Protein AF-A0A3M7QT03-F1 (afdb_monomer)

InterPro domains:
  IPR002153 Transient receptor potential channel, canonical [PTHR10117] (117-526)
  IPR005821 Ion transport domain [PF00520] (238-524)

Mean predicted aligned error: 14.51 Å

pLDDT: mean 72.29, std 23.77, range [23.45, 97.31]

Radius of gyration: 33.83 Å; Cα contacts (8 Å, |Δi|>4): 324; chains: 1; bounding box: 100×54×88 Å

Solvent-accessible surface area (backbone atoms only — not comparable to full-atom values): 31057 Å² total; per-residue (Å²): 141,78,90,72,85,64,78,28,79,45,47,53,56,53,48,50,66,62,53,66,76,69,75,82,86,73,87,90,84,90,84,66,65,75,70,54,57,58,54,52,54,55,54,50,52,57,55,58,74,73,46,89,74,65,78,72,72,82,81,58,94,82,62,78,85,77,56,83,67,64,68,52,56,70,67,62,64,52,74,70,61,76,76,54,94,66,62,67,71,59,68,75,68,54,87,82,69,82,85,73,86,84,57,81,70,56,54,55,52,50,55,54,52,50,55,52,56,56,67,33,68,73,51,41,50,52,51,53,52,59,41,36,49,98,44,64,67,62,84,74,51,55,69,68,60,51,50,53,52,50,54,52,47,50,74,44,38,66,60,53,52,53,46,31,72,78,40,49,87,38,75,70,21,50,51,58,68,29,60,51,49,40,51,52,50,54,51,36,52,50,50,50,50,52,50,50,54,55,51,59,69,68,58,64,83,73,68,85,81,66,50,35,46,50,78,78,42,61,90,47,45,68,66,49,51,55,53,60,75,64,56,90,49,101,65,90,69,86,77,61,85,43,43,52,42,72,51,67,82,50,76,66,55,53,52,51,50,53,50,52,52,52,54,45,52,50,50,51,52,49,38,72,71,60,34,68,69,64,39,61,72,36,67,70,51,47,49,53,49,51,33,46,54,30,42,52,52,12,53,48,34,44,53,50,50,17,51,54,33,44,53,48,53,55,48,67,72,36,68,66,50,53,57,51,60,74,66,58,57,94,84,45,65,66,64,50,51,56,55,47,52,51,50,56,58,34,46,52,60,68,91,77,54,59,96,81,33,53,59,61,53,16,51,53,32,40,54,55,24,49,54,45,57,61,55,54,54,58,69,58,40,26,53,37,67,77,50,15,62,56,48,55,51,50,62,58,45,49,63,58,51,52,60,49,49,54,58,49,48,56,55,52,49,53,50,30,53,51,48,17,73,70,27,39,70,62,18,64,76,56,35,69,77,66,55,91,62,84,88,75,79,97,80,58,92,90,66,77,91,67,21,44,20,27,68,30,17,26,39,68,69,35,16,43,52,43,54,56,40,36,73,75,68,70,54,61,81,62,39,44,36,50,59,91,56,89,54,63,66,61,37,51,52,39,52,50,54,55,50,50,48,50,52,50,43,54,58,49,58,51,54,48,47,51,54,50,49,53,51,48,50,52,55,53,48,54,55,53,50,56,63,70,77,104

Organism: Brachionus plicatilis (NCBI:txid10195)

Foldseek 3Di:
DDPDPQFFPLLVVLLVVLVVVPPPPDDDDDPPPPVVVVVVVVVVVVVVVVDPPVVVPPPPPPPVPPDPPVVVVVVVVCVVVVPDPDDVVVVVVDPPPPPDPDDPVVVVVVVVVVSLVCSDPVNSVVVVCQQCVVPVVLVVDDPVVNVVVLVVCLVCLVVLVVCLVVPCPDPSNVVCSHSNNVVSSVVSLLVVLLVLVVVVVVPPPPVPPFDFPCNVPVVCVVLVVVLLVLDPDPDDDNPDRFTFPALDDDPSLVVNVVVLVVLVVVLVVVCVVCPDPRQVVDPLSVLSVLLSVLLCLLVVLVNVLSNVSVVLVVVVVDVVNSVLSVPDDNPDPVSSVVVVVSVQSTGPDPVSHDPVRSNVSSVVSVVVSSVSSVVSVLSVLLSDPPSVVVVVLVVQLVVVVVVLVVVVVVVLVVLLVVLLVLQLCLAPVNCVVPPPDPPDDDPDPPDPSHQLLCCQRNDSVSVSVQLVVVLVVNHDLSSLGSPPDPPVVSSVVSSVSSVVSNVCSCCRVPPVSVVSSVVSSVVVVVVVVVSVVD

Structure (mmCIF, N/CA/C/O backbone):
data_AF-A0A3M7QT03-F1
#
_entry.id   AF-A0A3M7QT03-F1
#
loop_
_atom_site.group_PDB
_atom_site.id
_atom_site.type_symbol
_atom_site.label_atom_id
_atom_site.label_alt_id
_atom_site.label_comp_id
_atom_site.label_asym_id
_atom_site.label_entity_id
_atom_site.label_seq_id
_atom_site.pdbx_PDB_ins_code
_atom_site.Cartn_x
_atom_site.Cartn_y
_atom_site.Cartn_z
_atom_site.occupancy
_atom_site.B_iso_or_equiv
_atom_site.auth_seq_id
_atom_site.auth_comp_id
_atom_site.auth_asym_id
_atom_site.auth_atom_id
_atom_site.pdbx_PDB_model_num
ATOM 1 N N . MET A 1 1 ? -32.400 22.363 28.790 1.00 25.70 1 MET A N 1
ATOM 2 C CA . MET A 1 1 ? -31.300 22.052 27.852 1.00 25.70 1 MET A CA 1
ATOM 3 C C . MET A 1 1 ? -30.216 21.261 28.583 1.00 25.70 1 MET A C 1
ATOM 5 O O . MET A 1 1 ? -29.292 21.846 29.128 1.00 25.70 1 MET A O 1
ATOM 9 N N . ARG A 1 2 ? -30.370 19.934 28.698 1.00 23.45 2 ARG A N 1
ATOM 10 C CA . ARG A 1 2 ? -29.332 19.049 29.252 1.00 23.45 2 ARG A CA 1
ATOM 11 C C . ARG A 1 2 ? -28.539 18.479 28.078 1.00 23.45 2 ARG A C 1
ATOM 13 O O . ARG A 1 2 ? -29.105 17.725 27.293 1.00 23.45 2 ARG A O 1
ATOM 20 N N . ASN A 1 3 ? -27.262 18.842 27.974 1.00 24.70 3 ASN A N 1
ATOM 21 C CA . ASN A 1 3 ? -26.292 18.162 27.116 1.00 24.70 3 ASN A CA 1
ATOM 22 C C . ASN A 1 3 ? -26.128 16.726 27.625 1.00 24.70 3 ASN A C 1
ATOM 24 O O . ASN A 1 3 ? -25.378 16.462 28.564 1.00 24.70 3 ASN A O 1
ATOM 28 N N . ILE A 1 4 ? -26.902 15.806 27.055 1.00 27.38 4 ILE A N 1
ATOM 29 C CA . ILE A 1 4 ? -26.731 14.372 27.259 1.00 27.38 4 ILE A CA 1
ATOM 30 C C . ILE A 1 4 ? -25.656 13.945 26.262 1.00 27.38 4 ILE A C 1
ATOM 32 O O . ILE A 1 4 ? -25.897 13.895 25.058 1.00 27.38 4 ILE A O 1
ATOM 36 N N . ASN A 1 5 ? -24.450 13.704 26.774 1.00 28.42 5 ASN A N 1
ATOM 37 C CA . ASN A 1 5 ? -23.333 13.138 26.024 1.00 28.42 5 ASN A CA 1
ATOM 38 C C . ASN A 1 5 ? -23.694 11.706 25.610 1.00 28.42 5 ASN A C 1
ATOM 40 O O . ASN A 1 5 ? -23.471 10.753 26.358 1.00 28.42 5 ASN A O 1
ATOM 44 N N . PHE A 1 6 ? -24.296 11.565 24.432 1.00 33.06 6 PHE A N 1
ATOM 45 C CA . PHE A 1 6 ? -24.462 10.281 23.770 1.00 33.06 6 PHE A CA 1
ATOM 46 C C . PHE A 1 6 ? -23.102 9.853 23.213 1.00 33.06 6 PHE A C 1
ATOM 48 O O . PHE A 1 6 ? -22.536 10.519 22.347 1.00 33.06 6 PHE A O 1
ATOM 55 N N . LEU A 1 7 ? -22.570 8.747 23.733 1.00 34.03 7 LEU A N 1
ATOM 56 C CA . LEU A 1 7 ? -21.469 8.033 23.092 1.00 34.03 7 LEU A CA 1
ATOM 57 C C . LEU A 1 7 ? -21.950 7.556 21.707 1.00 34.03 7 LEU A C 1
ATOM 59 O O . LEU A 1 7 ? -23.063 7.035 21.604 1.00 34.03 7 LEU A O 1
ATOM 63 N N . PRO A 1 8 ? -21.170 7.745 20.631 1.00 35.16 8 PRO A N 1
ATOM 64 C CA . PRO A 1 8 ? -21.587 7.326 19.302 1.00 35.16 8 PRO A CA 1
ATOM 65 C C . PRO A 1 8 ? -21.669 5.797 19.200 1.00 35.16 8 PRO A C 1
ATOM 67 O O . PRO A 1 8 ? -20.943 5.051 19.859 1.00 35.16 8 PRO A O 1
ATOM 70 N N . PHE A 1 9 ? -22.561 5.347 18.317 1.00 31.09 9 PHE A N 1
ATOM 71 C CA . PHE A 1 9 ? -22.914 3.957 17.993 1.00 31.09 9 PHE A CA 1
ATOM 72 C C . PHE A 1 9 ? -21.707 3.021 17.741 1.00 31.09 9 PHE A C 1
ATOM 74 O O . PHE A 1 9 ? -21.777 1.806 17.896 1.00 31.09 9 PHE A O 1
ATOM 81 N N . SER A 1 10 ? -20.573 3.605 17.386 1.00 30.67 10 SER A N 1
ATOM 82 C CA . SER A 1 10 ? -19.257 3.005 17.162 1.00 30.67 10 SER A CA 1
ATOM 83 C C . SER A 1 10 ? -18.528 2.546 18.428 1.00 30.67 10 SER A C 1
ATOM 85 O O . SER A 1 10 ? -17.911 1.480 18.422 1.00 30.67 10 SER A O 1
ATOM 87 N N . VAL A 1 11 ? -18.633 3.292 19.536 1.00 31.53 11 VAL A N 1
ATOM 88 C CA . VAL A 1 11 ? -18.041 2.896 20.823 1.00 31.53 11 VAL A CA 1
ATOM 89 C C . VAL A 1 11 ? -18.732 1.639 21.340 1.00 31.53 11 VAL A C 1
ATOM 91 O O . VAL A 1 11 ? -18.098 0.813 21.985 1.00 31.53 11 VAL A O 1
ATOM 94 N N . VAL A 1 12 ? -19.995 1.425 20.961 1.00 33.72 12 VAL A N 1
ATOM 95 C CA . VAL A 1 12 ? -20.753 0.207 21.264 1.00 33.72 12 VAL A CA 1
ATOM 96 C C . VAL A 1 12 ? -20.248 -1.001 20.470 1.00 33.72 12 VAL A C 1
ATOM 98 O O . VAL A 1 12 ? -20.158 -2.083 21.037 1.00 33.72 12 VAL A O 1
ATOM 101 N N . ILE A 1 13 ? -19.842 -0.844 19.204 1.00 33.16 13 ILE A N 1
ATOM 102 C CA . ILE A 1 13 ? -19.267 -1.946 18.403 1.00 33.16 13 ILE A CA 1
ATOM 103 C C . ILE A 1 13 ? -17.896 -2.357 18.958 1.00 33.16 13 ILE A C 1
ATOM 105 O O . ILE A 1 13 ? -17.587 -3.546 19.062 1.00 33.16 13 ILE A O 1
ATOM 109 N N . VAL A 1 14 ? -17.093 -1.381 19.388 1.00 34.12 14 VAL A N 1
ATOM 110 C CA . VAL A 1 14 ? -15.787 -1.639 20.007 1.00 34.12 14 VAL A CA 1
ATOM 111 C C . VAL A 1 14 ? -15.941 -2.207 21.427 1.00 34.12 14 VAL A C 1
ATOM 113 O O . VAL A 1 14 ? -15.260 -3.168 21.783 1.00 34.12 14 VAL A O 1
ATOM 116 N N . ALA A 1 15 ? -16.894 -1.704 22.218 1.00 28.80 15 ALA A N 1
ATOM 117 C CA . ALA A 1 15 ? -17.227 -2.241 23.538 1.00 28.80 15 ALA A CA 1
ATOM 118 C C . ALA A 1 15 ? -17.818 -3.660 23.470 1.00 28.80 15 ALA A C 1
ATOM 120 O O . ALA A 1 15 ? -17.492 -4.481 24.325 1.00 28.80 15 ALA A O 1
ATOM 121 N N . ALA A 1 16 ? -18.624 -3.970 22.448 1.00 28.23 16 ALA A N 1
ATOM 122 C CA . ALA A 1 16 ? -19.163 -5.307 22.201 1.00 28.23 16 ALA A CA 1
ATOM 123 C C . ALA A 1 16 ? -18.057 -6.307 21.828 1.00 28.23 16 ALA A C 1
ATOM 125 O O . ALA A 1 16 ? -18.025 -7.409 22.372 1.00 28.23 16 ALA A O 1
ATOM 126 N N . LYS A 1 17 ? -17.079 -5.903 21.000 1.00 29.31 17 LYS A N 1
ATOM 127 C CA . LYS A 1 17 ? -15.876 -6.715 20.735 1.00 29.31 17 LYS A CA 1
ATOM 128 C C . LYS A 1 17 ? -15.031 -6.943 22.000 1.00 29.31 17 LYS A C 1
ATOM 130 O O . LYS A 1 17 ? -14.450 -8.014 22.158 1.00 29.31 17 LYS A O 1
ATOM 135 N N . CYS A 1 18 ? -14.975 -5.979 22.925 1.00 27.48 18 CYS A N 1
ATOM 136 C CA . CYS A 1 18 ? -14.201 -6.098 24.167 1.00 27.48 18 CYS A CA 1
ATOM 137 C C . CYS A 1 18 ? -14.918 -6.839 25.317 1.00 27.48 18 CYS A C 1
ATOM 139 O O . CYS A 1 18 ? -14.229 -7.384 26.185 1.00 27.48 18 CYS A O 1
ATOM 141 N N . SER A 1 19 ? -16.257 -6.863 25.369 1.00 25.38 19 SER A N 1
ATOM 142 C CA . SER A 1 19 ? -17.020 -7.548 26.430 1.00 25.38 19 SER A CA 1
ATOM 143 C C . SER A 1 19 ? -17.155 -9.057 26.192 1.00 25.38 19 SER A C 1
ATOM 145 O O . SER A 1 19 ? -17.140 -9.821 27.159 1.00 25.38 19 SER A O 1
ATOM 147 N N . PHE A 1 20 ? -17.176 -9.495 24.928 1.00 27.62 20 PHE A N 1
ATOM 148 C CA . PHE A 1 20 ? -17.308 -10.909 24.548 1.00 27.62 20 PHE A CA 1
ATOM 149 C C . PHE A 1 20 ? -16.128 -11.788 25.007 1.00 27.62 20 PHE A C 1
ATOM 151 O O . PHE A 1 20 ? -16.279 -12.987 25.218 1.00 27.62 20 PHE A O 1
ATOM 158 N N . TYR A 1 21 ? -14.960 -11.194 25.268 1.00 29.08 21 TYR A N 1
ATOM 159 C CA . TYR A 1 21 ? -13.783 -11.910 25.777 1.00 29.08 21 TYR A CA 1
ATOM 160 C C . TYR A 1 21 ? -13.873 -12.314 27.262 1.00 29.08 21 TYR A C 1
ATOM 162 O O . TYR A 1 21 ? -13.009 -13.046 27.743 1.00 29.08 21 TYR A O 1
ATOM 170 N N . ARG A 1 22 ? -14.881 -11.846 28.019 1.00 27.56 22 ARG A N 1
ATOM 171 C CA . ARG A 1 22 ? -14.981 -12.105 29.468 1.00 27.56 22 ARG A CA 1
ATOM 172 C C . ARG A 1 22 ? -15.812 -13.344 29.839 1.00 27.56 22 ARG A C 1
ATOM 174 O O . ARG A 1 22 ? -15.650 -13.811 30.962 1.00 27.56 22 ARG A O 1
ATOM 181 N N . SER A 1 23 ? -16.660 -13.892 28.960 1.00 26.22 23 SER A N 1
ATOM 182 C CA . SER A 1 23 ? -17.631 -14.929 29.375 1.00 26.22 23 SER A CA 1
ATOM 183 C C . SER A 1 23 ? -17.154 -16.386 29.288 1.00 26.22 23 SER A C 1
ATOM 185 O O . SER A 1 23 ? -17.791 -17.249 29.873 1.00 26.22 23 SER A O 1
ATOM 187 N N . ARG A 1 24 ? -16.028 -16.709 28.632 1.00 29.62 24 ARG A N 1
ATOM 188 C CA . ARG A 1 24 ? -15.667 -18.124 28.365 1.00 29.62 24 ARG A CA 1
ATOM 189 C C . ARG A 1 24 ? -14.684 -18.798 29.337 1.00 29.62 24 ARG A C 1
ATOM 191 O O . ARG A 1 24 ? -14.357 -19.960 29.133 1.00 29.62 24 ARG A O 1
ATOM 198 N N . ASN A 1 25 ? -14.256 -18.137 30.417 1.00 26.33 25 ASN A N 1
ATOM 199 C CA . ASN A 1 25 ? -13.293 -18.702 31.385 1.00 26.33 25 ASN A CA 1
ATOM 200 C C . ASN A 1 25 ? -13.921 -19.105 32.735 1.00 26.33 25 ASN A C 1
ATOM 202 O O . ASN A 1 25 ? -13.421 -18.711 33.789 1.00 26.33 25 ASN A O 1
ATOM 206 N N . ILE A 1 26 ? -14.998 -19.896 32.727 1.00 27.39 26 ILE A N 1
ATOM 207 C CA . ILE A 1 26 ? -15.490 -20.588 33.934 1.00 27.39 26 ILE A CA 1
ATOM 208 C C . ILE A 1 26 ? -15.856 -22.036 33.554 1.00 27.39 26 ILE A C 1
ATOM 210 O O . ILE A 1 26 ? -16.841 -22.238 32.845 1.00 27.39 26 ILE A O 1
ATOM 214 N N . PRO A 1 27 ? -15.085 -23.058 33.972 1.00 29.52 27 PRO A N 1
ATOM 215 C CA . PRO A 1 27 ? -15.494 -24.450 33.842 1.00 29.52 27 PRO A CA 1
ATOM 216 C C . PRO A 1 27 ? -16.370 -24.852 35.042 1.00 29.52 27 PRO A C 1
ATOM 218 O O . PRO A 1 27 ? -16.185 -24.316 36.131 1.00 29.52 27 PRO A O 1
ATOM 221 N N . LEU A 1 28 ? -17.244 -25.848 34.836 1.00 27.78 28 LEU A N 1
ATOM 222 C CA . LEU A 1 28 ? -18.208 -26.472 35.772 1.00 27.78 28 LEU A CA 1
ATOM 223 C C . LEU A 1 28 ? -19.606 -25.844 35.767 1.00 27.78 28 LEU A C 1
ATOM 225 O O . LEU A 1 28 ? -19.818 -24.844 36.425 1.00 27.78 28 LEU A O 1
ATOM 229 N N . PHE A 1 29 ? -20.559 -26.477 35.068 1.00 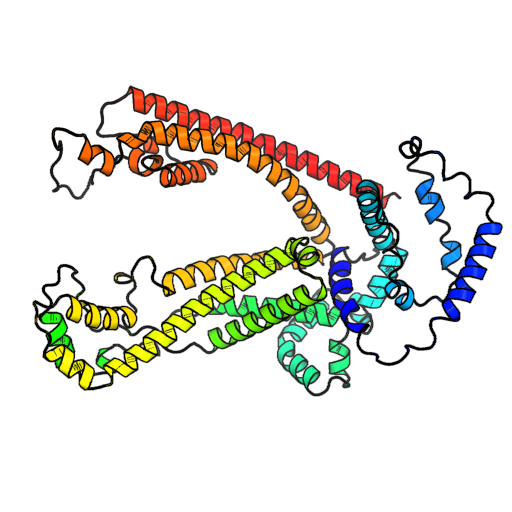27.73 29 PHE A N 1
ATOM 230 C CA . PHE A 1 29 ? -21.960 -26.695 35.497 1.00 27.73 29 PHE A CA 1
ATOM 231 C C . PHE A 1 29 ? -22.734 -27.394 34.357 1.00 27.73 29 PHE A C 1
ATOM 233 O O . PHE A 1 29 ? -23.524 -26.782 33.647 1.00 27.73 29 PHE A O 1
ATOM 240 N N . ARG A 1 30 ? -22.487 -28.698 34.131 1.00 26.91 30 ARG A N 1
ATOM 241 C CA . ARG A 1 30 ? -23.107 -29.467 33.024 1.00 26.91 30 ARG A CA 1
ATOM 242 C C . ARG A 1 30 ? -24.246 -30.416 33.424 1.00 26.91 30 ARG A C 1
ATOM 244 O O . ARG A 1 30 ? -24.735 -31.136 32.568 1.00 26.91 30 ARG A O 1
ATOM 251 N N . GLN A 1 31 ? -24.703 -30.426 34.679 1.00 24.83 31 GLN A N 1
ATOM 252 C CA . GLN A 1 31 ? -25.718 -31.399 35.139 1.00 24.83 31 GLN A CA 1
ATOM 253 C C . GLN A 1 31 ? -27.032 -30.803 35.684 1.00 24.83 31 GLN A C 1
ATOM 255 O O . GLN A 1 31 ? -27.929 -31.555 36.041 1.00 24.83 31 GLN A O 1
ATOM 260 N N . GLY A 1 32 ? -27.209 -29.475 35.692 1.00 27.80 32 GLY A N 1
ATOM 261 C CA . GLY A 1 32 ? -28.424 -28.828 36.226 1.00 27.80 32 GLY A CA 1
ATOM 262 C C . GLY A 1 32 ? -29.482 -28.386 35.200 1.00 27.80 32 GLY A C 1
ATOM 263 O O . GLY A 1 32 ? -30.584 -28.007 35.594 1.00 27.80 32 GLY A O 1
ATOM 264 N N . GLN A 1 33 ? -29.184 -28.403 33.893 1.00 28.69 33 GLN A N 1
ATOM 265 C CA . GLN A 1 33 ? -30.013 -27.705 32.894 1.00 28.69 33 GLN A CA 1
ATOM 266 C C . GLN A 1 33 ? -31.313 -28.423 32.488 1.00 28.69 33 GLN A C 1
ATOM 268 O O . GLN A 1 33 ? -32.254 -27.751 32.071 1.00 28.69 33 GLN A O 1
ATOM 273 N N . GLN A 1 34 ? -31.444 -29.745 32.649 1.00 27.50 34 GLN A N 1
ATOM 274 C CA . GLN A 1 34 ? -32.651 -30.447 32.177 1.00 27.50 34 GLN A CA 1
ATOM 275 C C . GLN A 1 34 ? -33.910 -30.164 33.016 1.00 27.50 34 GLN A C 1
ATOM 277 O O . GLN A 1 34 ? -35.002 -30.065 32.458 1.00 27.50 34 GLN A O 1
ATOM 282 N N . ASN A 1 35 ? -33.777 -29.934 34.327 1.00 25.33 35 ASN A N 1
ATOM 283 C CA . ASN A 1 35 ? -34.940 -29.689 35.193 1.00 25.33 35 ASN A CA 1
ATOM 284 C C . ASN A 1 35 ? -35.418 -28.225 35.183 1.00 25.33 35 ASN A C 1
ATOM 286 O O . ASN A 1 35 ? -36.588 -27.962 35.453 1.00 25.33 35 ASN A O 1
ATOM 290 N N . GLN A 1 36 ? -34.561 -27.267 34.812 1.00 28.33 36 GLN A N 1
ATOM 291 C CA . GLN A 1 36 ? -34.958 -25.856 34.700 1.00 28.33 36 GLN A CA 1
ATOM 292 C C . GLN A 1 36 ? -35.747 -25.581 33.412 1.00 28.33 36 GLN A C 1
ATOM 294 O O . GLN A 1 36 ? -36.741 -24.855 33.449 1.00 28.33 36 GLN A O 1
ATOM 299 N N . ILE A 1 37 ? -35.395 -26.238 32.301 1.00 28.75 37 ILE A N 1
ATOM 300 C CA . ILE A 1 37 ? -36.083 -26.094 31.005 1.00 28.75 37 ILE A CA 1
ATOM 301 C C 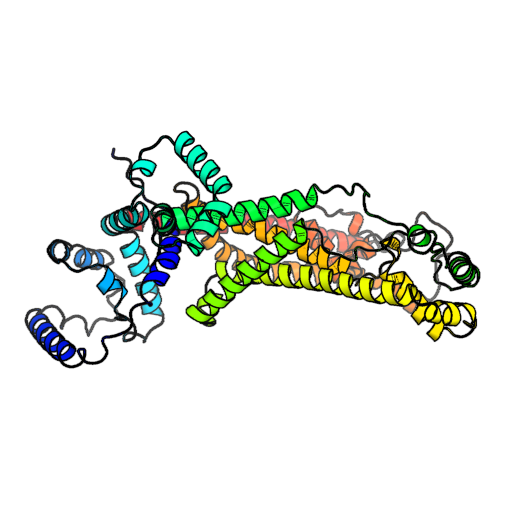. ILE A 1 37 ? -37.573 -26.478 31.105 1.00 28.75 37 ILE A C 1
ATOM 303 O O . ILE A 1 37 ? -38.430 -25.822 30.507 1.00 28.75 37 ILE A O 1
ATOM 307 N N . PHE A 1 38 ? -37.918 -27.481 31.922 1.00 26.66 38 PHE A N 1
ATOM 308 C CA . PHE A 1 38 ? -39.310 -27.906 32.115 1.00 26.66 38 PHE A CA 1
ATOM 309 C C . PHE A 1 38 ? -40.161 -26.903 32.915 1.00 26.66 38 PHE A C 1
ATOM 311 O O . PHE A 1 38 ? -41.347 -26.732 32.617 1.00 26.66 38 PHE A O 1
ATOM 318 N N . CYS A 1 39 ? -39.572 -26.189 33.882 1.00 27.67 39 CYS A N 1
ATOM 319 C CA . CYS A 1 39 ? -40.276 -25.156 34.651 1.00 27.67 39 CYS A CA 1
ATOM 320 C C . CYS A 1 39 ? -40.589 -23.916 33.801 1.00 27.67 39 CYS A C 1
ATOM 322 O O . CYS A 1 39 ? -41.710 -23.405 33.855 1.00 27.67 39 CYS A O 1
ATOM 324 N N . TYR A 1 40 ? -39.655 -23.477 32.952 1.00 31.23 40 TYR A N 1
ATOM 325 C CA . TYR A 1 40 ? -39.868 -22.309 32.090 1.00 31.23 40 TYR A CA 1
ATOM 326 C C . TYR A 1 40 ? -40.910 -22.562 30.994 1.00 31.23 40 TYR A C 1
ATOM 328 O O . TYR A 1 40 ? -41.719 -21.680 30.708 1.00 31.23 40 TYR A O 1
ATOM 336 N N . ARG A 1 41 ? -40.995 -23.791 30.466 1.00 30.59 41 ARG A N 1
ATOM 337 C CA . ARG A 1 41 ? -42.025 -24.181 29.487 1.00 30.59 41 ARG A CA 1
ATOM 338 C C . ARG A 1 41 ? -43.445 -24.101 30.069 1.00 30.59 41 ARG A C 1
ATOM 340 O O . ARG A 1 41 ? -44.370 -23.667 29.386 1.00 30.59 41 ARG A O 1
ATOM 347 N N . LYS A 1 42 ? -43.615 -24.460 31.349 1.00 30.31 42 LYS A N 1
ATOM 348 C CA . LYS A 1 42 ? -44.905 -24.405 32.062 1.00 30.31 42 LYS A CA 1
ATOM 349 C C . LYS A 1 42 ? -45.325 -22.966 32.383 1.00 30.31 42 LYS A C 1
ATOM 351 O O . LYS A 1 42 ? -46.495 -22.630 32.231 1.00 30.31 42 LYS A O 1
ATOM 356 N N . ILE A 1 43 ? -44.372 -22.109 32.756 1.00 33.41 43 ILE A N 1
ATOM 357 C CA . ILE A 1 43 ? -44.611 -20.680 33.020 1.00 33.41 43 ILE A CA 1
ATOM 358 C C . ILE A 1 43 ? -44.962 -19.936 31.720 1.00 33.41 43 ILE A C 1
ATOM 360 O O . ILE A 1 43 ? -45.909 -19.151 31.706 1.00 33.41 43 ILE A O 1
ATOM 364 N N . MET A 1 44 ? -44.283 -20.244 30.608 1.00 31.16 44 MET A N 1
ATOM 365 C CA . MET A 1 44 ? -44.569 -19.641 29.300 1.00 31.16 44 MET A CA 1
ATOM 366 C C . MET A 1 44 ? -45.950 -20.050 28.756 1.00 31.16 44 MET A C 1
ATOM 368 O O . MET A 1 44 ? -46.676 -19.209 28.234 1.00 31.16 44 MET A O 1
ATOM 372 N N . LEU A 1 45 ? -46.370 -21.308 28.950 1.00 32.84 45 LEU A N 1
ATOM 373 C CA . LEU A 1 45 ? -47.713 -21.784 28.579 1.00 32.84 45 LEU A CA 1
ATOM 374 C C . LEU A 1 45 ? -48.834 -21.164 29.432 1.00 32.84 45 LEU A C 1
ATOM 376 O O . LEU A 1 45 ? -49.933 -20.936 28.928 1.00 32.84 45 LEU A O 1
ATOM 380 N N . ILE A 1 46 ? -48.568 -20.859 30.706 1.00 34.53 46 ILE A N 1
ATOM 381 C CA . ILE A 1 46 ? -49.516 -20.152 31.585 1.00 34.53 46 ILE A CA 1
ATOM 382 C C . ILE A 1 46 ? -49.619 -18.667 31.196 1.00 34.53 46 ILE A C 1
ATOM 384 O O . ILE A 1 46 ? -50.717 -18.110 31.229 1.00 34.53 46 ILE A O 1
ATOM 388 N N . ALA A 1 47 ? -48.512 -18.046 30.772 1.00 32.94 47 ALA A N 1
ATOM 389 C CA . ALA A 1 47 ? -48.497 -16.676 30.257 1.00 32.94 47 ALA A CA 1
ATOM 390 C C . ALA A 1 47 ? -49.227 -16.558 28.905 1.00 32.94 47 ALA A C 1
ATOM 392 O O . ALA A 1 47 ? -50.052 -15.664 28.730 1.00 32.94 47 ALA A O 1
ATOM 393 N N . LEU A 1 48 ? -49.012 -17.508 27.988 1.00 34.09 48 LEU A N 1
ATOM 394 C CA . LEU A 1 48 ? -49.669 -17.550 26.675 1.00 34.09 48 LEU A CA 1
ATOM 395 C C . LEU A 1 48 ? -51.181 -17.834 26.761 1.00 34.09 48 LEU A C 1
ATOM 397 O O . LEU A 1 48 ? -51.940 -17.315 25.951 1.00 34.09 48 LEU A O 1
ATOM 401 N N . ARG A 1 49 ? -51.657 -18.581 27.771 1.00 32.31 49 ARG A N 1
ATOM 402 C CA . ARG A 1 49 ? -53.102 -18.815 27.994 1.00 32.31 49 ARG A CA 1
ATOM 403 C C . ARG A 1 49 ? -53.872 -17.595 28.514 1.00 32.31 49 ARG A C 1
ATOM 405 O O . ARG A 1 49 ? -55.097 -17.601 28.451 1.00 32.31 49 ARG A O 1
ATOM 412 N N . LYS A 1 50 ? -53.188 -16.573 29.041 1.00 31.83 50 LYS A N 1
ATOM 413 C CA . LYS A 1 50 ? -53.807 -15.356 29.603 1.00 31.83 50 LYS A CA 1
ATOM 414 C C . LYS A 1 50 ? -53.874 -14.171 28.629 1.00 31.83 50 LYS A C 1
ATOM 416 O O . LYS A 1 50 ? -54.362 -13.116 29.020 1.00 31.83 50 LYS A O 1
ATOM 421 N N . LEU A 1 51 ? -53.426 -14.335 27.383 1.00 35.59 51 LEU A N 1
ATOM 422 C CA . LEU A 1 51 ? -53.408 -13.290 26.354 1.00 35.59 51 LEU A CA 1
ATOM 423 C C . LEU A 1 51 ? -54.305 -13.690 25.165 1.00 35.59 51 LEU A C 1
ATOM 425 O O . LEU A 1 51 ? -53.822 -14.326 24.229 1.00 35.59 51 LEU A O 1
ATOM 429 N N . PRO A 1 52 ? -55.600 -13.310 25.150 1.00 30.23 52 PRO A N 1
ATOM 430 C CA . PRO A 1 52 ? -56.505 -13.602 24.030 1.00 30.23 52 PRO A CA 1
ATOM 431 C C . PRO A 1 52 ? -56.153 -12.857 22.727 1.00 30.23 52 PRO A C 1
ATOM 433 O O . PRO A 1 52 ? -56.785 -13.081 21.703 1.00 30.23 52 PRO A O 1
ATOM 436 N N . SER A 1 53 ? -55.160 -11.965 22.745 1.00 34.91 53 SER A N 1
ATOM 437 C CA . SER A 1 53 ? -54.815 -11.055 21.646 1.00 34.91 53 SER A CA 1
ATOM 438 C C . SER A 1 53 ? -53.727 -11.563 20.689 1.00 34.91 53 SER A C 1
ATOM 440 O O . SER A 1 53 ? -53.514 -10.954 19.646 1.00 34.91 53 SER A O 1
ATOM 442 N N . LEU A 1 54 ? -53.051 -12.677 20.993 1.00 33.72 54 LEU A N 1
ATOM 443 C CA . LEU A 1 54 ? -51.964 -13.216 20.156 1.00 33.72 54 LEU A CA 1
ATOM 444 C C . LEU A 1 54 ? -52.430 -14.220 19.090 1.00 33.72 54 LEU A C 1
ATOM 446 O O . LEU A 1 54 ? -51.704 -14.458 18.129 1.00 33.72 54 LEU A O 1
ATOM 450 N N . LEU A 1 55 ? -53.649 -14.763 19.202 1.00 31.53 55 LEU A N 1
ATOM 451 C CA . LEU A 1 55 ? -54.189 -15.698 18.204 1.00 31.53 55 LEU A CA 1
ATOM 452 C C . LEU A 1 55 ? -54.593 -15.010 16.884 1.00 31.53 55 LEU A C 1
ATOM 454 O O . LEU A 1 55 ? -54.806 -15.686 15.886 1.00 31.53 55 LEU A O 1
ATOM 458 N N . PHE A 1 56 ? -54.667 -13.675 16.864 1.00 27.78 56 PHE A N 1
ATOM 459 C CA . PHE A 1 56 ? -55.039 -12.887 15.682 1.00 27.78 56 PHE A CA 1
ATOM 460 C C . PHE A 1 56 ? -53.865 -12.572 14.737 1.00 27.78 56 PHE A C 1
ATOM 462 O O . PHE A 1 56 ? -54.075 -11.992 13.676 1.00 27.78 56 PHE A O 1
ATOM 469 N N . LEU A 1 57 ? -52.630 -12.937 15.100 1.00 30.53 57 LEU A N 1
ATOM 470 C CA . LEU A 1 57 ? -51.422 -12.595 14.333 1.00 30.53 57 LEU A CA 1
ATOM 471 C C . LEU A 1 57 ? -51.031 -13.626 13.265 1.00 30.53 57 LEU A C 1
ATOM 473 O O . LEU A 1 57 ? -50.077 -13.384 12.529 1.00 30.53 57 LEU A O 1
ATOM 477 N N . TYR A 1 58 ? -51.743 -14.751 13.153 1.00 29.86 58 TYR A N 1
ATOM 478 C CA . TYR A 1 58 ? -51.376 -15.805 12.200 1.00 29.86 58 TYR A CA 1
ATOM 479 C C . TYR A 1 58 ? -51.891 -15.556 10.767 1.00 29.86 58 TYR A C 1
ATOM 481 O O . TYR A 1 58 ? -51.350 -16.137 9.835 1.00 29.86 58 TYR A O 1
ATOM 489 N N . ASP A 1 59 ? -52.867 -14.658 10.563 1.00 25.14 59 ASP A N 1
ATOM 490 C CA . ASP A 1 59 ? -53.667 -14.651 9.321 1.00 25.14 59 ASP A CA 1
ATOM 491 C C . ASP A 1 59 ? -53.571 -13.404 8.421 1.00 25.14 59 ASP A C 1
ATOM 493 O O . ASP A 1 59 ? -54.354 -13.249 7.486 1.00 25.14 59 ASP A O 1
ATOM 497 N N . THR A 1 60 ? -52.612 -12.494 8.620 1.00 26.16 60 THR A N 1
ATOM 498 C CA . THR A 1 60 ? -52.545 -11.275 7.784 1.00 26.16 60 THR A CA 1
ATOM 499 C C . THR A 1 60 ? -51.131 -10.897 7.347 1.00 26.16 60 THR A C 1
ATOM 501 O O . THR A 1 60 ? -50.555 -9.916 7.820 1.00 26.16 60 THR A O 1
ATOM 504 N N . SER A 1 61 ? -50.585 -11.631 6.375 1.00 25.89 61 SER A N 1
ATOM 505 C CA . SER A 1 61 ? -49.314 -11.315 5.699 1.00 25.89 61 SER A CA 1
ATOM 506 C C . SER A 1 61 ? -49.393 -10.117 4.732 1.00 25.89 61 SER A C 1
ATOM 508 O O . SER A 1 61 ? -48.369 -9.635 4.257 1.00 25.89 61 SER A O 1
ATOM 510 N N . THR A 1 62 ? -50.583 -9.561 4.480 1.00 28.33 62 THR A N 1
ATOM 511 C CA . THR A 1 62 ? -50.801 -8.471 3.506 1.00 28.33 62 THR A CA 1
ATOM 512 C C . THR A 1 62 ? -51.115 -7.098 4.120 1.00 28.33 62 THR A C 1
ATOM 514 O O . THR A 1 62 ? -51.069 -6.095 3.412 1.00 28.33 62 THR A O 1
ATOM 517 N N . TYR A 1 63 ? -51.342 -6.995 5.438 1.00 27.97 63 TYR A N 1
ATOM 518 C CA . TYR A 1 63 ? -51.659 -5.718 6.114 1.00 27.97 63 TYR A CA 1
ATOM 519 C C . TYR A 1 63 ? -50.460 -5.020 6.790 1.00 27.97 63 TYR A C 1
ATOM 521 O O . TYR A 1 63 ? -50.575 -3.878 7.246 1.00 27.97 63 TYR A O 1
ATOM 529 N N . PHE A 1 64 ? -49.282 -5.652 6.806 1.00 28.97 64 PHE A N 1
ATOM 530 C CA . PHE A 1 64 ? -48.100 -5.190 7.552 1.00 28.97 64 PHE A CA 1
ATOM 531 C C . PHE A 1 64 ? -47.433 -3.905 7.017 1.00 28.97 64 PHE A C 1
ATOM 533 O O . PHE A 1 64 ? -46.585 -3.323 7.694 1.00 28.97 64 PHE A O 1
ATOM 540 N N . PHE A 1 65 ? -47.825 -3.409 5.838 1.00 31.00 65 PHE A N 1
ATOM 541 C CA . PHE A 1 65 ? -47.213 -2.220 5.228 1.00 31.00 65 PHE A CA 1
ATOM 542 C C . PHE A 1 65 ? -47.848 -0.878 5.633 1.00 31.00 65 PHE A C 1
ATOM 544 O O . PHE A 1 65 ? -47.251 0.166 5.366 1.00 31.00 65 PHE A O 1
ATOM 551 N N . LYS A 1 66 ? -49.026 -0.860 6.283 1.00 26.95 66 LYS A N 1
ATOM 552 C CA . LYS A 1 66 ? -49.816 0.383 6.420 1.00 26.95 66 LYS A CA 1
ATOM 553 C C . LYS A 1 66 ? -49.766 1.080 7.786 1.00 26.95 66 LYS A C 1
ATOM 555 O O . LYS A 1 66 ? -50.119 2.251 7.852 1.00 26.95 66 LYS A O 1
ATOM 560 N N . ASN A 1 67 ? -49.268 0.445 8.850 1.00 28.02 67 ASN A N 1
ATOM 561 C CA . ASN A 1 67 ? -49.228 1.059 10.187 1.00 28.02 67 ASN A CA 1
ATOM 562 C C . ASN A 1 67 ? -47.851 0.928 10.858 1.00 28.02 67 ASN A C 1
ATOM 564 O O . ASN A 1 67 ? -47.616 0.070 11.700 1.00 28.02 67 ASN A O 1
ATOM 568 N N . ARG A 1 68 ? -46.926 1.844 10.529 1.00 35.44 68 ARG A N 1
ATOM 569 C CA . ARG A 1 68 ? -45.646 1.996 11.257 1.00 35.44 68 ARG A CA 1
ATOM 570 C C . ARG A 1 68 ? -45.813 2.529 12.691 1.00 35.44 68 ARG A C 1
ATOM 572 O O . ARG A 1 68 ? -44.875 2.425 13.471 1.00 35.44 68 ARG A O 1
ATOM 579 N N . ARG A 1 69 ? -46.971 3.109 13.038 1.00 31.06 69 ARG A N 1
ATOM 580 C CA . ARG A 1 69 ? -47.211 3.778 14.332 1.00 31.06 69 ARG A CA 1
ATOM 581 C C . ARG A 1 69 ? -47.520 2.814 15.486 1.00 31.06 69 ARG A C 1
ATOM 583 O O . ARG A 1 69 ? -46.997 3.014 16.572 1.00 31.06 69 ARG A O 1
ATOM 590 N N . SER A 1 70 ? -48.285 1.748 15.249 1.00 31.12 70 SER A N 1
ATOM 591 C CA . SER A 1 70 ? -48.753 0.845 16.316 1.00 31.12 70 SER A CA 1
ATOM 592 C C . SER A 1 70 ? -47.699 -0.160 16.797 1.00 31.12 70 SER A C 1
ATOM 594 O O . SER A 1 70 ? -47.733 -0.590 17.943 1.00 31.12 70 SER A O 1
ATOM 596 N N . ASN A 1 71 ? -46.725 -0.520 15.955 1.00 32.38 71 ASN A N 1
ATOM 597 C CA . ASN A 1 71 ? -45.706 -1.521 16.312 1.00 32.38 71 ASN A CA 1
ATOM 598 C C . ASN A 1 71 ? -44.615 -0.983 17.248 1.00 32.38 71 ASN A C 1
ATOM 600 O O . ASN A 1 71 ? -43.908 -1.766 17.874 1.00 32.38 71 ASN A O 1
ATOM 604 N N . ILE A 1 72 ? -44.474 0.339 17.355 1.00 37.28 72 ILE A N 1
ATOM 605 C CA . ILE A 1 72 ? -43.527 0.959 18.289 1.00 37.28 72 ILE A CA 1
ATOM 606 C C . ILE A 1 72 ? -44.203 1.141 19.657 1.00 37.28 72 ILE A C 1
ATOM 608 O O . ILE A 1 72 ? -43.554 0.929 20.675 1.00 37.28 72 ILE A O 1
ATOM 612 N N . GLU A 1 73 ? -45.520 1.384 19.695 1.00 33.09 73 GLU A N 1
ATOM 613 C CA . GLU A 1 73 ? -46.337 1.416 20.926 1.00 33.09 73 GLU A CA 1
ATOM 614 C C . GLU A 1 73 ? -46.287 0.113 21.730 1.00 33.09 73 GLU A C 1
ATOM 616 O O . GLU A 1 73 ? -46.174 0.171 22.951 1.00 33.09 73 GLU A O 1
ATOM 621 N N . ILE A 1 74 ? -46.208 -1.051 21.081 1.00 35.78 74 ILE A N 1
ATOM 622 C CA . ILE A 1 74 ? -46.070 -2.339 21.787 1.00 35.78 74 ILE A CA 1
ATOM 623 C C . ILE A 1 74 ? -44.681 -2.488 22.449 1.00 35.78 74 ILE A C 1
ATOM 625 O O . ILE A 1 74 ? -44.545 -3.168 23.464 1.00 35.78 74 ILE A O 1
ATOM 629 N N . CYS A 1 75 ? -43.652 -1.795 21.948 1.00 35.88 75 CYS A N 1
ATOM 630 C CA . CYS A 1 75 ? -42.343 -1.713 22.607 1.00 35.88 75 CYS A CA 1
ATOM 631 C C . CYS A 1 75 ? -42.279 -0.642 23.710 1.00 35.88 75 CYS A C 1
ATOM 633 O O . CYS A 1 75 ? -41.319 -0.656 24.476 1.00 35.88 75 CYS A O 1
ATOM 635 N N . TYR A 1 76 ? -43.256 0.271 23.812 1.00 35.44 76 TYR A N 1
ATOM 636 C CA . TYR A 1 76 ? -43.282 1.326 24.837 1.00 35.44 76 TYR A CA 1
ATOM 637 C C . TYR A 1 76 ? -43.856 0.875 26.188 1.00 35.44 76 TYR A C 1
ATOM 639 O O . TYR A 1 76 ? -43.732 1.627 27.158 1.00 35.44 76 TYR A O 1
ATOM 647 N N . ASP A 1 77 ? -44.357 -0.359 26.325 1.00 35.00 77 ASP A N 1
ATOM 648 C CA . ASP A 1 77 ? -44.702 -0.964 27.627 1.00 35.00 77 ASP A CA 1
ATOM 649 C C . ASP A 1 77 ? -43.448 -1.366 28.447 1.00 35.00 77 ASP A C 1
ATOM 651 O O . ASP A 1 77 ? -43.347 -2.412 29.089 1.00 35.00 77 ASP A O 1
ATOM 655 N N . ILE A 1 78 ? -42.465 -0.460 28.485 1.00 39.09 78 ILE A N 1
ATOM 656 C CA . ILE A 1 78 ? -41.191 -0.544 29.215 1.00 39.09 78 ILE A CA 1
ATOM 657 C C . ILE A 1 78 ? -41.401 -0.455 30.739 1.00 39.09 78 ILE A C 1
ATOM 659 O O . ILE A 1 78 ? -40.465 -0.692 31.503 1.00 39.09 78 ILE A O 1
ATOM 663 N N . ARG A 1 79 ? -42.629 -0.220 31.230 1.00 33.44 79 ARG A N 1
ATOM 664 C CA . ARG A 1 79 ? -42.930 -0.378 32.668 1.00 33.44 79 ARG A CA 1
ATOM 665 C C . ARG A 1 79 ? -42.725 -1.813 33.157 1.00 33.44 79 ARG A C 1
ATOM 667 O O . ARG A 1 79 ? -42.401 -1.995 34.321 1.00 33.44 79 ARG A O 1
ATOM 674 N N . ILE A 1 80 ? -42.811 -2.816 32.280 1.00 37.47 80 ILE A N 1
ATOM 675 C CA . ILE A 1 80 ? -42.621 -4.226 32.659 1.00 37.47 80 ILE A CA 1
ATOM 676 C C . ILE A 1 80 ? -41.137 -4.563 32.927 1.00 37.47 80 ILE A C 1
ATOM 678 O O . ILE A 1 80 ? -40.835 -5.516 33.641 1.00 37.47 80 ILE A O 1
ATOM 682 N N . PHE A 1 81 ? -40.188 -3.760 32.427 1.00 34.88 81 PHE A N 1
ATOM 683 C CA . PHE A 1 81 ? -38.749 -3.999 32.620 1.00 34.88 81 PHE A CA 1
ATOM 684 C C . PHE A 1 81 ? -38.118 -3.197 33.763 1.00 34.88 81 PHE A C 1
ATOM 686 O O . PHE A 1 81 ? -36.969 -3.457 34.117 1.00 34.88 81 PHE A O 1
ATOM 693 N N . GLN A 1 82 ? -38.847 -2.249 34.358 1.00 32.56 82 GLN A N 1
ATOM 694 C CA . GLN A 1 82 ? -38.359 -1.472 35.502 1.00 32.56 82 GLN A CA 1
ATOM 695 C C . GLN A 1 82 ? -38.319 -2.294 36.805 1.00 32.56 82 GLN A C 1
ATOM 697 O O . GLN A 1 82 ? -37.501 -1.995 37.672 1.00 32.56 82 GLN A O 1
ATOM 702 N N . ASP A 1 83 ? -39.112 -3.368 36.887 1.00 32.94 83 ASP A N 1
ATOM 703 C CA . ASP A 1 83 ? -39.272 -4.202 38.089 1.00 32.94 83 ASP A CA 1
ATOM 704 C C . ASP A 1 83 ? -38.587 -5.580 38.004 1.00 32.94 83 ASP A C 1
ATOM 706 O O . ASP A 1 83 ? -38.690 -6.388 38.927 1.00 32.94 83 ASP A O 1
ATOM 710 N N . MET A 1 84 ? -37.864 -5.881 36.920 1.00 30.84 84 MET A N 1
ATOM 711 C CA . MET A 1 84 ? -37.160 -7.158 36.770 1.00 30.84 84 MET A CA 1
ATOM 712 C C . MET A 1 84 ? -35.691 -7.019 37.194 1.00 30.84 84 MET A C 1
ATOM 714 O O . MET A 1 84 ? -34.906 -6.392 36.477 1.00 30.84 84 MET A O 1
ATOM 718 N N . PRO A 1 85 ? -35.257 -7.646 38.307 1.00 31.36 85 PRO A N 1
ATOM 719 C CA . PRO A 1 85 ? -33.851 -7.727 38.678 1.00 31.36 85 PRO A CA 1
ATOM 720 C C . PRO A 1 85 ? -33.178 -8.812 37.826 1.00 31.36 85 PRO A C 1
ATOM 722 O O . PRO A 1 85 ? -32.666 -9.799 38.345 1.00 31.36 85 PRO A O 1
ATOM 725 N N . LEU A 1 86 ? -33.214 -8.679 36.499 1.00 35.66 86 LEU A N 1
ATOM 726 C CA . LEU A 1 86 ? -32.481 -9.573 35.613 1.00 35.66 86 LEU A CA 1
ATOM 727 C C . LEU A 1 86 ? -31.188 -8.905 35.174 1.00 35.66 86 LEU A C 1
ATOM 729 O O . LEU A 1 86 ? -31.155 -7.934 34.420 1.00 35.66 86 LEU A O 1
ATOM 733 N N . ASN A 1 87 ? -30.101 -9.469 35.691 1.00 31.03 87 ASN A N 1
ATOM 734 C CA . ASN A 1 87 ? -28.741 -9.240 35.250 1.00 31.03 87 ASN A CA 1
ATOM 735 C C . ASN A 1 87 ? -28.676 -9.279 33.716 1.00 31.03 87 ASN A C 1
ATOM 737 O O . ASN A 1 87 ? -28.839 -10.333 33.105 1.00 31.03 87 ASN A O 1
ATOM 741 N N . LEU A 1 88 ? -28.379 -8.135 33.094 1.00 35.81 88 LEU A N 1
ATOM 742 C CA . LEU A 1 88 ? -28.179 -8.010 31.645 1.00 35.81 88 LEU A CA 1
ATOM 743 C C . LEU A 1 88 ? -27.102 -8.981 31.117 1.00 35.81 88 LEU A C 1
ATOM 745 O O . LEU A 1 88 ? -27.096 -9.316 29.939 1.00 35.81 88 LEU A O 1
ATOM 749 N N . THR A 1 89 ? -26.212 -9.464 31.991 1.00 34.19 89 THR A N 1
ATOM 750 C CA . THR A 1 89 ? -25.244 -10.527 31.698 1.00 34.19 89 THR A CA 1
ATOM 751 C C . THR A 1 89 ? -25.897 -11.847 31.294 1.00 34.19 89 THR A C 1
ATOM 753 O O . THR A 1 89 ? -25.348 -12.507 30.426 1.00 34.19 89 THR A O 1
ATOM 756 N N . GLN A 1 90 ? -27.072 -12.198 31.828 1.00 31.36 90 GLN A N 1
ATOM 757 C CA . GLN A 1 90 ? -27.809 -13.399 31.412 1.00 31.36 90 GLN A CA 1
ATOM 758 C C . GLN A 1 90 ? -28.564 -13.197 30.093 1.00 31.36 90 GLN A C 1
ATOM 760 O O . GLN A 1 90 ? -28.756 -14.152 29.360 1.00 31.36 90 GLN A O 1
ATOM 765 N N . LEU A 1 91 ? -28.946 -11.968 29.734 1.00 32.84 91 LEU A N 1
ATOM 766 C CA . LEU A 1 91 ? -29.596 -11.684 28.444 1.00 32.84 91 LEU A CA 1
ATOM 767 C C . LEU A 1 91 ? -28.619 -11.711 27.258 1.00 32.84 91 LEU A C 1
ATOM 769 O O . LEU A 1 91 ? -29.037 -11.959 26.134 1.00 32.84 91 LEU A O 1
ATOM 773 N N . PHE A 1 92 ? -27.327 -11.487 27.509 1.00 33.56 92 PHE A N 1
ATOM 774 C CA . PHE A 1 92 ? -26.264 -11.679 26.516 1.00 33.56 92 PHE A CA 1
ATOM 775 C C . PHE A 1 92 ? -25.770 -13.134 26.422 1.00 33.56 92 PHE A C 1
ATOM 777 O O . PHE A 1 92 ? -25.037 -13.448 25.490 1.00 33.56 92 PHE A O 1
ATOM 784 N N . GLU A 1 93 ? -26.141 -14.002 27.369 1.00 29.77 93 GLU A N 1
ATOM 785 C CA . GLU A 1 93 ? -25.685 -15.400 27.450 1.00 29.77 93 GLU A CA 1
ATOM 786 C C . GLU A 1 93 ? -26.661 -16.406 26.837 1.00 29.77 93 GLU A C 1
ATOM 788 O O . GLU A 1 93 ? -26.355 -17.595 26.795 1.00 29.77 93 GLU A O 1
ATOM 793 N N . ILE A 1 94 ? -27.831 -15.956 26.375 1.00 29.34 94 ILE A N 1
ATOM 794 C CA . ILE A 1 94 ? -28.815 -16.859 25.791 1.00 29.34 94 ILE A CA 1
ATOM 795 C C . ILE A 1 94 ? -28.868 -16.658 24.281 1.00 29.34 94 ILE A C 1
ATOM 797 O O . ILE A 1 94 ? -29.359 -15.639 23.794 1.00 29.34 94 ILE A O 1
ATOM 801 N N . ASP A 1 95 ? -28.405 -17.681 23.564 1.00 28.16 95 ASP A N 1
ATOM 802 C CA . ASP A 1 95 ? -28.620 -17.938 22.139 1.00 28.16 95 ASP A CA 1
ATOM 803 C C . ASP A 1 95 ? -30.125 -18.145 21.847 1.00 28.16 95 ASP A C 1
ATOM 805 O O . ASP A 1 95 ? -30.577 -19.213 21.447 1.00 28.16 95 ASP A O 1
ATOM 809 N N . TYR A 1 96 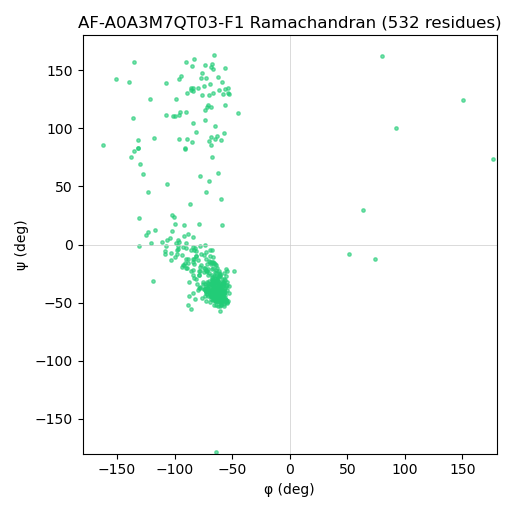? -30.960 -17.131 22.101 1.00 32.91 96 TYR A N 1
ATOM 810 C CA . TYR A 1 96 ? -32.419 -17.215 21.934 1.00 32.91 96 TYR A CA 1
ATOM 811 C C . TYR A 1 96 ? -32.899 -16.955 20.497 1.00 32.91 96 TYR A C 1
ATOM 813 O O . TYR A 1 96 ? -34.104 -16.885 20.270 1.00 32.91 96 TYR A O 1
ATOM 821 N N . PHE A 1 97 ? -31.998 -16.812 19.523 1.00 32.62 97 PHE A N 1
ATOM 822 C CA . PHE A 1 97 ? -32.359 -16.383 18.164 1.00 32.62 97 PHE A CA 1
ATOM 823 C C . PHE A 1 97 ? -31.958 -17.342 17.034 1.00 32.62 97 PHE A C 1
ATOM 825 O O . PHE A 1 97 ? -32.120 -16.990 15.872 1.00 32.62 97 PHE A O 1
ATOM 832 N N . GLU A 1 98 ? -31.527 -18.567 17.347 1.00 30.25 98 GLU A N 1
ATOM 833 C CA . GLU A 1 98 ? -31.235 -19.604 16.337 1.00 30.25 98 GLU A CA 1
ATOM 834 C C . GLU A 1 98 ? -32.480 -20.373 15.838 1.00 30.25 98 GLU A C 1
ATOM 836 O O . GLU A 1 98 ? -32.374 -21.203 14.945 1.00 30.25 98 GLU A O 1
ATOM 841 N N . ILE A 1 99 ? -33.682 -20.103 16.368 1.00 30.72 99 ILE A N 1
ATOM 842 C CA . ILE A 1 99 ? -34.911 -20.855 16.015 1.00 30.72 99 ILE A CA 1
ATOM 843 C C . ILE A 1 99 ? -35.781 -20.129 14.961 1.00 30.72 99 ILE A C 1
ATOM 845 O O . ILE A 1 99 ? -36.823 -20.636 14.560 1.00 30.72 99 ILE A O 1
ATOM 849 N N . PHE A 1 100 ? -35.367 -18.961 14.458 1.00 29.41 100 PHE A N 1
ATOM 850 C CA . PHE A 1 100 ? -36.185 -18.135 13.552 1.00 29.41 100 PHE A CA 1
ATOM 851 C C . PHE A 1 100 ? -35.492 -17.825 12.211 1.00 29.41 100 PHE A C 1
ATOM 853 O O . PHE A 1 100 ? -35.496 -16.690 11.739 1.00 29.41 100 PHE A O 1
ATOM 860 N N . GLU A 1 101 ? -34.882 -18.834 11.581 1.00 26.48 101 GLU A N 1
ATOM 861 C CA . GLU A 1 101 ? -34.410 -18.745 10.193 1.00 26.48 101 GLU A CA 1
ATOM 862 C C . GLU A 1 101 ? -35.440 -19.330 9.221 1.00 26.48 101 GLU A C 1
ATOM 864 O O . GLU A 1 101 ? -35.404 -20.514 8.901 1.00 26.48 101 GLU A O 1
ATOM 869 N N . GLN A 1 102 ? -36.341 -18.486 8.715 1.00 30.14 102 GLN A N 1
ATOM 870 C CA . GLN A 1 102 ? -37.000 -18.689 7.420 1.00 30.14 102 GLN A CA 1
ATOM 871 C C . GLN A 1 102 ? -37.600 -17.357 6.953 1.00 30.14 102 GLN A C 1
ATOM 873 O O . GLN A 1 102 ? -38.752 -17.071 7.244 1.00 30.14 102 GLN A O 1
ATOM 878 N N . ASN A 1 103 ? -36.777 -16.528 6.286 1.00 31.05 103 ASN A N 1
ATOM 879 C CA . ASN A 1 103 ? -37.113 -15.534 5.240 1.00 31.05 103 ASN A CA 1
ATOM 880 C C . ASN A 1 103 ? -36.125 -14.346 5.242 1.00 31.05 103 ASN A C 1
ATOM 882 O O . ASN A 1 103 ? -35.990 -13.617 6.223 1.00 31.05 103 ASN A O 1
ATOM 886 N N . CYS A 1 104 ? -35.487 -14.067 4.096 1.00 29.84 104 CYS A N 1
ATOM 887 C CA . CYS A 1 104 ? -34.522 -12.963 3.929 1.00 29.84 104 CYS A CA 1
ATOM 888 C C . CYS A 1 104 ? -35.085 -11.569 4.277 1.00 29.84 104 CYS A C 1
ATOM 890 O O . CYS A 1 104 ? -34.327 -10.666 4.636 1.00 29.84 104 CYS A O 1
ATOM 892 N N . CYS A 1 105 ? -36.408 -11.381 4.196 1.00 28.48 105 CYS A N 1
ATOM 893 C CA . CYS A 1 105 ? -37.057 -10.118 4.545 1.00 28.48 105 CYS A CA 1
ATOM 894 C C . CYS A 1 105 ? -37.130 -9.896 6.069 1.00 28.48 105 CYS A C 1
ATOM 896 O O . CYS A 1 105 ? -36.984 -8.760 6.522 1.00 28.48 105 CYS A O 1
ATOM 898 N N . GLU A 1 106 ? -37.265 -10.967 6.862 1.00 34.47 106 GLU A N 1
ATOM 899 C CA . GLU A 1 106 ? -37.339 -10.898 8.327 1.00 34.47 106 GLU A CA 1
ATOM 900 C C . GLU A 1 106 ? -35.988 -10.525 8.954 1.00 34.47 106 GLU A C 1
ATOM 902 O O . GLU A 1 106 ? -35.936 -9.719 9.886 1.00 34.47 106 GLU A O 1
ATOM 907 N N . ILE A 1 107 ? -34.882 -10.998 8.371 1.00 35.50 107 ILE A N 1
ATOM 908 C CA . ILE A 1 107 ? -33.509 -10.711 8.821 1.00 35.50 107 ILE A CA 1
ATOM 909 C C . ILE A 1 107 ? -33.181 -9.210 8.714 1.00 35.50 107 ILE A C 1
ATOM 911 O O . ILE A 1 107 ? -32.560 -8.630 9.613 1.00 35.50 107 ILE A O 1
ATOM 915 N N . PHE A 1 108 ? -33.618 -8.541 7.639 1.00 32.16 108 PHE A N 1
ATOM 916 C CA . PHE A 1 108 ? -33.418 -7.096 7.468 1.00 32.16 108 PHE A CA 1
ATOM 917 C C . PHE A 1 108 ? -34.213 -6.281 8.494 1.00 32.16 108 PHE A C 1
ATOM 919 O O . PHE A 1 108 ? -33.674 -5.337 9.085 1.00 32.16 108 PHE A O 1
ATOM 926 N N . THR A 1 109 ? -35.468 -6.661 8.756 1.00 37.69 109 THR A N 1
ATOM 927 C CA . THR A 1 109 ? -36.277 -6.053 9.821 1.00 37.69 109 THR A CA 1
ATOM 928 C C . THR A 1 109 ? -35.679 -6.299 11.206 1.00 37.69 109 THR A C 1
ATOM 930 O O . THR A 1 109 ? -35.580 -5.352 11.983 1.00 37.69 109 THR A O 1
ATOM 933 N N . GLN A 1 110 ? -35.172 -7.502 11.497 1.00 39.00 110 GLN A N 1
ATOM 934 C CA . GLN A 1 110 ? -34.524 -7.835 12.771 1.00 39.00 110 GLN A CA 1
ATOM 935 C C . GLN A 1 110 ? -33.231 -7.037 12.995 1.00 39.00 110 GLN A C 1
ATOM 937 O O . GLN A 1 110 ? -33.037 -6.471 14.073 1.00 39.00 110 GLN A O 1
ATOM 942 N N . LYS A 1 111 ? -32.368 -6.895 11.974 1.00 45.78 111 LYS A N 1
ATOM 943 C CA . LYS A 1 111 ? -31.173 -6.033 12.061 1.00 45.78 111 LYS A CA 1
ATOM 944 C C . LYS A 1 111 ? -31.562 -4.584 12.361 1.00 45.78 111 LYS A C 1
ATOM 946 O O . LYS A 1 111 ? -30.970 -3.970 13.249 1.00 45.78 111 LYS A O 1
ATOM 951 N N . LYS A 1 112 ? -32.571 -4.041 11.672 1.00 46.50 112 LYS A N 1
ATOM 952 C CA . LYS A 1 112 ? -33.035 -2.657 11.869 1.00 46.50 112 LYS A CA 1
ATOM 953 C C . LYS A 1 112 ? -33.623 -2.435 13.269 1.00 46.50 112 LYS A C 1
ATOM 955 O O . LYS A 1 112 ? -33.247 -1.466 13.924 1.00 46.50 112 LYS A O 1
ATOM 960 N N . ILE A 1 113 ? -34.463 -3.354 13.754 1.00 51.06 113 ILE A N 1
ATOM 961 C CA . ILE A 1 113 ? -35.045 -3.322 15.109 1.00 51.06 113 ILE A CA 1
ATOM 962 C C . ILE A 1 113 ? -33.947 -3.415 16.179 1.00 51.06 113 ILE A C 1
ATOM 964 O O . ILE A 1 113 ? -33.961 -2.660 17.149 1.00 51.06 113 ILE A O 1
ATOM 968 N N . ARG A 1 114 ? -32.932 -4.261 15.971 1.00 52.03 114 ARG A N 1
ATOM 969 C CA . ARG A 1 114 ? -31.769 -4.362 16.863 1.00 52.03 114 ARG A CA 1
ATOM 970 C C . ARG A 1 114 ? -30.994 -3.047 16.958 1.00 52.03 114 ARG A C 1
ATOM 972 O O . ARG A 1 114 ? -30.615 -2.645 18.055 1.00 52.03 114 ARG A O 1
ATOM 979 N N . HIS A 1 115 ? -30.759 -2.363 15.836 1.00 60.88 115 HIS A N 1
ATOM 980 C CA . HIS A 1 115 ? -30.053 -1.076 15.844 1.00 60.88 115 HIS A CA 1
ATOM 981 C C . HIS A 1 115 ? -30.836 0.012 16.599 1.00 60.88 115 HIS A C 1
ATOM 983 O O . HIS A 1 115 ? -30.235 0.763 17.366 1.00 60.88 115 HIS A O 1
ATOM 989 N N . LEU A 1 116 ? -32.163 0.040 16.443 1.00 62.44 116 LEU A N 1
ATOM 990 C CA . LEU A 1 116 ? -33.087 0.908 17.184 1.00 62.44 116 LEU A CA 1
ATOM 991 C C . LEU A 1 116 ? -33.071 0.644 18.694 1.00 62.44 116 LEU A C 1
ATOM 993 O O . LEU A 1 116 ? -32.925 1.574 19.482 1.00 62.44 116 LEU A O 1
ATOM 997 N N . PHE A 1 117 ? -33.162 -0.625 19.095 1.00 70.31 117 PHE A N 1
ATOM 998 C CA . PHE A 1 117 ? -33.117 -1.023 20.501 1.00 70.31 117 PHE A CA 1
ATOM 999 C C . PHE A 1 117 ? -31.807 -0.594 21.167 1.00 70.31 117 PHE A C 1
ATOM 1001 O O . PHE A 1 117 ? -31.811 0.012 22.235 1.00 70.31 117 PHE A O 1
ATOM 1008 N N . VAL A 1 118 ? -30.672 -0.845 20.506 1.00 63.94 118 VAL A N 1
ATOM 1009 C CA . VAL A 1 118 ? -29.361 -0.446 21.030 1.00 63.94 118 VAL A CA 1
ATOM 1010 C C . VAL A 1 118 ? -29.240 1.076 21.105 1.00 63.94 118 VAL A C 1
ATOM 1012 O O . VAL A 1 118 ? -28.670 1.578 22.069 1.00 63.94 118 VAL A O 1
ATOM 1015 N N . ALA A 1 119 ? -29.783 1.823 20.139 1.00 68.06 119 ALA A N 1
ATOM 1016 C CA . ALA A 1 119 ? -29.760 3.289 20.130 1.00 68.06 119 ALA A CA 1
ATOM 1017 C C . ALA A 1 119 ? -30.637 3.938 21.218 1.00 68.06 119 ALA A C 1
ATOM 1019 O O . ALA A 1 119 ? -30.466 5.125 21.500 1.00 68.06 119 ALA A O 1
ATOM 1020 N N . HIS A 1 120 ? -31.549 3.185 21.841 1.00 74.19 120 HIS A N 1
ATOM 1021 C CA . HIS A 1 120 ? -32.470 3.718 22.837 1.00 74.19 120 HIS A CA 1
ATOM 1022 C C . HIS A 1 120 ? -31.734 4.349 24.032 1.00 74.19 120 HIS A C 1
ATOM 1024 O O . HIS A 1 120 ? -30.745 3.813 24.539 1.00 74.19 120 HIS A O 1
ATOM 1030 N N . SER A 1 121 ? -32.246 5.478 24.528 1.00 75.56 121 SER A N 1
ATOM 1031 C CA . SER A 1 121 ? -31.594 6.303 25.556 1.00 75.56 121 SER A CA 1
ATOM 1032 C C . SER A 1 121 ? -31.266 5.532 26.841 1.00 75.56 121 SER A C 1
ATOM 1034 O O . SER A 1 121 ? -30.150 5.644 27.347 1.00 75.56 121 SER A O 1
ATOM 1036 N N . ASN A 1 122 ? -32.187 4.695 27.331 1.00 76.56 122 ASN A N 1
ATOM 1037 C CA . ASN A 1 122 ? -31.969 3.872 28.529 1.00 76.56 122 ASN A CA 1
ATOM 1038 C C . ASN A 1 122 ? -30.866 2.817 28.317 1.00 76.56 122 ASN A C 1
ATOM 1040 O O . ASN A 1 122 ? -30.037 2.594 29.201 1.00 76.56 122 ASN A O 1
ATOM 1044 N N . CYS A 1 123 ? -30.810 2.201 27.132 1.00 73.38 123 CYS A N 1
ATOM 1045 C CA . CYS A 1 123 ? -29.775 1.227 26.778 1.00 73.38 123 CYS A CA 1
ATOM 1046 C C . CYS A 1 123 ? -28.409 1.916 26.653 1.00 73.38 123 CYS A C 1
ATOM 1048 O O . CYS A 1 123 ? -27.422 1.453 27.224 1.00 73.38 123 CYS A O 1
ATOM 1050 N N . GLN A 1 124 ? -28.368 3.073 25.988 1.00 75.12 124 GLN A N 1
ATOM 1051 C CA . GLN A 1 124 ? -27.167 3.892 25.843 1.00 75.12 124 GLN A CA 1
ATOM 1052 C C . GLN A 1 124 ? -26.619 4.356 27.194 1.00 75.12 124 GLN A C 1
ATOM 1054 O O . GLN A 1 124 ? -25.426 4.206 27.443 1.00 75.12 124 GLN A O 1
ATOM 1059 N N . GLN A 1 125 ? -27.471 4.834 28.109 1.00 78.19 125 GLN A N 1
ATOM 1060 C CA . GLN A 1 125 ? -27.050 5.203 29.465 1.00 78.19 125 GLN A CA 1
ATOM 1061 C C . GLN A 1 125 ? -26.379 4.036 30.193 1.00 78.19 125 GLN A C 1
ATOM 1063 O O . GLN A 1 125 ? -25.339 4.226 30.827 1.00 78.19 125 GLN A O 1
ATOM 1068 N N . LYS A 1 126 ? -26.924 2.820 30.065 1.00 75.62 126 LYS A N 1
ATOM 1069 C CA . LYS A 1 126 ? -26.322 1.637 30.683 1.00 75.62 126 LYS A CA 1
ATOM 1070 C C . LYS A 1 126 ? -24.973 1.277 30.059 1.00 75.62 126 LYS A C 1
ATOM 1072 O O . LYS A 1 126 ? -24.037 0.946 30.785 1.00 75.62 126 LYS A O 1
ATOM 1077 N N . ILE A 1 127 ? -24.839 1.391 28.738 1.00 76.94 127 ILE A N 1
ATOM 1078 C CA . ILE A 1 127 ? -23.566 1.157 28.040 1.00 76.94 127 ILE A CA 1
ATOM 1079 C C . ILE A 1 127 ? -22.515 2.190 28.467 1.00 76.94 127 ILE A C 1
ATOM 1081 O O . ILE A 1 127 ? -21.386 1.815 28.779 1.00 76.94 127 ILE A O 1
ATOM 1085 N N . VAL A 1 128 ? -22.888 3.471 28.559 1.00 77.50 128 VAL A N 1
ATOM 1086 C CA . VAL A 1 128 ? -22.020 4.550 29.065 1.00 77.50 128 VAL A CA 1
ATOM 1087 C C . VAL A 1 128 ? -21.573 4.255 30.498 1.00 77.50 128 VAL A C 1
ATOM 1089 O O . VAL A 1 128 ? -20.400 4.424 30.837 1.00 77.50 128 VAL A O 1
ATOM 1092 N N . GLU A 1 129 ? -22.491 3.779 31.342 1.00 79.06 129 GLU A N 1
ATOM 1093 C CA . GLU A 1 129 ? -22.185 3.412 32.722 1.00 79.06 129 GLU A CA 1
ATOM 1094 C C . GLU A 1 129 ? -21.121 2.311 32.788 1.00 79.06 129 GLU A C 1
ATOM 1096 O O . GLU A 1 129 ? -20.181 2.429 33.577 1.00 79.06 129 GLU A O 1
ATOM 1101 N N . ILE A 1 130 ? -21.248 1.281 31.943 1.00 78.75 130 ILE A N 1
ATOM 1102 C CA . ILE A 1 130 ? -20.295 0.169 31.826 1.00 78.75 130 ILE A CA 1
ATOM 1103 C C . ILE A 1 130 ? -18.949 0.662 31.275 1.00 78.75 130 ILE A C 1
ATOM 1105 O O . ILE A 1 130 ? -17.895 0.296 31.803 1.00 78.75 130 ILE A O 1
ATOM 1109 N N . TRP A 1 131 ? -18.967 1.523 30.257 1.00 81.44 131 TRP A N 1
ATOM 1110 C CA . TRP A 1 131 ? -17.769 2.061 29.611 1.00 81.44 131 TRP A CA 1
ATOM 1111 C C . TRP A 1 131 ? -16.879 2.844 30.584 1.00 81.44 131 TRP A C 1
ATOM 1113 O O . TRP A 1 131 ? -15.667 2.625 30.628 1.00 81.44 131 TRP A O 1
ATOM 1123 N N . TYR A 1 132 ? -17.481 3.702 31.415 1.00 82.88 132 TYR A N 1
ATOM 1124 C CA . TYR A 1 132 ? -16.769 4.520 32.405 1.00 82.88 132 TYR A CA 1
ATOM 1125 C C . TYR A 1 132 ? -16.656 3.867 33.796 1.00 82.88 132 TYR A C 1
ATOM 1127 O O . TYR A 1 132 ? -16.358 4.552 34.784 1.00 82.88 132 TYR A O 1
ATOM 1135 N N . THR A 1 133 ? -16.871 2.552 33.912 1.00 81.06 133 THR A N 1
ATOM 1136 C CA . THR A 1 133 ? -16.638 1.820 35.170 1.00 81.06 133 THR A CA 1
ATOM 1137 C C . THR A 1 133 ? -15.217 2.070 35.689 1.00 81.06 133 THR A C 1
ATOM 1139 O O . THR A 1 133 ? -14.248 2.012 34.943 1.00 81.06 133 THR A O 1
ATOM 1142 N N . GLY A 1 134 ? -15.076 2.429 36.969 1.00 78.94 134 GLY A N 1
ATOM 1143 C CA . GLY A 1 134 ? -13.774 2.729 37.589 1.00 78.94 134 GLY A CA 1
ATOM 1144 C C . GLY A 1 134 ? -13.131 4.075 37.210 1.00 78.94 134 GLY A C 1
ATOM 1145 O O . GLY A 1 134 ? -12.216 4.508 37.903 1.00 78.94 134 GLY A O 1
ATOM 1146 N N . VAL A 1 135 ? -13.630 4.779 36.185 1.00 81.75 135 VAL A N 1
ATOM 1147 C CA . VAL A 1 135 ? -13.051 6.039 35.667 1.00 81.75 135 VAL A CA 1
ATOM 1148 C C . VAL A 1 135 ? -14.078 7.167 35.488 1.00 81.75 135 VAL A C 1
ATOM 1150 O O . VAL A 1 135 ? -13.841 8.127 34.760 1.00 81.75 135 VAL A O 1
ATOM 1153 N N . ARG A 1 136 ? -15.209 7.120 36.207 1.00 76.50 136 ARG A N 1
ATOM 1154 C CA . ARG A 1 136 ? -16.291 8.133 36.130 1.00 76.50 136 ARG A CA 1
ATOM 1155 C C . ARG A 1 136 ? -15.844 9.578 36.374 1.00 76.50 136 ARG A C 1
ATOM 1157 O O . ARG A 1 136 ? -16.535 10.502 35.964 1.00 76.50 136 ARG A O 1
ATOM 1164 N N . LYS A 1 137 ? -14.718 9.795 37.062 1.00 78.56 137 LYS A N 1
ATOM 1165 C CA . LYS A 1 137 ? -14.170 11.144 37.264 1.00 78.56 137 LYS A CA 1
ATOM 1166 C C . LYS A 1 137 ? -13.668 11.755 35.950 1.00 78.56 137 LYS A C 1
ATOM 1168 O O . LYS A 1 137 ? -13.865 12.946 35.758 1.00 78.56 137 LYS A O 1
ATOM 1173 N N . ILE A 1 138 ? -13.122 10.946 35.032 1.00 76.75 138 ILE A N 1
ATOM 1174 C CA . ILE A 1 138 ? -12.538 11.404 33.758 1.00 76.75 138 ILE A CA 1
ATOM 1175 C C . ILE A 1 138 ? -13.590 12.072 32.870 1.00 76.75 138 ILE A C 1
ATOM 1177 O O . ILE A 1 138 ? -13.310 13.101 32.268 1.00 76.75 138 ILE A O 1
ATOM 1181 N N . SER A 1 139 ? -14.827 11.564 32.843 1.00 73.44 139 SER A N 1
ATOM 1182 C CA . SER A 1 139 ? -15.893 12.125 31.997 1.00 73.44 139 SER A CA 1
ATOM 1183 C C . SER A 1 139 ? -16.345 13.533 32.407 1.00 73.44 139 SER A C 1
ATOM 1185 O O . SER A 1 139 ? -17.129 14.147 31.691 1.00 73.44 139 SER A O 1
ATOM 1187 N N . LYS A 1 140 ? -15.918 14.019 33.578 1.00 80.56 140 LYS A N 1
ATOM 1188 C CA . LYS A 1 140 ? -16.251 15.349 34.109 1.00 80.56 140 LYS A CA 1
ATOM 1189 C C . LYS A 1 140 ? -15.068 16.322 34.066 1.00 80.56 140 LYS A C 1
ATOM 1191 O O . LYS A 1 140 ? -15.213 17.452 34.518 1.00 80.56 140 LYS A O 1
ATOM 1196 N N . MET A 1 141 ? -13.899 15.879 33.603 1.00 84.31 141 MET A N 1
ATOM 1197 C CA . MET A 1 141 ? -12.686 16.697 33.566 1.00 84.31 141 MET A CA 1
ATOM 1198 C C . MET A 1 141 ? -12.655 17.587 32.324 1.00 84.31 141 MET A C 1
ATOM 1200 O O . MET A 1 141 ? -13.306 17.305 31.318 1.00 84.31 141 MET A O 1
ATOM 1204 N N . ASN A 1 142 ? -11.854 18.650 32.388 1.00 88.12 142 ASN A N 1
ATOM 1205 C CA . ASN A 1 142 ? -11.610 19.515 31.241 1.00 88.12 142 ASN A CA 1
ATOM 1206 C C . ASN A 1 142 ? -10.934 18.721 30.107 1.00 88.12 142 ASN A C 1
ATOM 1208 O O . ASN A 1 142 ? -10.074 17.877 30.385 1.00 88.12 142 ASN A O 1
ATOM 1212 N N . PRO A 1 143 ? -11.248 19.016 28.834 1.00 81.88 143 PRO A N 1
ATOM 1213 C CA . PRO A 1 143 ? -10.709 18.280 27.689 1.00 81.88 143 PRO A CA 1
ATOM 1214 C C . PRO A 1 143 ? -9.175 18.308 27.633 1.00 81.88 143 PRO A C 1
ATOM 1216 O O . PRO A 1 143 ? -8.561 17.297 27.307 1.00 81.88 143 PRO A O 1
ATOM 1219 N N . LEU A 1 144 ? -8.543 19.417 28.036 1.00 86.38 144 LEU A N 1
ATOM 1220 C CA . LEU A 1 144 ? -7.081 19.531 28.100 1.00 86.38 144 LEU A CA 1
ATOM 1221 C C . LEU A 1 144 ? -6.464 18.578 29.135 1.00 86.38 144 LEU A C 1
ATOM 1223 O O . LEU A 1 144 ? -5.463 17.923 28.859 1.00 86.38 144 LEU A O 1
ATOM 1227 N N . THR A 1 145 ? -7.083 18.439 30.309 1.00 85.44 145 THR A N 1
ATOM 1228 C CA . THR A 1 145 ? -6.635 17.484 31.333 1.00 85.44 145 THR A CA 1
ATOM 1229 C C . THR A 1 145 ? -6.811 16.045 30.857 1.00 85.44 145 THR A C 1
ATOM 1231 O O . THR A 1 145 ? -5.941 15.213 31.092 1.00 85.44 145 THR A O 1
ATOM 1234 N N . ILE A 1 146 ? -7.906 15.750 30.149 1.00 83.12 146 ILE A N 1
ATOM 1235 C CA . ILE A 1 146 ? -8.138 14.433 29.542 1.00 83.12 146 ILE A CA 1
ATOM 1236 C C . ILE A 1 146 ? -7.057 14.134 28.497 1.00 83.12 146 ILE A C 1
ATOM 1238 O O . ILE A 1 146 ? -6.485 13.048 28.512 1.00 83.12 146 ILE A O 1
ATOM 1242 N N . MET A 1 147 ? -6.732 15.100 27.635 1.00 83.44 147 MET A N 1
ATOM 1243 C CA . MET A 1 147 ? -5.681 14.963 26.627 1.00 83.44 147 MET A CA 1
ATOM 1244 C C . MET A 1 147 ? -4.313 14.686 27.266 1.00 83.44 147 MET A C 1
ATOM 1246 O O . MET A 1 147 ? -3.635 13.746 26.862 1.00 83.44 147 MET A O 1
ATOM 1250 N N . LEU A 1 148 ? -3.935 15.440 28.306 1.00 86.56 148 LEU A N 1
ATOM 1251 C CA . LEU A 1 148 ? -2.691 15.214 29.052 1.00 86.56 148 LEU A CA 1
ATOM 1252 C C . LEU A 1 148 ? -2.649 13.828 29.711 1.00 86.56 148 LEU A C 1
ATOM 1254 O O . LEU A 1 148 ? -1.619 13.162 29.666 1.00 86.56 148 LEU A O 1
ATOM 1258 N N . LEU A 1 149 ? -3.763 13.361 30.283 1.00 84.00 149 LEU A N 1
ATOM 1259 C CA . LEU A 1 149 ? -3.853 12.020 30.869 1.00 84.00 149 LEU A CA 1
ATOM 1260 C C . LEU A 1 149 ? -3.725 10.912 29.814 1.00 84.00 149 LEU A C 1
ATOM 1262 O O . LEU A 1 149 ? -3.095 9.892 30.083 1.00 84.00 149 LEU A O 1
ATOM 1266 N N . ILE A 1 150 ? -4.287 11.106 28.617 1.00 83.00 150 ILE A N 1
ATOM 1267 C CA . ILE A 1 150 ? -4.137 10.164 27.499 1.00 83.00 150 ILE A CA 1
ATOM 1268 C C . ILE A 1 150 ? -2.684 10.140 27.013 1.00 83.00 150 ILE A C 1
ATOM 1270 O O . ILE A 1 150 ? -2.133 9.058 26.835 1.00 83.00 150 ILE A O 1
ATOM 1274 N N . LEU A 1 151 ? -2.042 11.302 26.856 1.00 83.81 151 LEU A N 1
ATOM 1275 C CA . LEU A 1 151 ? -0.625 11.395 26.486 1.00 83.81 151 LEU A CA 1
ATOM 1276 C C . LEU A 1 151 ? 0.273 10.697 27.513 1.00 83.81 151 LEU A C 1
ATOM 1278 O O . LEU A 1 151 ? 1.133 9.899 27.145 1.00 83.81 151 LEU A O 1
ATOM 1282 N N . LEU A 1 152 ? 0.023 10.927 28.803 1.00 86.19 152 LEU A N 1
ATOM 1283 C CA . LEU A 1 152 ? 0.726 10.237 29.881 1.00 86.19 152 LEU A CA 1
ATOM 1284 C C . LEU A 1 152 ? 0.517 8.714 29.811 1.00 86.19 152 LEU A C 1
ATOM 1286 O O . LEU A 1 152 ? 1.469 7.953 29.973 1.00 86.19 152 LEU A O 1
ATOM 1290 N N . HIS A 1 153 ? -0.708 8.257 29.532 1.00 84.38 153 HIS A N 1
ATOM 1291 C CA . HIS A 1 153 ? -1.016 6.833 29.368 1.00 84.38 153 HIS A CA 1
ATOM 1292 C C . HIS A 1 153 ? -0.306 6.208 28.161 1.00 84.38 153 HIS A C 1
ATOM 1294 O O . HIS A 1 153 ? 0.154 5.076 28.266 1.00 84.38 153 HIS A O 1
ATOM 1300 N N . ILE A 1 154 ? -0.165 6.934 27.044 1.00 83.88 154 ILE A N 1
ATOM 1301 C CA . ILE A 1 154 ? 0.594 6.480 25.864 1.00 83.88 154 ILE A CA 1
ATOM 1302 C C . ILE A 1 154 ? 2.062 6.233 26.240 1.00 83.88 154 ILE A C 1
ATOM 1304 O O . ILE A 1 154 ? 2.598 5.169 25.938 1.00 83.88 154 ILE A O 1
ATOM 1308 N N . ILE A 1 155 ? 2.693 7.175 26.949 1.00 84.06 155 ILE A N 1
ATOM 1309 C CA . ILE A 1 155 ? 4.101 7.068 27.368 1.00 84.06 155 ILE A CA 1
ATOM 1310 C C . ILE A 1 155 ? 4.301 5.916 28.365 1.00 84.06 155 ILE A C 1
ATOM 1312 O O . ILE A 1 155 ? 5.281 5.179 28.287 1.00 84.06 155 ILE A O 1
ATOM 1316 N N . LEU A 1 156 ? 3.358 5.724 29.291 1.00 86.12 156 LEU A N 1
ATOM 1317 C CA . LEU A 1 156 ? 3.415 4.668 30.309 1.00 86.12 156 LEU A CA 1
ATOM 1318 C C . LEU A 1 156 ? 2.898 3.303 29.817 1.00 86.12 156 LEU A C 1
ATOM 1320 O O . LEU A 1 156 ? 2.936 2.317 30.565 1.00 86.12 156 LEU A O 1
ATOM 1324 N N . LEU A 1 157 ? 2.413 3.209 28.576 1.00 85.81 157 LEU A N 1
ATOM 1325 C CA . LEU A 1 157 ? 1.844 1.990 28.005 1.00 85.81 157 LEU A CA 1
ATOM 1326 C C . LEU A 1 157 ? 2.788 0.770 28.038 1.00 85.81 157 LEU A C 1
ATOM 1328 O O . LEU A 1 157 ? 2.326 -0.290 28.473 1.00 85.81 157 LEU A O 1
ATOM 1332 N N . PRO A 1 158 ? 4.073 0.848 27.627 1.00 84.25 158 PRO A N 1
ATOM 1333 C CA . PRO A 1 158 ? 4.951 -0.324 27.639 1.00 84.25 158 PRO A CA 1
ATOM 1334 C C . PRO A 1 158 ? 5.145 -0.869 29.058 1.00 84.25 158 PRO A C 1
ATOM 1336 O O . PRO A 1 158 ? 4.970 -2.065 29.293 1.00 84.25 158 PRO A O 1
ATOM 1339 N N . MET A 1 159 ? 5.389 0.016 30.030 1.00 84.69 159 MET A N 1
ATOM 1340 C CA . MET A 1 159 ? 5.560 -0.375 31.432 1.00 84.69 159 MET A CA 1
ATOM 1341 C C . MET A 1 159 ? 4.277 -0.985 32.003 1.00 84.69 159 MET A C 1
ATOM 1343 O O . MET A 1 159 ? 4.306 -2.071 32.581 1.00 84.69 159 MET A O 1
ATOM 1347 N N . SER A 1 160 ? 3.128 -0.331 31.808 1.00 82.19 160 SER A N 1
ATOM 1348 C CA . SER A 1 160 ? 1.837 -0.825 32.313 1.00 82.19 160 SER A CA 1
ATOM 1349 C C . SER A 1 160 ? 1.419 -2.167 31.699 1.00 82.19 160 SER A C 1
ATOM 1351 O O . SER A 1 160 ? 0.840 -3.000 32.399 1.00 82.19 160 SER A O 1
ATOM 1353 N N . SER A 1 161 ? 1.764 -2.416 30.433 1.00 84.50 161 SER A N 1
ATOM 1354 C CA . SER A 1 161 ? 1.494 -3.687 29.748 1.00 84.50 161 SER A CA 1
ATOM 1355 C C . SER A 1 161 ? 2.334 -4.833 30.318 1.00 84.50 161 SER A C 1
ATOM 1357 O O . SER A 1 161 ? 1.796 -5.906 30.593 1.00 84.50 161 SER A O 1
ATOM 1359 N N . ILE A 1 162 ? 3.624 -4.598 30.583 1.00 85.25 162 ILE A N 1
ATOM 1360 C CA . ILE A 1 162 ? 4.507 -5.584 31.229 1.00 85.25 162 ILE A CA 1
ATOM 1361 C C . ILE A 1 162 ? 4.005 -5.902 32.644 1.00 85.25 162 ILE A C 1
ATOM 1363 O O . ILE A 1 162 ? 3.858 -7.070 33.007 1.00 85.25 162 ILE A O 1
ATOM 1367 N N . PHE A 1 163 ? 3.650 -4.879 33.429 1.00 85.31 163 PHE A N 1
ATOM 1368 C CA . PHE A 1 163 ? 3.080 -5.081 34.765 1.00 85.31 163 PHE A CA 1
ATOM 1369 C C . PHE A 1 163 ? 1.772 -5.877 34.743 1.00 85.31 163 PHE A C 1
ATOM 1371 O O . PHE A 1 163 ? 1.537 -6.682 35.646 1.00 85.31 163 PHE A O 1
ATOM 1378 N N . PHE A 1 164 ? 0.924 -5.679 33.731 1.00 86.62 164 PHE A N 1
ATOM 1379 C CA . PHE A 1 164 ? -0.311 -6.444 33.573 1.00 86.62 164 PHE A CA 1
ATOM 1380 C C . PHE A 1 164 ? -0.047 -7.936 33.322 1.00 86.62 164 PHE A C 1
ATOM 1382 O O . PHE A 1 164 ? -0.767 -8.770 33.871 1.00 86.62 164 PHE A O 1
ATOM 1389 N N . ILE A 1 165 ? 0.993 -8.271 32.551 1.00 87.69 165 ILE A N 1
ATOM 1390 C CA . ILE A 1 165 ? 1.385 -9.661 32.272 1.00 87.69 165 ILE A CA 1
ATOM 1391 C C . ILE A 1 165 ? 1.911 -10.348 33.541 1.00 87.69 165 ILE A C 1
ATOM 1393 O O . ILE A 1 165 ? 1.509 -11.470 33.839 1.00 87.69 165 ILE A O 1
ATOM 1397 N N . ILE A 1 166 ? 2.772 -9.673 34.312 1.00 89.75 166 ILE A N 1
ATOM 1398 C CA . ILE A 1 166 ? 3.406 -10.253 35.510 1.00 89.75 166 ILE A CA 1
ATOM 1399 C C . ILE A 1 166 ? 2.417 -10.315 36.687 1.00 89.75 166 ILE A C 1
ATOM 1401 O O . ILE A 1 166 ? 2.322 -11.325 37.383 1.00 89.75 166 ILE A O 1
ATOM 1405 N N . LEU A 1 167 ? 1.670 -9.234 36.936 1.00 89.19 167 LEU A N 1
ATOM 1406 C CA . LEU A 1 167 ? 0.823 -9.068 38.122 1.00 89.19 167 LEU A CA 1
ATOM 1407 C C . LEU A 1 167 ? -0.606 -8.634 37.745 1.00 89.19 167 LEU A C 1
ATOM 1409 O O . LEU A 1 167 ? -1.039 -7.527 38.097 1.00 89.19 167 LEU A O 1
ATOM 1413 N N . PRO A 1 168 ? -1.407 -9.515 37.117 1.00 85.94 168 PRO A N 1
ATOM 1414 C CA . PRO A 1 168 ? -2.742 -9.168 36.622 1.00 85.94 168 PRO A CA 1
ATOM 1415 C C . PRO A 1 168 ? -3.725 -8.786 37.740 1.00 85.94 168 PRO A C 1
ATOM 1417 O O . PRO A 1 168 ? -4.654 -8.007 37.530 1.00 85.94 168 PRO A O 1
ATOM 1420 N N . LYS A 1 169 ? -3.528 -9.305 38.961 1.00 85.88 169 LYS A N 1
ATOM 1421 C CA . LYS A 1 169 ? -4.418 -9.054 40.111 1.00 85.88 169 LYS A CA 1
ATOM 1422 C C . LYS A 1 169 ? -4.153 -7.722 40.827 1.00 85.88 169 LYS A C 1
ATOM 1424 O O . LYS A 1 169 ? -4.963 -7.339 41.677 1.00 85.88 169 LYS A O 1
ATOM 1429 N N . SER A 1 170 ? -3.056 -7.036 40.497 1.00 88.75 170 SER A N 1
ATOM 1430 C CA . SER A 1 170 ? -2.650 -5.763 41.104 1.00 88.75 170 SER A CA 1
ATOM 1431 C C . SER A 1 170 ? -3.629 -4.620 40.788 1.00 88.75 170 SER A C 1
ATOM 1433 O O . SER A 1 170 ? -4.438 -4.712 39.864 1.00 88.75 170 SER A O 1
ATOM 1435 N N . LYS A 1 171 ? -3.566 -3.513 41.546 1.00 83.75 171 LYS A N 1
ATOM 1436 C CA . LYS A 1 171 ? -4.360 -2.298 41.265 1.00 83.75 171 LYS A CA 1
ATOM 1437 C C . LYS A 1 171 ? -4.156 -1.769 39.826 1.00 83.75 171 LYS A C 1
ATOM 1439 O O . LYS A 1 171 ? -5.173 -1.581 39.155 1.00 83.75 171 LYS A O 1
ATOM 1444 N N . PRO A 1 172 ? -2.916 -1.581 39.316 1.00 78.31 172 PRO A N 1
ATOM 1445 C CA . PRO A 1 172 ? -2.707 -1.178 37.920 1.00 78.31 172 PRO A CA 1
ATOM 1446 C C . PRO A 1 172 ? -3.133 -2.268 36.924 1.00 78.31 172 PRO A C 1
ATOM 1448 O O . PRO A 1 172 ? -3.686 -1.949 35.875 1.00 78.31 172 PRO A O 1
ATOM 1451 N N . GLY A 1 173 ? -2.985 -3.551 37.274 1.00 80.81 173 GLY A N 1
ATOM 1452 C CA . GLY A 1 173 ? -3.466 -4.651 36.437 1.00 80.81 173 GLY A CA 1
ATOM 1453 C C . GLY A 1 173 ? -4.986 -4.617 36.234 1.00 80.81 173 GLY A C 1
ATOM 1454 O O . GLY A 1 173 ? -5.473 -4.689 35.108 1.00 80.81 173 GLY A O 1
ATOM 1455 N N . ARG A 1 174 ? -5.755 -4.390 37.309 1.00 82.81 174 ARG A N 1
ATOM 1456 C CA . ARG A 1 174 ? -7.217 -4.209 37.235 1.00 82.81 174 ARG A CA 1
ATOM 1457 C C . ARG A 1 174 ? -7.611 -2.959 36.448 1.00 82.81 174 ARG A C 1
ATOM 1459 O O . ARG A 1 174 ? -8.613 -3.003 35.739 1.00 82.81 174 ARG A O 1
ATOM 1466 N N . PHE A 1 175 ? -6.833 -1.879 36.525 1.00 84.62 175 PHE A N 1
ATOM 1467 C CA . PHE A 1 175 ? -7.075 -0.667 35.736 1.00 84.62 175 PHE A CA 1
ATOM 1468 C C . PHE A 1 175 ? -7.032 -0.945 34.223 1.00 84.62 175 PHE A C 1
ATOM 1470 O O . PHE A 1 175 ? -7.938 -0.534 33.504 1.00 84.62 175 PHE A O 1
ATOM 1477 N N . MET A 1 176 ? -6.075 -1.754 33.756 1.00 81.06 176 MET A N 1
ATOM 1478 C CA . MET A 1 176 ? -5.972 -2.179 32.349 1.00 81.06 176 MET A CA 1
ATOM 1479 C C . MET A 1 176 ? -7.116 -3.100 31.895 1.00 81.06 176 MET A C 1
ATOM 1481 O O . MET A 1 176 ? -7.335 -3.278 30.698 1.00 81.06 176 MET A O 1
ATOM 1485 N N . THR A 1 177 ? -7.886 -3.685 32.822 1.00 83.06 177 THR A N 1
ATOM 1486 C CA . THR A 1 177 ? -9.055 -4.506 32.460 1.00 83.06 177 THR A CA 1
ATOM 1487 C C . THR A 1 177 ? -10.301 -3.687 32.117 1.00 83.06 177 THR A C 1
ATOM 1489 O O . THR A 1 177 ? -11.247 -4.245 31.552 1.00 83.06 177 THR A O 1
ATOM 1492 N N . LEU A 1 178 ? -10.306 -2.386 32.430 1.00 84.31 178 LEU A N 1
ATOM 1493 C CA . LEU A 1 178 ? -11.443 -1.497 32.203 1.00 84.31 178 LEU A CA 1
ATOM 1494 C C . LEU A 1 178 ? -11.667 -1.260 30.695 1.00 84.31 178 LEU A C 1
ATOM 1496 O O . LEU A 1 178 ? -10.693 -1.035 29.975 1.00 84.31 178 LEU A O 1
ATOM 1500 N N . PRO A 1 179 ? -12.921 -1.256 30.195 1.00 82.56 179 PRO A N 1
ATOM 1501 C CA . PRO A 1 179 ? -13.206 -1.159 28.757 1.00 82.56 179 PRO A CA 1
ATOM 1502 C C . PRO A 1 179 ? -12.611 0.085 28.086 1.00 82.56 179 PRO A C 1
ATOM 1504 O O . PRO A 1 179 ? -11.945 -0.024 27.058 1.00 82.56 179 PRO A O 1
ATOM 1507 N N . CYS A 1 180 ? -12.794 1.256 28.703 1.00 83.12 180 CYS A N 1
ATOM 1508 C CA . CYS A 1 180 ? -12.264 2.519 28.191 1.00 83.12 180 CYS A CA 1
ATOM 1509 C C . CYS A 1 180 ? -10.725 2.513 28.134 1.00 83.12 180 CYS A C 1
ATOM 1511 O O . CYS A 1 180 ? -10.140 2.913 27.131 1.00 83.12 180 CYS A O 1
ATOM 1513 N N . VAL A 1 181 ? -10.064 1.987 29.171 1.00 84.62 181 VAL A N 1
ATOM 1514 C CA . VAL A 1 181 ? -8.595 1.906 29.224 1.00 84.62 181 VAL A CA 1
ATOM 1515 C C . VAL A 1 181 ? -8.065 0.947 28.163 1.00 84.62 181 VAL A C 1
ATOM 1517 O O . VAL A 1 181 ? -7.133 1.307 27.456 1.00 84.62 181 VAL A O 1
ATOM 1520 N N . LYS A 1 182 ? -8.693 -0.223 27.974 1.00 84.75 182 LYS A N 1
ATOM 1521 C CA . LYS A 1 182 ? -8.336 -1.153 26.888 1.00 84.75 182 LYS A CA 1
ATOM 1522 C C . LYS A 1 182 ? -8.404 -0.481 25.524 1.00 84.75 182 LYS A C 1
ATOM 1524 O O . LYS A 1 182 ? -7.473 -0.608 24.736 1.00 84.75 182 LYS A O 1
ATOM 1529 N N . PHE A 1 183 ? -9.488 0.244 25.253 1.00 85.62 183 PHE A N 1
ATOM 1530 C CA . PHE A 1 183 ? -9.644 0.964 23.994 1.00 85.62 183 PHE A CA 1
ATOM 1531 C C . PHE A 1 183 ? -8.531 1.992 23.780 1.00 85.62 183 PHE A C 1
ATOM 1533 O O . PHE A 1 183 ? -7.883 1.976 22.735 1.00 85.62 183 PHE A O 1
ATOM 1540 N N . ILE A 1 184 ? -8.270 2.835 24.785 1.00 85.94 184 ILE A N 1
ATOM 1541 C CA . ILE A 1 184 ? -7.206 3.843 24.726 1.00 85.94 184 ILE A CA 1
ATOM 1542 C C . ILE A 1 184 ? -5.843 3.168 24.551 1.00 85.94 184 ILE A C 1
ATOM 1544 O O . ILE A 1 184 ? -5.051 3.633 23.746 1.00 85.94 184 ILE A O 1
ATOM 1548 N N . SER A 1 185 ? -5.574 2.054 25.234 1.00 88.31 185 SER A N 1
ATOM 1549 C CA . SER A 1 185 ? -4.338 1.280 25.082 1.00 88.31 185 SER A CA 1
ATOM 1550 C C . SER A 1 185 ? -4.161 0.704 23.675 1.00 88.31 185 SER A C 1
ATOM 1552 O O . SER A 1 185 ? -3.069 0.792 23.121 1.00 88.31 185 SER A O 1
ATOM 1554 N N . HIS A 1 186 ? -5.213 0.146 23.069 1.00 86.69 186 HIS A N 1
ATOM 1555 C CA . HIS A 1 186 ? -5.152 -0.341 21.687 1.00 86.69 186 HIS A CA 1
ATOM 1556 C C . HIS A 1 186 ? -4.935 0.801 20.692 1.00 86.69 186 HIS A C 1
ATOM 1558 O O . HIS A 1 186 ? -4.116 0.676 19.784 1.00 86.69 186 HIS A O 1
ATOM 1564 N N . PHE A 1 187 ? -5.632 1.923 20.878 1.00 87.88 187 PHE A N 1
ATOM 1565 C CA . PHE A 1 187 ? -5.449 3.113 20.052 1.00 87.88 187 PHE A CA 1
ATOM 1566 C C . PHE A 1 187 ? -4.039 3.702 20.207 1.00 87.88 187 PHE A C 1
ATOM 1568 O O . PHE A 1 187 ? -3.378 3.990 19.217 1.00 87.88 187 PHE A O 1
ATOM 1575 N N . ALA A 1 188 ? -3.538 3.794 21.438 1.00 88.56 188 ALA A N 1
ATOM 1576 C CA . ALA A 1 188 ? -2.186 4.235 21.758 1.00 88.56 188 ALA A CA 1
ATOM 1577 C C . ALA A 1 188 ? -1.118 3.343 21.113 1.00 88.56 188 ALA A C 1
ATOM 1579 O O . ALA A 1 188 ? -0.202 3.855 20.481 1.00 88.56 188 ALA A O 1
ATOM 1580 N N . SER A 1 189 ? -1.251 2.016 21.219 1.00 91.06 189 SER A N 1
ATOM 1581 C CA . SER A 1 189 ? -0.338 1.068 20.566 1.00 91.06 189 SER A CA 1
ATOM 1582 C C . SER A 1 189 ? -0.321 1.252 19.047 1.00 91.06 189 SER A C 1
ATOM 1584 O O . SER A 1 189 ? 0.745 1.211 18.436 1.00 91.06 189 SER A O 1
ATOM 1586 N N . TYR A 1 190 ? -1.484 1.511 18.449 1.00 91.62 190 TYR A N 1
ATOM 1587 C CA . TYR A 1 190 ? -1.591 1.800 17.026 1.00 91.62 190 TYR A CA 1
ATOM 1588 C C . TYR A 1 190 ? -0.917 3.129 16.645 1.00 91.62 190 TYR A C 1
ATOM 1590 O O . TYR A 1 190 ? -0.197 3.188 15.654 1.00 91.62 190 TYR A O 1
ATOM 1598 N N . LEU A 1 191 ? -1.078 4.185 17.450 1.00 90.38 191 LEU A N 1
ATOM 1599 C CA . LEU A 1 191 ? -0.385 5.463 17.237 1.00 90.38 191 LEU A CA 1
ATOM 1600 C C . LEU A 1 191 ? 1.134 5.342 17.390 1.00 90.38 191 LEU A C 1
ATOM 1602 O O . LEU A 1 191 ? 1.866 5.950 16.615 1.00 90.38 191 LEU A O 1
ATOM 1606 N N . ILE A 1 192 ? 1.614 4.545 18.349 1.00 90.69 192 ILE A N 1
ATOM 1607 C CA . ILE A 1 192 ? 3.045 4.250 18.496 1.00 90.69 192 ILE A CA 1
ATOM 1608 C C . ILE A 1 192 ? 3.559 3.539 17.240 1.00 90.69 192 ILE A C 1
ATOM 1610 O O . ILE A 1 192 ? 4.608 3.910 16.729 1.00 90.69 192 ILE A O 1
ATOM 1614 N N . PHE A 1 193 ? 2.810 2.576 16.695 1.00 92.62 193 PHE A N 1
ATOM 1615 C CA . PHE A 1 193 ? 3.158 1.912 15.436 1.00 92.62 193 PHE A CA 1
ATOM 1616 C C . PHE A 1 193 ? 3.239 2.878 14.251 1.00 92.62 193 PHE A C 1
ATOM 1618 O O . PHE A 1 193 ? 4.240 2.881 13.536 1.00 92.62 193 PHE A O 1
ATOM 1625 N N . VAL A 1 194 ? 2.244 3.754 14.093 1.00 93.38 194 VAL A N 1
ATOM 1626 C CA . VAL A 1 194 ? 2.289 4.829 13.090 1.00 93.38 194 VAL A CA 1
ATOM 1627 C C . VAL A 1 194 ? 3.518 5.718 13.308 1.00 93.38 194 VAL A C 1
ATOM 1629 O O . VAL A 1 194 ? 4.222 6.028 12.355 1.00 93.38 194 VAL A O 1
ATOM 1632 N N . GLY A 1 195 ? 3.828 6.075 14.557 1.00 91.81 195 GLY A N 1
ATOM 1633 C CA . GLY A 1 195 ? 5.024 6.841 14.911 1.00 91.81 195 GLY A CA 1
ATOM 1634 C C . GLY A 1 195 ? 6.334 6.132 14.550 1.00 91.81 195 GLY A C 1
ATOM 1635 O O . GLY A 1 195 ? 7.253 6.778 14.056 1.00 91.81 195 GLY A O 1
ATOM 1636 N N . MET A 1 196 ? 6.416 4.809 14.725 1.00 91.38 196 MET A N 1
ATOM 1637 C CA . MET A 1 196 ? 7.576 4.011 14.305 1.00 91.38 196 MET A CA 1
ATOM 1638 C C . MET A 1 196 ? 7.739 4.001 12.783 1.00 91.38 196 MET A C 1
ATOM 1640 O O . MET A 1 196 ? 8.857 4.164 12.298 1.00 91.38 196 MET A O 1
ATOM 1644 N N . ILE A 1 197 ? 6.642 3.872 12.028 1.00 92.88 197 ILE A N 1
ATOM 1645 C CA . ILE A 1 197 ? 6.663 3.990 10.562 1.00 92.88 197 ILE A CA 1
ATOM 1646 C C . ILE A 1 197 ? 7.124 5.390 10.154 1.00 92.88 197 ILE A C 1
ATOM 1648 O O . ILE A 1 197 ? 8.008 5.525 9.315 1.00 92.88 197 ILE A O 1
ATOM 1652 N N . VAL A 1 198 ? 6.596 6.438 10.786 1.00 91.50 198 VAL A N 1
ATOM 1653 C CA . VAL A 1 198 ? 7.011 7.817 10.507 1.00 91.50 198 VAL A CA 1
ATOM 1654 C C . VAL A 1 198 ? 8.502 8.014 10.797 1.00 91.50 198 VAL A C 1
ATOM 1656 O O . VAL A 1 198 ? 9.229 8.560 9.972 1.00 91.50 198 VAL A O 1
ATOM 1659 N N . SER A 1 199 ? 8.992 7.490 11.921 1.00 89.38 199 SER A N 1
ATOM 1660 C CA . SER A 1 199 ? 10.417 7.509 12.256 1.00 89.38 199 SER A CA 1
ATOM 1661 C C . SER A 1 199 ? 11.272 6.722 11.263 1.00 89.38 199 SER A C 1
ATOM 1663 O O . SER A 1 199 ? 12.436 7.073 11.086 1.00 89.38 199 SER A O 1
ATOM 1665 N N . SER A 1 200 ? 10.731 5.677 10.628 1.00 86.88 200 SER A N 1
ATOM 1666 C CA . SER A 1 200 ? 11.454 4.918 9.604 1.00 86.88 200 SER A CA 1
ATOM 1667 C C . SER A 1 200 ? 11.772 5.767 8.371 1.00 86.88 200 SER A C 1
ATOM 1669 O O . SER A 1 200 ? 12.847 5.605 7.809 1.00 86.88 200 SER A O 1
ATOM 1671 N N . PHE A 1 201 ? 10.914 6.736 8.021 1.00 83.00 201 PHE A N 1
ATOM 1672 C CA . PHE A 1 201 ? 11.174 7.678 6.925 1.00 83.00 201 PHE A CA 1
ATOM 1673 C C . PHE A 1 201 ? 12.224 8.732 7.280 1.00 83.00 201 PHE A C 1
ATOM 1675 O O . PHE A 1 201 ? 12.977 9.168 6.418 1.00 83.00 201 PHE A O 1
ATOM 1682 N N . PHE A 1 202 ? 12.274 9.154 8.548 1.00 80.12 202 PHE A N 1
ATOM 1683 C CA . PHE A 1 202 ? 13.222 10.171 9.015 1.00 80.12 202 PHE A CA 1
ATOM 1684 C C . PHE A 1 202 ? 14.617 9.634 9.317 1.00 80.12 202 PHE A C 1
ATOM 1686 O O . PHE A 1 202 ? 15.518 10.426 9.594 1.00 80.12 202 PHE A O 1
ATOM 1693 N N . LYS A 1 203 ? 14.824 8.315 9.249 1.00 68.88 203 LYS A N 1
ATOM 1694 C CA . LYS A 1 203 ? 16.167 7.751 9.140 1.00 68.88 203 LYS A CA 1
ATOM 1695 C C . LYS A 1 203 ? 16.737 8.126 7.770 1.00 68.88 203 LYS A C 1
ATOM 1697 O O . LYS A 1 203 ? 16.803 7.303 6.865 1.00 68.88 203 LYS A O 1
ATOM 1702 N N . PHE A 1 204 ? 17.139 9.385 7.619 1.00 54.81 204 PHE A N 1
ATOM 1703 C CA . PHE A 1 204 ? 18.096 9.754 6.591 1.00 54.81 204 PHE A CA 1
ATOM 1704 C C . PHE A 1 204 ? 19.321 8.849 6.769 1.00 54.81 204 PHE A C 1
ATOM 1706 O O . PHE A 1 204 ? 19.740 8.634 7.913 1.00 54.81 204 PHE A O 1
ATOM 1713 N N . PRO A 1 205 ? 19.867 8.280 5.685 1.00 54.41 205 PRO A N 1
ATOM 1714 C CA . PRO A 1 205 ? 20.998 7.378 5.768 1.00 54.41 205 PRO A CA 1
ATOM 1715 C C . PRO A 1 205 ? 22.225 8.200 6.155 1.00 54.41 205 PRO A C 1
ATOM 1717 O O . PRO A 1 205 ? 22.951 8.714 5.313 1.00 54.41 205 PRO A O 1
ATOM 1720 N N . ILE A 1 206 ? 22.467 8.352 7.452 1.00 49.59 206 ILE A N 1
ATOM 1721 C CA . ILE A 1 206 ? 23.826 8.593 7.907 1.00 49.59 206 ILE A CA 1
ATOM 1722 C C . ILE A 1 206 ? 24.497 7.231 7.738 1.00 49.59 206 ILE A C 1
ATOM 1724 O O . ILE A 1 206 ? 24.149 6.276 8.434 1.00 49.59 206 ILE A O 1
ATOM 1728 N N . HIS A 1 207 ? 25.363 7.135 6.728 1.00 52.88 207 HIS A N 1
ATOM 1729 C CA . HIS A 1 207 ? 26.155 5.973 6.307 1.00 52.88 207 HIS A CA 1
ATOM 1730 C C . HIS A 1 207 ? 27.112 5.449 7.403 1.00 52.88 207 HIS A C 1
ATOM 1732 O O . HIS A 1 207 ? 28.237 5.065 7.116 1.00 52.88 207 HIS A O 1
ATOM 1738 N N . GLU A 1 208 ? 26.712 5.416 8.674 1.00 52.75 208 GLU A N 1
ATOM 1739 C CA . GLU A 1 208 ? 27.593 5.017 9.778 1.00 52.75 208 GLU A CA 1
ATOM 1740 C C . GLU A 1 208 ? 27.990 3.534 9.714 1.00 52.75 208 GLU A C 1
ATOM 1742 O O . GLU A 1 208 ? 29.024 3.168 10.260 1.00 52.75 208 GLU A O 1
ATOM 1747 N N . ASN A 1 209 ? 27.228 2.695 8.995 1.00 55.66 209 ASN A N 1
ATOM 1748 C CA . ASN A 1 209 ? 27.476 1.250 8.880 1.00 55.66 209 ASN A CA 1
ATOM 1749 C C . ASN A 1 209 ? 27.595 0.742 7.429 1.00 55.66 209 ASN A C 1
ATOM 1751 O O . ASN A 1 209 ? 27.590 -0.469 7.203 1.00 55.66 209 ASN A O 1
ATOM 1755 N N . ALA A 1 210 ? 27.640 1.637 6.437 1.00 65.25 210 ALA A N 1
ATOM 1756 C CA . ALA A 1 210 ? 27.776 1.232 5.042 1.00 65.25 210 ALA A CA 1
ATOM 1757 C C . ALA A 1 210 ? 29.257 0.959 4.755 1.00 65.25 210 ALA A C 1
ATOM 1759 O O . ALA A 1 210 ? 30.033 1.882 4.524 1.00 65.25 210 ALA A O 1
ATOM 1760 N N . HIS A 1 211 ? 29.655 -0.309 4.822 1.00 76.12 211 HIS A N 1
ATOM 1761 C CA . HIS A 1 211 ? 31.000 -0.722 4.441 1.00 76.12 211 HIS A CA 1
ATOM 1762 C C . HIS A 1 211 ? 31.062 -0.936 2.931 1.00 76.12 211 HIS A C 1
ATOM 1764 O O . HIS A 1 211 ? 30.204 -1.622 2.360 1.00 76.12 211 HIS A O 1
ATOM 1770 N N . ASN A 1 212 ? 32.085 -0.369 2.295 1.00 84.19 212 ASN A N 1
ATOM 1771 C CA . ASN A 1 212 ? 32.388 -0.726 0.920 1.00 84.19 212 ASN A CA 1
ATOM 1772 C C . ASN A 1 212 ? 32.876 -2.174 0.858 1.00 84.19 212 ASN A C 1
ATOM 1774 O O . ASN A 1 212 ? 33.426 -2.711 1.826 1.00 84.19 212 ASN A O 1
ATOM 1778 N N . PHE A 1 213 ? 32.704 -2.801 -0.300 1.00 84.88 213 PHE A N 1
ATOM 1779 C CA . PHE A 1 213 ? 33.126 -4.175 -0.522 1.00 84.88 213 PHE A CA 1
ATOM 1780 C C . PHE A 1 213 ? 34.617 -4.392 -0.221 1.00 84.88 213 PHE A C 1
ATOM 1782 O O . PHE A 1 213 ? 34.975 -5.303 0.530 1.00 84.88 213 PHE A O 1
ATOM 1789 N N . LEU A 1 214 ? 35.481 -3.515 -0.739 1.00 83.50 214 LEU A N 1
ATOM 1790 C CA . LEU A 1 214 ? 36.934 -3.611 -0.570 1.00 83.50 214 LEU A CA 1
ATOM 1791 C C . LEU A 1 214 ? 37.395 -3.304 0.860 1.00 83.50 214 LEU A C 1
ATOM 1793 O O . LEU A 1 214 ? 38.417 -3.837 1.291 1.00 83.50 214 LEU A O 1
ATOM 1797 N N . ASP A 1 215 ? 36.627 -2.515 1.618 1.00 84.56 215 ASP A N 1
ATOM 1798 C CA . ASP A 1 215 ? 36.920 -2.249 3.032 1.00 84.56 215 ASP A CA 1
ATOM 1799 C C . ASP A 1 215 ? 36.680 -3.502 3.886 1.00 84.56 215 ASP A C 1
ATOM 1801 O O . ASP A 1 215 ? 37.412 -3.766 4.843 1.00 84.56 215 ASP A O 1
ATOM 1805 N N . LEU A 1 216 ? 35.663 -4.297 3.534 1.00 84.88 216 LEU A N 1
ATOM 1806 C CA . LEU A 1 216 ? 35.318 -5.530 4.240 1.00 84.88 216 LEU A CA 1
ATOM 1807 C C . LEU A 1 216 ? 36.215 -6.709 3.824 1.00 84.88 216 LEU A C 1
ATOM 1809 O O . LEU A 1 216 ? 36.555 -7.552 4.656 1.00 84.88 216 LEU A O 1
ATOM 1813 N N . PHE A 1 217 ? 36.626 -6.754 2.554 1.00 85.88 217 PHE A N 1
ATOM 1814 C CA . PHE A 1 217 ? 37.417 -7.840 1.975 1.00 85.88 217 PHE A CA 1
ATOM 1815 C C . PHE A 1 217 ? 38.695 -7.351 1.264 1.00 85.88 217 PHE A C 1
ATOM 1817 O O . PHE A 1 217 ? 38.906 -7.653 0.086 1.00 85.88 217 PHE A O 1
ATOM 1824 N N . PRO A 1 218 ? 39.628 -6.682 1.969 1.00 84.38 218 PRO A N 1
ATOM 1825 C CA . PRO A 1 218 ? 40.830 -6.124 1.343 1.00 84.38 218 PRO A CA 1
ATOM 1826 C C . PRO A 1 218 ? 41.764 -7.199 0.767 1.00 84.38 218 PRO A C 1
ATOM 1828 O O . PRO A 1 218 ? 42.545 -6.933 -0.142 1.00 84.38 218 PRO A O 1
ATOM 1831 N N . ARG A 1 219 ? 41.682 -8.436 1.279 1.00 86.19 219 ARG A N 1
ATOM 1832 C CA . ARG A 1 219 ? 42.512 -9.570 0.835 1.00 86.19 219 ARG A CA 1
ATOM 1833 C C . ARG A 1 219 ? 42.211 -10.027 -0.590 1.00 86.19 219 ARG A C 1
ATOM 1835 O O . ARG A 1 219 ? 43.093 -10.587 -1.225 1.00 86.19 219 ARG A O 1
ATOM 1842 N N . PHE A 1 220 ? 40.996 -9.792 -1.080 1.00 83.44 220 PHE A N 1
ATOM 1843 C CA . PHE A 1 220 ? 40.554 -10.257 -2.396 1.00 83.44 220 PHE A CA 1
ATOM 1844 C C . PHE A 1 220 ? 40.555 -9.147 -3.450 1.00 83.44 220 PHE A C 1
ATOM 1846 O O . PHE A 1 220 ? 40.032 -9.335 -4.543 1.00 83.44 220 PHE A O 1
ATOM 1853 N N . ASN A 1 221 ? 41.161 -7.999 -3.132 1.00 83.81 221 ASN A N 1
ATOM 1854 C CA . ASN A 1 221 ? 41.198 -6.824 -3.995 1.00 83.81 221 ASN A CA 1
ATOM 1855 C C . ASN A 1 221 ? 41.768 -7.134 -5.393 1.00 83.81 221 ASN A C 1
ATOM 1857 O O . ASN A 1 221 ? 41.163 -6.811 -6.410 1.00 83.81 221 ASN A O 1
ATOM 1861 N N . GLU A 1 222 ? 42.903 -7.836 -5.450 1.00 82.19 222 GLU A N 1
ATOM 1862 C CA . GLU A 1 222 ? 43.549 -8.204 -6.716 1.00 82.19 222 GLU A CA 1
ATOM 1863 C C . GLU A 1 222 ? 42.674 -9.150 -7.554 1.00 82.19 222 GLU A C 1
ATOM 1865 O O . GLU A 1 222 ? 42.472 -8.918 -8.746 1.00 82.19 222 GLU A O 1
ATOM 1870 N N . SER A 1 223 ? 42.102 -10.185 -6.931 1.00 82.06 223 SER A N 1
ATOM 1871 C CA . SER A 1 223 ? 41.216 -11.136 -7.614 1.00 82.06 223 SER A CA 1
ATOM 1872 C C . SER A 1 223 ? 39.911 -10.476 -8.085 1.00 82.06 223 SER A C 1
ATOM 1874 O O . SER A 1 223 ? 39.390 -10.839 -9.139 1.00 82.06 223 SER A O 1
ATOM 1876 N N . PHE A 1 224 ? 39.396 -9.493 -7.337 1.00 82.19 224 PHE A N 1
ATOM 1877 C CA . PHE A 1 224 ? 38.224 -8.699 -7.709 1.00 82.19 224 PHE A CA 1
ATOM 1878 C C . PHE A 1 224 ? 38.498 -7.830 -8.939 1.00 82.19 224 PHE A C 1
ATOM 1880 O O . PHE A 1 224 ? 37.777 -7.951 -9.927 1.00 82.19 224 PHE A O 1
ATOM 1887 N N . HIS A 1 225 ? 39.581 -7.046 -8.933 1.00 79.38 225 HIS A N 1
ATOM 1888 C CA . HIS A 1 225 ? 39.961 -6.224 -10.088 1.00 79.38 225 HIS A CA 1
ATOM 1889 C C . HIS A 1 225 ? 40.266 -7.064 -11.330 1.00 79.38 225 HIS A C 1
ATOM 1891 O O . HIS A 1 225 ? 39.853 -6.755 -12.441 1.00 79.38 225 HIS A O 1
ATOM 1897 N N . LYS A 1 226 ? 40.909 -8.215 -11.145 1.00 78.31 226 LYS A N 1
ATOM 1898 C CA . LYS A 1 226 ? 41.157 -9.155 -12.238 1.00 78.31 226 LYS A CA 1
ATOM 1899 C C . LYS A 1 226 ? 39.868 -9.719 -12.841 1.00 78.31 226 LYS A C 1
ATOM 1901 O O . LYS A 1 226 ? 39.859 -10.052 -14.023 1.00 78.31 226 LYS A O 1
ATOM 1906 N N . TYR A 1 227 ? 38.800 -9.863 -12.057 1.00 75.19 227 TYR A N 1
ATOM 1907 C CA . TYR A 1 227 ? 37.486 -10.244 -12.572 1.00 75.19 227 TYR A CA 1
ATOM 1908 C C . TYR A 1 227 ? 36.816 -9.084 -13.319 1.00 75.19 227 TYR A C 1
ATOM 1910 O O . TYR A 1 227 ? 36.298 -9.313 -14.410 1.00 75.19 227 TYR A O 1
ATOM 1918 N N . THR A 1 228 ? 36.853 -7.859 -12.783 1.00 73.06 228 THR A N 1
ATOM 1919 C CA . THR A 1 228 ? 36.259 -6.682 -13.441 1.00 73.06 228 THR A CA 1
ATOM 1920 C C . THR A 1 228 ? 36.939 -6.379 -14.774 1.00 73.06 228 THR A C 1
ATOM 1922 O O . THR A 1 228 ? 36.254 -6.239 -15.781 1.00 73.06 228 THR A O 1
ATOM 1925 N N . ASP A 1 229 ? 38.272 -6.411 -14.820 1.00 71.44 229 ASP A N 1
ATOM 1926 C CA . ASP A 1 229 ? 39.060 -6.048 -16.006 1.00 71.44 229 ASP A CA 1
ATOM 1927 C C . ASP A 1 229 ? 38.967 -7.083 -17.142 1.00 71.44 229 ASP A C 1
ATOM 1929 O O . ASP A 1 229 ? 39.234 -6.777 -18.301 1.00 71.44 229 ASP A O 1
ATOM 1933 N N . ARG A 1 230 ? 38.625 -8.341 -16.827 1.00 65.31 230 ARG A N 1
ATOM 1934 C CA . ARG A 1 230 ? 38.524 -9.436 -17.812 1.00 65.31 230 ARG A CA 1
ATOM 1935 C C . ARG A 1 230 ? 37.181 -9.496 -18.532 1.00 65.31 230 ARG A C 1
ATOM 1937 O O . ARG A 1 230 ? 37.059 -10.228 -19.516 1.00 65.31 230 ARG A O 1
ATOM 1944 N N . ASN A 1 231 ? 36.172 -8.801 -18.026 1.00 55.28 231 ASN A N 1
ATOM 1945 C CA . ASN A 1 231 ? 34.809 -8.934 -18.505 1.00 55.28 231 ASN A CA 1
ATOM 1946 C C . ASN A 1 231 ? 34.513 -7.922 -19.623 1.00 55.28 231 ASN A C 1
ATOM 1948 O O . ASN A 1 231 ? 33.838 -6.926 -19.397 1.00 55.28 231 ASN A O 1
ATOM 1952 N N . ASP A 1 232 ? 34.893 -8.259 -20.860 1.00 51.22 232 ASP A N 1
ATOM 1953 C CA . ASP A 1 232 ? 34.226 -7.768 -22.085 1.00 51.22 232 ASP A CA 1
ATOM 1954 C C . ASP A 1 232 ? 32.819 -8.405 -22.201 1.00 51.22 232 ASP A C 1
ATOM 1956 O O . ASP A 1 232 ? 32.470 -9.103 -23.157 1.00 51.22 232 ASP A O 1
ATOM 1960 N N . LEU A 1 233 ? 31.997 -8.256 -21.162 1.00 52.06 233 LEU A N 1
ATOM 1961 C CA . LEU A 1 233 ? 30.605 -8.680 -21.190 1.00 52.06 233 LEU A CA 1
ATOM 1962 C C . LEU A 1 233 ? 29.788 -7.546 -21.802 1.00 52.06 233 LEU A C 1
ATOM 1964 O O . LEU A 1 233 ? 29.881 -6.396 -21.389 1.00 52.06 233 LEU A O 1
ATOM 1968 N N . SER A 1 234 ? 28.912 -7.896 -22.741 1.00 47.53 234 SER A N 1
ATOM 1969 C CA . SER A 1 234 ? 27.882 -7.054 -23.372 1.00 47.53 234 SER A CA 1
ATOM 1970 C C . SER A 1 234 ? 26.860 -6.434 -22.394 1.00 47.53 234 SER A C 1
ATOM 1972 O O . SER A 1 234 ? 25.766 -6.045 -22.791 1.00 47.53 234 SER A O 1
ATOM 1974 N N . VAL A 1 235 ? 27.183 -6.413 -21.103 1.00 50.09 235 VAL A N 1
ATOM 1975 C CA . VAL A 1 235 ? 26.458 -5.820 -19.990 1.00 50.09 235 VAL A CA 1
ATOM 1976 C C . VAL A 1 235 ? 27.514 -5.025 -19.215 1.00 50.09 235 VAL A C 1
ATOM 1978 O O . VAL A 1 235 ? 28.122 -5.548 -18.286 1.00 50.09 235 VAL A O 1
ATOM 1981 N N . HIS A 1 236 ? 27.788 -3.798 -19.670 1.00 48.97 236 HIS A N 1
ATOM 1982 C CA . HIS A 1 236 ? 28.685 -2.842 -19.015 1.00 48.97 236 HIS A CA 1
ATOM 1983 C C . HIS A 1 236 ? 28.208 -2.574 -17.586 1.00 48.97 236 HIS A C 1
ATOM 1985 O O . HIS A 1 236 ? 27.313 -1.760 -17.363 1.00 48.97 236 HIS A O 1
ATOM 1991 N N . ILE A 1 237 ? 28.778 -3.284 -16.620 1.00 53.91 237 ILE A N 1
ATOM 1992 C CA . ILE A 1 237 ? 28.648 -2.951 -15.208 1.00 53.91 237 ILE A CA 1
ATOM 1993 C C . ILE A 1 237 ? 30.059 -2.989 -14.648 1.00 53.91 237 ILE A C 1
ATOM 1995 O O . ILE A 1 237 ? 30.543 -4.037 -14.214 1.00 53.91 237 ILE A O 1
ATOM 1999 N N . ASP A 1 238 ? 30.720 -1.837 -14.705 1.00 57.19 238 ASP A N 1
ATOM 2000 C CA . ASP A 1 238 ? 31.963 -1.603 -13.987 1.00 57.19 238 ASP A CA 1
ATOM 2001 C C . ASP A 1 238 ? 31.615 -1.582 -12.498 1.00 57.19 238 ASP A C 1
ATOM 2003 O O . ASP A 1 238 ? 31.188 -0.571 -11.938 1.00 57.19 238 ASP A O 1
ATOM 2007 N N . PHE A 1 239 ? 31.712 -2.747 -11.855 1.00 63.75 239 PHE A N 1
ATOM 2008 C CA . PHE A 1 239 ? 31.634 -2.830 -10.405 1.00 63.75 239 PHE A CA 1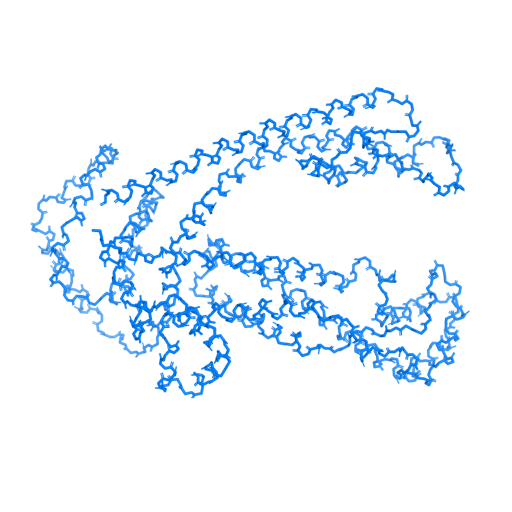
ATOM 2009 C C . PHE A 1 239 ? 32.894 -2.174 -9.831 1.00 63.75 239 PHE A C 1
ATOM 2011 O O . PHE A 1 239 ? 33.885 -2.840 -9.540 1.00 63.75 239 PHE A O 1
ATOM 2018 N N . GLU A 1 240 ? 32.859 -0.854 -9.667 1.00 68.25 240 GLU A N 1
ATOM 2019 C CA . GLU A 1 240 ? 33.783 -0.157 -8.777 1.00 68.25 240 GLU A CA 1
ATOM 2020 C C . GLU A 1 240 ? 33.548 -0.603 -7.321 1.00 68.25 240 GLU A C 1
ATOM 2022 O O . GLU A 1 240 ? 32.720 -1.473 -7.035 1.00 68.25 240 GLU A O 1
ATOM 2027 N N . ASN A 1 241 ? 34.290 -0.029 -6.372 1.00 77.31 241 ASN A N 1
ATOM 2028 C CA . ASN A 1 241 ? 34.132 -0.320 -4.950 1.00 77.31 241 ASN A CA 1
ATOM 2029 C C . ASN A 1 241 ? 32.708 0.020 -4.460 1.00 77.31 241 ASN A C 1
ATOM 2031 O O . ASN A 1 241 ? 32.437 1.142 -4.038 1.00 77.31 241 ASN A O 1
ATOM 2035 N N . PHE A 1 242 ? 31.794 -0.947 -4.540 1.00 83.94 242 PHE A N 1
ATOM 2036 C CA . PHE A 1 242 ? 30.375 -0.750 -4.274 1.00 83.94 242 PHE A CA 1
ATOM 2037 C C . PHE A 1 242 ? 30.030 -0.989 -2.800 1.00 83.94 242 PHE A C 1
ATOM 2039 O O . PHE A 1 242 ? 30.707 -1.725 -2.075 1.00 83.94 242 PHE A O 1
ATOM 2046 N N . PHE A 1 243 ? 28.922 -0.398 -2.357 1.00 87.12 243 PHE A N 1
ATOM 2047 C CA . PHE A 1 243 ? 28.392 -0.609 -1.013 1.00 87.12 243 PHE A CA 1
ATOM 2048 C C . PHE A 1 243 ? 27.613 -1.922 -0.927 1.00 87.12 243 PHE A C 1
ATOM 2050 O O . PHE A 1 243 ? 26.766 -2.211 -1.778 1.00 87.12 243 PHE A O 1
ATOM 2057 N N . ILE A 1 244 ? 27.851 -2.693 0.133 1.00 87.12 244 ILE A N 1
ATOM 2058 C CA . ILE A 1 244 ? 27.162 -3.966 0.359 1.00 87.12 244 ILE A CA 1
ATOM 2059 C C . ILE A 1 244 ? 25.715 -3.715 0.824 1.00 87.12 244 ILE A C 1
ATOM 2061 O O . ILE A 1 244 ? 25.469 -2.868 1.685 1.00 87.12 244 ILE A O 1
ATOM 2065 N N . ARG A 1 245 ? 24.751 -4.474 0.280 1.00 88.44 245 ARG A N 1
ATOM 2066 C CA . ARG A 1 245 ? 23.345 -4.470 0.731 1.00 88.44 245 ARG A CA 1
ATOM 2067 C C . ARG A 1 245 ? 23.222 -4.800 2.225 1.00 88.44 245 ARG A C 1
ATOM 2069 O O . ARG A 1 245 ? 24.010 -5.555 2.790 1.00 88.44 245 ARG A O 1
ATOM 2076 N N . GLU A 1 246 ? 22.173 -4.284 2.864 1.00 84.69 246 GLU A N 1
ATOM 2077 C CA . GLU A 1 246 ? 21.880 -4.578 4.272 1.00 84.69 246 GLU A CA 1
ATOM 2078 C C . GLU A 1 246 ? 21.740 -6.093 4.506 1.00 84.69 246 GLU A C 1
ATOM 2080 O O . GLU A 1 246 ? 20.865 -6.748 3.940 1.00 84.69 246 GLU A O 1
ATOM 2085 N N . ASN A 1 247 ? 22.586 -6.653 5.372 1.00 87.75 247 ASN A N 1
ATOM 2086 C CA . ASN A 1 247 ? 22.591 -8.082 5.710 1.00 87.75 247 ASN A CA 1
ATOM 2087 C C . ASN A 1 247 ? 21.946 -8.392 7.071 1.00 87.75 247 ASN A C 1
ATOM 2089 O O . ASN A 1 247 ? 21.786 -9.555 7.4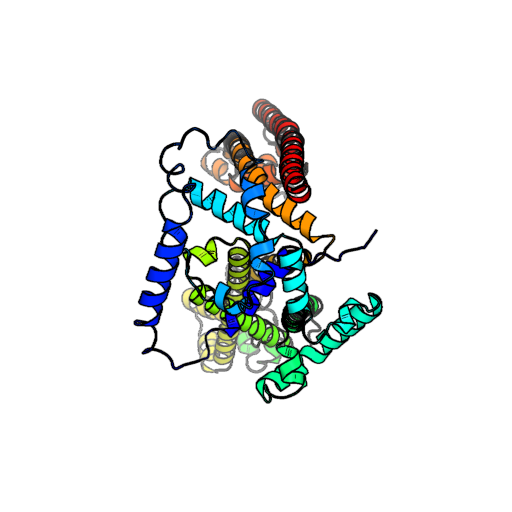40 1.00 87.75 247 ASN A O 1
ATOM 2093 N N . LYS A 1 248 ? 21.601 -7.360 7.848 1.00 87.25 248 LYS A N 1
ATOM 2094 C CA . LYS A 1 248 ? 21.038 -7.482 9.196 1.00 87.25 248 LYS A CA 1
ATOM 2095 C C . LYS A 1 248 ? 19.927 -6.453 9.395 1.00 87.25 248 LYS A C 1
ATOM 2097 O O . LYS A 1 248 ? 20.099 -5.303 8.995 1.00 87.25 248 LYS A O 1
ATOM 2102 N N . PRO A 1 249 ? 18.820 -6.826 10.058 1.00 88.94 249 PRO A N 1
ATOM 2103 C CA . PRO A 1 249 ? 17.728 -5.900 10.300 1.00 88.94 249 PRO A CA 1
ATOM 2104 C C . PRO A 1 249 ? 18.092 -4.866 11.360 1.00 88.94 249 PRO A C 1
ATOM 2106 O O . PRO A 1 249 ? 18.735 -5.168 12.370 1.00 88.94 249 PRO A O 1
ATOM 2109 N N . THR A 1 250 ? 17.614 -3.641 11.170 1.00 88.06 250 THR A N 1
ATOM 2110 C CA . THR A 1 250 ? 17.799 -2.582 12.163 1.00 88.06 250 THR A CA 1
ATOM 2111 C C . THR A 1 250 ? 16.890 -2.807 13.376 1.00 88.06 250 THR A C 1
ATOM 2113 O O . THR A 1 250 ? 15.808 -3.385 13.270 1.00 88.06 250 THR A O 1
ATOM 2116 N N . GLY A 1 251 ? 17.265 -2.288 14.553 1.00 89.00 251 GLY A N 1
ATOM 2117 C CA . GLY A 1 251 ? 16.431 -2.424 15.761 1.00 89.00 251 GLY A CA 1
ATOM 2118 C C . GLY A 1 251 ? 14.999 -1.883 15.593 1.00 89.00 251 GLY A C 1
ATOM 2119 O O . GLY A 1 251 ? 14.049 -2.419 16.167 1.00 89.00 251 GLY A O 1
ATOM 2120 N N . LEU A 1 252 ? 14.823 -0.864 14.744 1.00 90.12 252 LEU A N 1
ATOM 2121 C CA . LEU A 1 252 ? 13.508 -0.317 14.404 1.00 90.12 252 LEU A CA 1
ATOM 2122 C C . LEU A 1 252 ? 12.683 -1.304 13.561 1.00 90.12 252 LEU A C 1
ATOM 2124 O O . LEU A 1 252 ? 11.511 -1.511 13.855 1.00 90.12 252 LEU A O 1
ATOM 2128 N N . GLU A 1 253 ? 13.287 -1.964 12.573 1.00 90.44 253 GLU A N 1
ATOM 2129 C CA . GLU A 1 253 ? 12.618 -2.984 11.750 1.00 90.44 253 GLU A CA 1
ATOM 2130 C C . GLU A 1 253 ? 12.236 -4.220 12.557 1.00 90.44 253 GLU A C 1
ATOM 2132 O O . GLU A 1 253 ? 11.148 -4.764 12.382 1.00 90.44 253 GLU A O 1
ATOM 2137 N N . ILE A 1 254 ? 13.091 -4.632 13.497 1.00 92.69 254 ILE A N 1
ATOM 2138 C CA . ILE A 1 254 ? 12.762 -5.694 14.455 1.00 92.69 254 ILE A CA 1
ATOM 2139 C C . ILE A 1 254 ? 11.547 -5.279 15.299 1.00 92.69 254 ILE A C 1
ATOM 2141 O O . ILE A 1 254 ? 10.623 -6.060 15.499 1.00 92.69 254 ILE A O 1
ATOM 2145 N N . THR A 1 255 ? 11.493 -4.030 15.761 1.00 92.06 255 THR A N 1
ATOM 2146 C CA . THR A 1 255 ? 10.358 -3.560 16.570 1.00 92.06 255 THR A CA 1
ATOM 2147 C C . THR A 1 255 ? 9.059 -3.497 15.752 1.00 92.06 255 THR A C 1
ATOM 2149 O O . THR A 1 255 ? 8.003 -3.923 16.227 1.00 92.06 255 THR A O 1
ATOM 2152 N N . ILE A 1 256 ? 9.127 -3.021 14.504 1.00 94.19 256 ILE A N 1
ATOM 2153 C CA . ILE A 1 256 ? 7.982 -2.974 13.582 1.00 94.19 256 ILE A CA 1
ATOM 2154 C C . ILE A 1 256 ? 7.495 -4.388 13.237 1.00 94.19 256 ILE A C 1
ATOM 2156 O O . ILE A 1 256 ? 6.294 -4.653 13.306 1.00 94.19 256 ILE A O 1
ATOM 2160 N N . SER A 1 257 ? 8.402 -5.316 12.925 1.00 94.56 257 SER A N 1
ATOM 2161 C CA . SER A 1 257 ? 8.046 -6.703 12.599 1.00 94.56 257 SER A CA 1
ATOM 2162 C C . SER A 1 257 ? 7.386 -7.425 13.776 1.00 94.56 257 SER A C 1
ATOM 2164 O O . SER A 1 257 ? 6.362 -8.081 13.584 1.00 94.56 257 SER A O 1
ATOM 2166 N N . VAL A 1 258 ? 7.871 -7.232 15.008 1.00 94.06 258 VAL A N 1
ATOM 2167 C CA . VAL A 1 258 ? 7.218 -7.764 16.219 1.00 94.06 258 VAL A CA 1
ATOM 2168 C C . VAL A 1 258 ? 5.783 -7.245 16.348 1.00 94.06 258 VAL A C 1
ATOM 2170 O O . VAL A 1 258 ? 4.872 -8.018 16.661 1.00 94.06 258 VAL A O 1
ATOM 2173 N N . TRP A 1 259 ? 5.550 -5.960 16.065 1.00 94.56 259 TRP A N 1
ATOM 2174 C CA . TRP A 1 259 ? 4.200 -5.397 16.076 1.00 94.56 259 TRP A CA 1
ATOM 2175 C C . TRP A 1 259 ? 3.303 -6.029 14.999 1.00 94.56 259 TRP A C 1
ATOM 2177 O O . TRP A 1 259 ? 2.178 -6.432 15.302 1.00 94.56 259 TRP A O 1
ATOM 2187 N N . ILE A 1 260 ? 3.806 -6.184 13.768 1.00 95.62 260 ILE A N 1
ATOM 2188 C CA . ILE A 1 260 ? 3.075 -6.804 12.647 1.00 95.62 260 ILE A CA 1
ATOM 2189 C C . ILE A 1 260 ? 2.695 -8.253 12.975 1.00 95.62 260 ILE A C 1
ATOM 2191 O O . ILE A 1 260 ? 1.552 -8.660 12.751 1.00 95.62 260 ILE A O 1
ATOM 2195 N N . ILE A 1 261 ? 3.616 -9.028 13.556 1.00 95.38 261 ILE A N 1
ATOM 2196 C CA . ILE A 1 261 ? 3.356 -10.405 13.997 1.00 95.38 261 ILE A CA 1
ATOM 2197 C C . ILE A 1 261 ? 2.263 -10.417 15.073 1.00 95.38 261 ILE A C 1
ATOM 2199 O O . ILE A 1 261 ? 1.321 -11.209 14.993 1.00 95.38 261 ILE A O 1
ATOM 2203 N N . GLY A 1 262 ? 2.332 -9.504 16.047 1.00 93.88 262 GLY A N 1
ATOM 2204 C CA . GLY A 1 262 ? 1.313 -9.362 17.088 1.00 93.88 262 GLY A CA 1
ATOM 2205 C C . GLY A 1 262 ? -0.076 -9.035 16.528 1.00 93.88 262 GLY A C 1
ATOM 2206 O O . GLY A 1 262 ? -1.069 -9.655 16.920 1.00 93.88 262 GLY A O 1
ATOM 2207 N N . GLN A 1 263 ? -0.154 -8.108 15.572 1.00 92.81 263 GLN A N 1
ATOM 2208 C CA . GLN A 1 263 ? -1.406 -7.735 14.914 1.00 92.81 263 GLN A CA 1
ATOM 2209 C C . GLN A 1 263 ? -1.956 -8.870 14.037 1.00 92.81 263 GLN A C 1
ATOM 2211 O O . GLN A 1 263 ? -3.165 -9.107 14.023 1.00 92.81 263 GLN A O 1
ATOM 2216 N N . THR A 1 264 ? -1.083 -9.608 13.354 1.00 94.38 264 THR A N 1
ATOM 2217 C CA . THR A 1 264 ? -1.454 -10.790 12.563 1.00 94.38 264 THR A CA 1
ATOM 2218 C C . THR A 1 264 ? -2.038 -11.873 13.461 1.00 94.38 264 THR A C 1
ATOM 2220 O O . THR A 1 264 ? -3.119 -12.394 13.195 1.00 94.38 264 THR A O 1
ATOM 2223 N N . TRP A 1 265 ? -1.377 -12.162 14.582 1.00 94.81 265 TRP A N 1
ATOM 2224 C CA . TRP A 1 265 ? -1.859 -13.125 15.567 1.00 94.81 265 TRP A CA 1
ATOM 2225 C C . TRP A 1 265 ? -3.228 -12.742 16.140 1.00 94.81 265 TRP A C 1
ATOM 2227 O O . TRP A 1 265 ? -4.097 -13.598 16.322 1.00 94.81 265 TRP A O 1
ATOM 2237 N N . HIS A 1 266 ? -3.448 -11.450 16.398 1.00 90.50 266 HIS A N 1
ATOM 2238 C CA . HIS A 1 266 ? -4.750 -10.943 16.822 1.00 90.50 266 HIS A CA 1
ATOM 2239 C C . HIS A 1 266 ? -5.839 -11.182 15.761 1.00 90.50 266 HIS A C 1
ATOM 2241 O O . HIS A 1 266 ? -6.919 -11.666 16.103 1.00 90.50 266 HIS A O 1
ATOM 2247 N N . GLU A 1 267 ? -5.571 -10.892 14.484 1.00 91.44 267 GLU A N 1
ATOM 2248 C CA . GLU A 1 267 ? -6.535 -11.136 13.400 1.00 91.44 267 GLU A CA 1
ATOM 2249 C C . GLU A 1 267 ? -6.816 -12.631 13.193 1.00 91.44 267 GLU A C 1
ATOM 2251 O O . GLU A 1 267 ? -7.974 -13.005 13.021 1.00 91.44 267 GLU A O 1
ATOM 2256 N N . ILE A 1 268 ? -5.809 -13.505 13.310 1.00 92.75 268 ILE A N 1
ATOM 2257 C CA . ILE A 1 268 ? -6.007 -14.964 13.245 1.00 92.75 268 ILE A CA 1
ATOM 2258 C C . ILE A 1 268 ? -6.953 -15.422 14.360 1.00 92.75 268 ILE A C 1
ATOM 2260 O O . ILE A 1 268 ? -7.913 -16.146 14.104 1.00 92.75 268 ILE A O 1
ATOM 2264 N N . LYS A 1 269 ? -6.749 -14.964 15.602 1.00 90.94 269 LYS A N 1
ATOM 2265 C CA . LYS A 1 269 ? -7.669 -15.274 16.712 1.00 90.94 269 LYS A CA 1
ATOM 2266 C C . LYS A 1 269 ? -9.082 -14.768 16.449 1.00 90.94 269 LYS A C 1
ATOM 2268 O O . LYS A 1 269 ? -10.053 -15.449 16.783 1.00 90.94 269 LYS A O 1
ATOM 2273 N N . GLN A 1 270 ? -9.201 -13.581 15.861 1.00 86.12 270 GLN A N 1
ATOM 2274 C CA . GLN A 1 270 ? -10.488 -13.011 15.493 1.00 86.12 270 GLN A CA 1
ATOM 2275 C C . GLN A 1 270 ? -11.194 -13.886 14.446 1.00 86.12 270 GLN A C 1
ATOM 2277 O O . GLN A 1 270 ? -12.356 -14.240 14.641 1.00 86.12 270 GLN A O 1
ATOM 2282 N N . LEU A 1 271 ? -10.484 -14.293 13.395 1.00 89.44 271 LEU A N 1
ATOM 2283 C CA . LEU A 1 271 ? -10.985 -15.189 12.353 1.00 89.44 271 LEU A CA 1
ATOM 2284 C C . LEU A 1 271 ? -11.441 -16.537 12.932 1.00 89.44 271 LEU A C 1
ATOM 2286 O O . LEU A 1 271 ? -12.537 -16.996 12.625 1.00 89.44 271 LEU A O 1
ATOM 2290 N N . MET A 1 272 ? -10.651 -17.128 13.833 1.00 91.12 272 MET A N 1
ATOM 2291 C CA . MET A 1 272 ? -10.988 -18.393 14.499 1.00 91.12 272 MET A CA 1
ATOM 2292 C C . MET A 1 272 ? -12.220 -18.293 15.406 1.00 91.12 272 MET A C 1
ATOM 2294 O O . MET A 1 272 ? -12.909 -19.285 15.616 1.00 91.12 272 MET A O 1
ATOM 2298 N N . THR A 1 273 ? -12.493 -17.112 15.967 1.00 85.62 273 THR A N 1
ATOM 2299 C CA . THR A 1 273 ? -13.615 -16.916 16.897 1.00 85.62 273 THR A CA 1
ATOM 2300 C C . THR A 1 273 ? -14.931 -16.659 16.168 1.00 85.62 273 THR A C 1
ATOM 2302 O O . THR A 1 273 ? -15.958 -17.181 16.589 1.00 85.62 273 THR A O 1
ATOM 2305 N N . TYR A 1 274 ? -14.908 -15.844 15.107 1.00 82.62 274 TYR A N 1
ATOM 2306 C CA . TYR A 1 274 ? -16.110 -15.474 14.348 1.00 82.62 274 TYR A CA 1
ATOM 2307 C C . TYR A 1 274 ? -16.421 -16.434 13.192 1.00 82.62 274 TYR A C 1
ATOM 2309 O O . TYR A 1 274 ? -17.550 -16.470 12.723 1.00 82.62 274 TYR A O 1
ATOM 2317 N N . GLY A 1 275 ? -15.442 -17.210 12.724 1.00 86.75 275 GLY A N 1
ATOM 2318 C CA . GLY A 1 275 ? -15.564 -17.975 11.487 1.00 86.75 275 GLY A CA 1
ATOM 2319 C C . GLY A 1 275 ? -15.317 -17.115 10.242 1.00 86.75 275 GLY A C 1
ATOM 2320 O O . GLY A 1 275 ? -15.335 -15.884 10.279 1.00 86.75 275 GLY A O 1
ATOM 2321 N N . ILE A 1 276 ? -15.049 -17.781 9.116 1.00 87.75 276 ILE A N 1
ATOM 2322 C CA . ILE A 1 276 ? -14.601 -17.135 7.870 1.00 87.75 276 ILE A CA 1
ATOM 2323 C C . ILE A 1 276 ? -15.688 -16.219 7.287 1.00 87.75 276 ILE A C 1
ATOM 2325 O O . ILE A 1 276 ? -15.400 -15.080 6.923 1.00 87.75 276 ILE A O 1
ATOM 2329 N N . TYR A 1 277 ? -16.936 -16.691 7.230 1.00 86.81 277 TYR A N 1
ATOM 2330 C CA . TYR A 1 277 ? -18.040 -15.957 6.603 1.00 86.81 277 TYR A CA 1
ATOM 2331 C C . TYR A 1 277 ? -18.330 -14.621 7.307 1.00 86.81 277 TYR A C 1
ATOM 2333 O O . TYR A 1 277 ? -18.286 -13.560 6.680 1.00 86.81 277 TYR A O 1
ATOM 2341 N N . ASP A 1 278 ? -18.528 -14.650 8.627 1.00 82.69 278 ASP A N 1
ATOM 2342 C CA . ASP A 1 278 ? -18.811 -13.444 9.412 1.00 82.69 278 ASP A CA 1
ATOM 2343 C C . ASP A 1 278 ? -17.615 -12.488 9.477 1.00 82.69 278 ASP A C 1
ATOM 2345 O O . ASP A 1 278 ? -17.786 -11.268 9.580 1.00 82.69 278 ASP A O 1
ATOM 2349 N N . TYR A 1 279 ? -16.391 -13.017 9.381 1.00 87.56 279 TYR A N 1
ATOM 2350 C CA . TYR A 1 279 ? -15.192 -12.192 9.337 1.00 87.56 279 TYR A CA 1
ATOM 2351 C C . TYR A 1 279 ? -15.163 -11.309 8.086 1.00 87.56 279 TYR A C 1
ATOM 2353 O O . TYR A 1 279 ? -15.018 -10.090 8.224 1.00 87.56 279 TYR A O 1
ATOM 2361 N N . PHE A 1 280 ? -15.341 -11.902 6.899 1.00 88.56 280 PHE A N 1
ATOM 2362 C CA . PHE A 1 280 ? -15.289 -11.195 5.613 1.00 88.56 280 PHE A CA 1
ATOM 2363 C C . PHE A 1 280 ? -16.519 -10.327 5.333 1.00 88.56 280 PHE A C 1
ATOM 2365 O O . PHE A 1 280 ? -16.430 -9.380 4.551 1.00 88.56 280 PHE A O 1
ATOM 2372 N N . TYR A 1 281 ? -17.645 -10.582 6.007 1.00 83.25 281 TYR A N 1
ATOM 2373 C CA . TYR A 1 281 ? -18.823 -9.715 5.925 1.00 83.25 281 TYR A CA 1
ATOM 2374 C C . TYR A 1 281 ? -18.542 -8.281 6.418 1.00 83.25 281 TYR A C 1
ATOM 2376 O O . TYR A 1 281 ? -19.181 -7.323 5.982 1.00 83.25 281 TYR A O 1
ATOM 2384 N N . SER A 1 282 ? -17.573 -8.106 7.323 1.00 81.19 282 SER A N 1
ATOM 2385 C CA . SER A 1 282 ? -17.171 -6.793 7.833 1.00 81.19 282 SER A CA 1
ATOM 2386 C C . SER A 1 282 ? -16.051 -6.177 6.992 1.00 81.19 282 SER A C 1
ATOM 2388 O O . SER A 1 282 ? -14.904 -6.623 7.042 1.00 81.19 282 SER A O 1
ATOM 2390 N N . SER A 1 283 ? -16.345 -5.069 6.305 1.00 83.00 283 SER A N 1
ATOM 2391 C CA . SER A 1 283 ? -15.383 -4.339 5.460 1.00 83.00 283 SER A CA 1
ATOM 2392 C C . SER A 1 283 ? -14.117 -3.923 6.221 1.00 83.00 283 SER A C 1
ATOM 2394 O O . SER A 1 283 ? -13.018 -3.959 5.677 1.00 83.00 283 SER A O 1
ATOM 2396 N N . THR A 1 284 ? -14.249 -3.567 7.503 1.00 84.50 284 THR A N 1
ATOM 2397 C CA . THR A 1 284 ? -13.119 -3.191 8.367 1.00 84.50 284 THR A CA 1
ATOM 2398 C C . THR A 1 284 ? -12.174 -4.361 8.635 1.00 84.50 284 THR A C 1
ATOM 2400 O O . THR A 1 284 ? -10.964 -4.168 8.707 1.00 84.50 284 THR A O 1
ATOM 2403 N N . ASN A 1 285 ? -12.710 -5.575 8.778 1.00 89.56 285 ASN A N 1
ATOM 2404 C CA . ASN A 1 285 ? -11.884 -6.761 8.993 1.00 89.56 285 ASN A CA 1
ATOM 2405 C C . ASN A 1 285 ? -11.121 -7.109 7.707 1.00 89.56 285 ASN A C 1
ATOM 2407 O O . ASN A 1 285 ? -9.914 -7.315 7.755 1.00 89.56 285 ASN A O 1
ATOM 2411 N N . THR A 1 286 ? -11.795 -7.074 6.553 1.00 89.19 286 THR A N 1
ATOM 2412 C CA . THR A 1 286 ? -11.159 -7.264 5.239 1.00 89.19 286 THR A CA 1
ATOM 2413 C C . THR A 1 286 ? -10.045 -6.242 4.997 1.00 89.19 286 THR A C 1
ATOM 2415 O O . THR A 1 286 ? -8.967 -6.596 4.523 1.00 89.19 286 THR A O 1
ATOM 2418 N N . PHE A 1 287 ? -10.260 -4.984 5.393 1.00 90.69 287 PHE A N 1
ATOM 2419 C CA . PHE A 1 287 ? -9.246 -3.932 5.317 1.00 90.69 287 PHE A CA 1
ATOM 2420 C C . PHE A 1 287 ? -8.014 -4.242 6.185 1.00 90.69 287 PHE A C 1
ATOM 2422 O O . PHE A 1 287 ? -6.882 -4.136 5.715 1.00 90.69 287 PHE A O 1
ATOM 2429 N N . ASN A 1 288 ? -8.224 -4.662 7.438 1.00 90.94 288 ASN A N 1
ATOM 2430 C CA . ASN A 1 288 ? -7.134 -5.052 8.337 1.00 90.94 288 ASN A CA 1
ATOM 2431 C C . ASN A 1 288 ? -6.368 -6.277 7.823 1.00 90.94 288 ASN A C 1
ATOM 2433 O O . ASN A 1 288 ? -5.146 -6.329 7.951 1.00 90.94 288 ASN A O 1
ATOM 2437 N N . LEU A 1 289 ? -7.072 -7.252 7.242 1.00 93.50 289 LEU A N 1
ATOM 2438 C CA . LEU A 1 289 ? -6.449 -8.425 6.639 1.00 93.50 289 LEU A CA 1
ATOM 2439 C C . LEU A 1 289 ? -5.539 -8.019 5.474 1.00 93.50 289 LEU A C 1
ATOM 2441 O O . LEU A 1 289 ? -4.386 -8.435 5.444 1.00 93.50 289 LEU A O 1
ATOM 2445 N N . CYS A 1 290 ? -6.032 -7.172 4.564 1.00 94.06 290 CYS A N 1
ATOM 2446 C CA . CYS A 1 290 ? -5.253 -6.662 3.434 1.00 94.06 290 CYS A CA 1
ATOM 2447 C C . CYS A 1 290 ? -3.972 -5.957 3.908 1.00 94.06 290 CYS A C 1
ATOM 2449 O O . CYS A 1 290 ? -2.874 -6.312 3.485 1.00 94.06 290 CYS A O 1
ATOM 2451 N N . MET A 1 291 ? -4.102 -5.037 4.870 1.00 95.06 291 MET A N 1
ATOM 2452 C CA . MET A 1 291 ? -2.970 -4.344 5.496 1.00 95.06 291 MET A CA 1
ATOM 2453 C C . MET A 1 291 ? -1.929 -5.332 6.052 1.00 95.06 291 MET A C 1
ATOM 2455 O O . MET A 1 291 ? -0.739 -5.194 5.775 1.00 95.06 291 MET A O 1
ATOM 2459 N N . ASN A 1 292 ? -2.360 -6.343 6.813 1.00 94.69 292 ASN A N 1
ATOM 2460 C CA . ASN A 1 292 ? -1.448 -7.323 7.406 1.00 94.69 292 ASN A CA 1
ATOM 2461 C C . ASN A 1 292 ? -0.744 -8.184 6.349 1.00 94.69 292 ASN A C 1
ATOM 2463 O O . ASN A 1 292 ? 0.452 -8.432 6.473 1.00 94.69 292 ASN A O 1
ATOM 2467 N N . VAL A 1 293 ? -1.458 -8.623 5.307 1.00 96.62 293 VAL A N 1
ATOM 2468 C CA . VAL A 1 293 ? -0.879 -9.419 4.212 1.00 96.62 293 VAL A CA 1
ATOM 2469 C C . VAL A 1 293 ? 0.194 -8.624 3.469 1.00 96.62 293 VAL A C 1
ATOM 2471 O O . VAL A 1 293 ? 1.268 -9.164 3.202 1.00 96.62 293 VAL A O 1
ATOM 2474 N N . LEU A 1 294 ? -0.053 -7.340 3.190 1.00 97.31 294 LEU A N 1
ATOM 2475 C CA . LEU A 1 294 ? 0.928 -6.463 2.547 1.00 97.31 294 LEU A CA 1
ATOM 2476 C C . LEU A 1 294 ? 2.187 -6.292 3.408 1.00 97.31 294 LEU A C 1
ATOM 2478 O O . LEU A 1 294 ? 3.297 -6.443 2.900 1.00 97.31 294 LEU A O 1
ATOM 2482 N N . TYR A 1 295 ? 2.033 -6.059 4.717 1.00 96.81 295 TYR A N 1
ATOM 2483 C CA . TYR A 1 295 ? 3.173 -5.956 5.633 1.00 96.81 295 TYR A CA 1
ATOM 2484 C C . TYR A 1 295 ? 3.970 -7.256 5.755 1.00 96.81 295 TYR A C 1
ATOM 2486 O O . TYR A 1 295 ? 5.198 -7.216 5.707 1.00 96.81 295 TYR A O 1
ATOM 2494 N N . LEU A 1 296 ? 3.298 -8.402 5.895 1.00 97.19 296 LEU A N 1
ATOM 2495 C CA . LEU A 1 296 ? 3.965 -9.704 5.974 1.00 97.19 296 LEU A CA 1
ATOM 2496 C C . LEU A 1 296 ? 4.727 -10.024 4.689 1.00 97.19 296 LEU A C 1
ATOM 2498 O O . LEU A 1 296 ? 5.851 -10.507 4.758 1.00 97.19 296 LEU A O 1
ATOM 2502 N N . SER A 1 297 ? 4.136 -9.722 3.532 1.00 97.12 297 SER A N 1
ATOM 2503 C CA . SER A 1 297 ? 4.775 -9.942 2.232 1.00 97.12 297 SER A CA 1
ATOM 2504 C C . SER A 1 297 ? 5.997 -9.038 2.054 1.00 97.12 297 SER A C 1
ATOM 2506 O O . SER A 1 297 ? 7.063 -9.510 1.674 1.00 97.12 297 SER A O 1
ATOM 2508 N N . SER A 1 298 ? 5.868 -7.754 2.398 1.00 96.75 298 SER A N 1
ATOM 2509 C CA . SER A 1 298 ? 6.961 -6.781 2.333 1.00 96.75 298 SER A CA 1
ATOM 2510 C C . SER A 1 298 ? 8.140 -7.178 3.230 1.00 96.75 298 SER A C 1
ATOM 2512 O O . SER A 1 298 ? 9.251 -7.386 2.742 1.00 96.75 298 SER A O 1
ATOM 2514 N N . PHE A 1 299 ? 7.903 -7.369 4.532 1.00 95.38 299 PHE A N 1
ATOM 2515 C CA . PHE A 1 299 ? 8.969 -7.758 5.457 1.00 95.38 299 PHE A CA 1
ATOM 2516 C C . PHE A 1 299 ? 9.507 -9.158 5.152 1.00 95.38 299 PHE A C 1
ATOM 2518 O O . PHE A 1 299 ? 10.703 -9.383 5.300 1.00 95.38 299 PHE A O 1
ATOM 2525 N N . GLY A 1 300 ? 8.662 -10.082 4.686 1.00 96.12 300 GLY A N 1
ATOM 2526 C CA . GLY A 1 300 ? 9.081 -11.414 4.253 1.00 96.12 300 GLY A CA 1
ATOM 2527 C C . GLY A 1 300 ? 10.108 -11.364 3.123 1.00 96.12 300 GLY A C 1
ATOM 2528 O O . GLY A 1 300 ? 11.155 -11.999 3.232 1.00 96.12 300 GLY A O 1
ATOM 2529 N N . LEU A 1 301 ? 9.857 -10.558 2.085 1.00 95.88 301 LEU A N 1
ATOM 2530 C CA . LEU A 1 301 ? 10.811 -10.336 0.993 1.00 95.88 301 LEU A CA 1
ATOM 2531 C C . LEU A 1 301 ? 12.091 -9.654 1.488 1.00 95.88 301 LEU A C 1
ATOM 2533 O O . LEU A 1 301 ? 13.183 -10.101 1.149 1.00 95.88 301 LEU A O 1
ATOM 2537 N N . LYS A 1 302 ? 11.974 -8.633 2.348 1.00 93.69 302 LYS A N 1
ATOM 2538 C CA . LYS A 1 302 ? 13.142 -7.931 2.899 1.00 93.69 302 LYS A CA 1
ATOM 2539 C C . LYS A 1 302 ? 14.043 -8.865 3.719 1.00 93.69 302 LYS A C 1
ATOM 2541 O O . LYS A 1 302 ? 15.252 -8.899 3.500 1.00 93.69 302 LYS A O 1
ATOM 2546 N N . TYR A 1 303 ? 13.467 -9.669 4.616 1.00 95.06 303 TYR A N 1
ATOM 2547 C CA . TYR A 1 303 ? 14.217 -10.663 5.389 1.00 95.06 303 TYR A CA 1
ATOM 2548 C C . TYR A 1 303 ? 14.806 -11.762 4.504 1.00 95.06 303 TYR A C 1
ATOM 2550 O O . TYR A 1 303 ? 15.934 -12.183 4.742 1.00 95.06 303 TYR A O 1
ATOM 2558 N N . HIS A 1 304 ? 14.080 -12.204 3.473 1.00 94.56 304 HIS A N 1
ATOM 2559 C CA . HIS A 1 304 ? 14.612 -13.156 2.504 1.00 94.56 304 HIS A CA 1
ATOM 2560 C C . HIS A 1 304 ? 15.872 -12.610 1.823 1.00 94.56 304 HIS A C 1
ATOM 2562 O O . HIS A 1 304 ? 16.892 -13.295 1.812 1.00 94.56 304 HIS A O 1
ATOM 2568 N N . THR A 1 305 ? 15.851 -11.365 1.340 1.00 93.56 305 THR A N 1
ATOM 2569 C CA . THR A 1 305 ? 17.040 -10.752 0.738 1.00 93.56 305 THR A CA 1
ATOM 2570 C C . THR A 1 305 ? 18.186 -10.611 1.738 1.00 93.56 305 THR A C 1
ATOM 2572 O O . THR A 1 305 ? 19.316 -10.927 1.388 1.00 93.56 305 THR A O 1
ATOM 2575 N N . MET A 1 306 ? 17.920 -10.225 2.991 1.00 92.56 306 MET A N 1
ATOM 2576 C CA . MET A 1 306 ? 18.960 -10.156 4.031 1.00 92.56 306 MET A CA 1
ATOM 2577 C C . MET A 1 306 ? 19.646 -11.511 4.269 1.00 92.56 306 MET A C 1
ATOM 2579 O O . MET A 1 306 ? 20.866 -11.561 4.420 1.00 92.56 306 MET A O 1
ATOM 2583 N N . LEU A 1 307 ? 18.879 -12.609 4.279 1.00 94.25 307 LEU A N 1
ATOM 2584 C CA . LEU A 1 307 ? 19.426 -13.965 4.408 1.00 94.25 307 LEU A CA 1
ATOM 2585 C C . LEU A 1 307 ? 20.287 -14.334 3.198 1.00 94.25 307 LEU A C 1
ATOM 2587 O O . LEU A 1 307 ? 21.425 -14.756 3.370 1.00 94.25 307 LEU A O 1
ATOM 2591 N N . VAL A 1 308 ? 19.785 -14.086 1.986 1.00 94.25 308 VAL A N 1
ATOM 2592 C CA . VAL A 1 308 ? 20.517 -14.344 0.737 1.00 94.25 308 VAL A CA 1
ATOM 2593 C C . VAL A 1 308 ? 21.835 -13.562 0.692 1.00 94.25 308 VAL A C 1
ATOM 2595 O O . VAL A 1 308 ? 22.882 -14.126 0.383 1.00 94.25 308 VAL A O 1
ATOM 2598 N N . VAL A 1 309 ? 21.817 -12.280 1.063 1.00 92.75 309 VAL A N 1
ATOM 2599 C CA . VAL A 1 309 ? 23.024 -11.443 1.165 1.00 92.75 309 VAL A CA 1
ATOM 2600 C C . VAL A 1 309 ? 23.999 -12.018 2.194 1.00 92.75 309 VAL A C 1
ATOM 2602 O O . VAL A 1 309 ? 25.195 -12.102 1.923 1.00 92.75 309 VAL A O 1
ATOM 2605 N N . SER A 1 310 ? 23.511 -12.439 3.364 1.00 92.25 310 SER A N 1
ATOM 2606 C CA . SER A 1 310 ? 24.346 -13.061 4.398 1.00 92.25 310 SER A CA 1
ATOM 2607 C C . SER A 1 310 ? 25.020 -14.347 3.905 1.00 92.25 310 SER A C 1
ATOM 2609 O O . SER A 1 310 ? 26.203 -14.549 4.178 1.00 92.25 310 SER A O 1
ATOM 2611 N N . ASP A 1 311 ? 24.304 -15.191 3.163 1.00 93.06 311 ASP A N 1
ATOM 2612 C CA . ASP A 1 311 ? 24.846 -16.434 2.606 1.00 93.06 311 ASP A CA 1
ATOM 2613 C C . ASP A 1 311 ? 25.924 -16.150 1.544 1.00 93.06 311 ASP A C 1
ATOM 2615 O O . ASP A 1 311 ? 27.002 -16.751 1.568 1.00 93.06 311 ASP A O 1
ATOM 2619 N N . TYR A 1 312 ? 25.701 -15.171 0.659 1.00 91.88 312 TYR A N 1
ATOM 2620 C CA . TYR A 1 312 ? 26.700 -14.763 -0.337 1.00 91.88 312 TYR A CA 1
ATOM 2621 C C . TYR A 1 312 ? 27.934 -14.093 0.280 1.00 91.88 312 TYR A C 1
ATOM 2623 O O . TYR A 1 312 ? 29.046 -14.299 -0.208 1.00 91.88 312 TYR A O 1
ATOM 2631 N N . L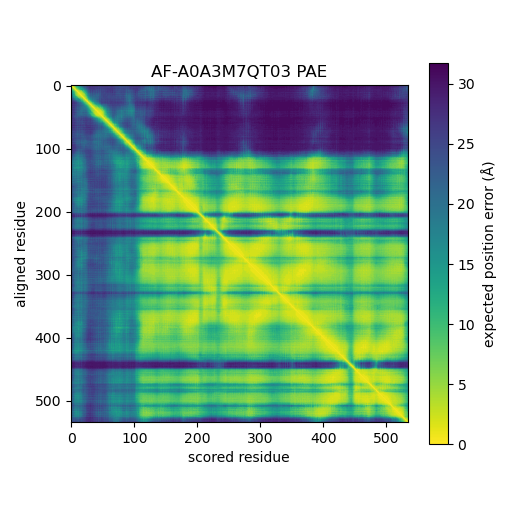EU A 1 313 ? 27.781 -13.347 1.378 1.00 91.00 313 LEU A N 1
ATOM 2632 C CA . LEU A 1 313 ? 28.922 -12.801 2.119 1.00 91.00 313 LEU A CA 1
ATOM 2633 C C . LEU A 1 313 ? 29.794 -13.905 2.729 1.00 91.00 313 LEU A C 1
ATOM 2635 O O . LEU A 1 313 ? 31.018 -13.782 2.727 1.00 91.00 313 LEU A O 1
ATOM 2639 N N . GLN A 1 314 ? 29.189 -14.992 3.220 1.00 90.88 314 GLN A N 1
ATOM 2640 C CA . GLN A 1 314 ? 29.942 -16.157 3.696 1.00 90.88 314 GLN A CA 1
ATOM 2641 C C . GLN A 1 314 ? 30.654 -16.877 2.546 1.00 90.88 314 GLN A C 1
ATOM 2643 O O . GLN A 1 314 ? 31.807 -17.271 2.703 1.00 90.88 314 GLN A O 1
ATOM 2648 N N . LEU A 1 315 ? 30.003 -17.001 1.384 1.00 90.69 315 LEU A N 1
ATOM 2649 C CA . LEU A 1 315 ? 30.596 -17.615 0.195 1.00 90.69 315 LEU A CA 1
ATOM 2650 C C . LEU A 1 315 ? 31.849 -16.862 -0.278 1.00 90.69 315 LEU A C 1
ATOM 2652 O O . LEU A 1 315 ? 32.868 -17.496 -0.539 1.00 90.69 315 LEU A O 1
ATOM 2656 N N . ILE A 1 316 ? 31.791 -15.528 -0.351 1.00 88.19 316 ILE A N 1
ATOM 2657 C CA . ILE A 1 316 ? 32.939 -14.689 -0.741 1.00 88.19 316 ILE A CA 1
ATOM 2658 C C . ILE A 1 316 ? 34.063 -14.731 0.297 1.00 88.19 316 ILE A C 1
ATOM 2660 O O . ILE A 1 316 ? 35.233 -14.603 -0.061 1.00 88.19 316 ILE A O 1
ATOM 2664 N N . GLY A 1 317 ? 33.726 -14.912 1.575 1.00 88.19 317 GLY A N 1
ATOM 2665 C CA . GLY A 1 317 ? 34.717 -15.061 2.638 1.00 88.19 317 GLY A CA 1
ATOM 2666 C C . GLY A 1 317 ? 35.585 -16.318 2.507 1.00 88.19 317 GLY A C 1
ATOM 2667 O O . GLY A 1 317 ? 36.650 -16.370 3.120 1.00 88.19 317 GLY A O 1
ATOM 2668 N N . ASN A 1 318 ? 35.162 -17.309 1.716 1.00 90.44 318 ASN A N 1
ATOM 2669 C CA . ASN A 1 318 ? 35.907 -18.542 1.494 1.00 90.44 318 ASN A CA 1
ATOM 2670 C C . ASN A 1 318 ? 36.878 -18.404 0.313 1.00 90.44 318 ASN A C 1
ATOM 2672 O O . ASN A 1 318 ? 36.477 -18.067 -0.802 1.00 90.44 318 ASN A O 1
ATOM 2676 N N . ASP A 1 319 ? 38.140 -18.789 0.520 1.00 87.88 319 ASP A N 1
ATOM 2677 C CA . ASP A 1 319 ? 39.177 -18.744 -0.523 1.00 87.88 319 ASP A CA 1
ATOM 2678 C C . ASP A 1 319 ? 38.818 -19.596 -1.756 1.00 87.88 319 ASP A C 1
ATOM 2680 O O . ASP A 1 319 ? 39.190 -19.267 -2.883 1.00 87.88 319 ASP A O 1
ATOM 2684 N N . GLU A 1 320 ? 38.044 -20.673 -1.570 1.00 89.31 320 GLU A N 1
ATOM 2685 C CA . GLU A 1 320 ? 37.598 -21.558 -2.653 1.00 89.31 320 GLU A CA 1
ATOM 2686 C C . GLU A 1 320 ? 36.847 -20.793 -3.754 1.00 89.31 320 GLU A C 1
ATOM 2688 O O . GLU A 1 320 ? 37.100 -21.019 -4.941 1.00 89.31 320 GLU A O 1
ATOM 2693 N N . PHE A 1 321 ? 35.994 -19.832 -3.379 1.00 89.19 321 PHE A N 1
ATOM 2694 C CA . PHE A 1 321 ? 35.267 -19.000 -4.335 1.00 89.19 321 PHE A CA 1
ATOM 2695 C C . PHE A 1 321 ? 36.234 -18.233 -5.241 1.00 89.19 321 PHE A C 1
ATOM 2697 O O . PHE A 1 321 ? 36.121 -18.297 -6.465 1.00 89.19 321 PHE A O 1
ATOM 2704 N N . TRP A 1 322 ? 37.242 -17.584 -4.660 1.00 86.88 322 TRP A N 1
ATOM 2705 C CA . TRP A 1 322 ? 38.215 -16.799 -5.415 1.00 86.88 322 TRP A CA 1
ATOM 2706 C C . TRP A 1 322 ? 39.135 -17.662 -6.271 1.00 86.88 322 TRP A C 1
ATOM 2708 O O . TRP A 1 322 ? 39.427 -17.287 -7.403 1.00 86.88 322 TRP A O 1
ATOM 2718 N N . THR A 1 323 ? 39.488 -18.872 -5.825 1.00 86.69 323 THR A N 1
ATOM 2719 C CA . THR A 1 323 ? 40.214 -19.815 -6.693 1.00 86.69 323 THR A CA 1
ATOM 2720 C C . THR A 1 323 ? 39.395 -20.244 -7.914 1.00 86.69 323 THR A C 1
ATOM 2722 O O . THR A 1 323 ? 39.968 -20.455 -8.987 1.00 86.69 323 THR A O 1
ATOM 2725 N N . LYS A 1 324 ? 38.061 -20.346 -7.785 1.00 85.00 324 LYS A N 1
ATOM 2726 C CA . LYS A 1 324 ? 37.148 -20.588 -8.913 1.00 85.00 324 LYS A CA 1
ATOM 2727 C C . LYS A 1 324 ? 37.094 -19.366 -9.832 1.00 85.00 324 LYS A C 1
ATOM 2729 O O . LYS A 1 324 ? 37.202 -19.544 -11.042 1.00 85.00 324 LYS A O 1
ATOM 2734 N N . VAL A 1 325 ? 36.998 -18.156 -9.273 1.00 84.00 325 VAL A N 1
ATOM 2735 C CA . VAL A 1 325 ? 36.992 -16.887 -10.028 1.00 84.00 325 VAL A CA 1
ATOM 2736 C C . VAL A 1 325 ? 38.287 -16.703 -10.824 1.00 84.00 325 VAL A C 1
ATOM 2738 O O . VAL A 1 325 ? 38.251 -16.418 -12.017 1.00 84.00 325 VAL A O 1
ATOM 2741 N N . ASP A 1 326 ? 39.444 -16.953 -10.213 1.00 83.81 326 ASP A N 1
ATOM 2742 C CA . ASP A 1 326 ? 40.748 -16.799 -10.863 1.00 83.81 326 ASP A CA 1
ATOM 2743 C C . ASP A 1 326 ? 40.957 -17.743 -12.055 1.00 83.81 326 ASP A C 1
ATOM 2745 O O . ASP A 1 326 ? 41.665 -17.401 -13.013 1.00 83.81 326 ASP A O 1
ATOM 2749 N N . ARG A 1 327 ? 40.336 -18.928 -11.990 1.00 84.50 327 ARG A N 1
ATOM 2750 C CA . ARG A 1 327 ? 40.365 -19.975 -13.021 1.00 84.50 327 ARG A CA 1
ATOM 2751 C C . ARG A 1 327 ? 39.238 -19.850 -14.050 1.00 84.50 327 ARG A C 1
ATOM 2753 O O . ARG A 1 327 ? 39.160 -20.702 -14.936 1.00 84.50 327 ARG A O 1
ATOM 2760 N N . LEU A 1 328 ? 38.375 -18.834 -13.952 1.00 81.75 328 LEU A N 1
ATOM 2761 C CA . LEU A 1 328 ? 37.297 -18.613 -14.918 1.00 81.75 328 LEU A CA 1
ATOM 2762 C C . LEU A 1 328 ? 37.859 -18.459 -16.332 1.00 81.75 328 LEU A C 1
ATOM 2764 O O . LEU A 1 328 ? 38.746 -17.642 -16.586 1.00 81.75 328 LEU A O 1
ATOM 2768 N N . ASN A 1 329 ? 37.291 -19.227 -17.258 1.00 77.75 329 ASN A N 1
ATOM 2769 C CA . ASN A 1 329 ? 37.543 -19.074 -18.682 1.00 77.75 329 ASN A CA 1
ATOM 2770 C C . ASN A 1 329 ? 36.601 -18.002 -19.258 1.00 77.75 329 ASN A C 1
ATOM 2772 O O . ASN A 1 329 ? 35.397 -18.022 -18.990 1.00 77.75 329 ASN A O 1
ATOM 2776 N N . SER A 1 330 ? 37.121 -17.092 -20.085 1.00 71.50 330 SER A N 1
ATOM 2777 C CA . SER A 1 330 ? 36.336 -16.008 -20.696 1.00 71.50 330 SER A CA 1
ATOM 2778 C C . SER A 1 330 ? 35.259 -16.512 -21.666 1.00 71.50 330 SER A C 1
ATOM 2780 O O . SER A 1 330 ? 34.311 -15.793 -21.971 1.00 71.50 330 SER A O 1
ATOM 2782 N N . THR A 1 331 ? 35.347 -17.764 -22.120 1.00 76.06 331 THR A N 1
ATOM 2783 C CA . THR A 1 331 ? 34.361 -18.362 -23.032 1.00 76.06 331 THR A CA 1
ATOM 2784 C C . THR A 1 331 ? 33.177 -19.033 -22.324 1.00 76.06 331 THR A C 1
ATOM 2786 O O . THR A 1 331 ? 32.170 -19.315 -22.974 1.00 76.06 331 THR A O 1
ATOM 2789 N N . ASP A 1 332 ? 33.269 -19.317 -21.018 1.00 80.50 332 ASP A N 1
ATOM 2790 C CA . ASP A 1 332 ? 32.204 -19.997 -20.267 1.00 80.50 332 ASP A CA 1
ATOM 2791 C C . ASP A 1 332 ? 31.203 -18.996 -19.670 1.00 80.50 332 ASP A C 1
ATOM 2793 O O . ASP A 1 332 ? 31.335 -18.512 -18.542 1.00 80.50 332 ASP A O 1
ATOM 2797 N N . LYS A 1 333 ? 30.156 -18.705 -20.448 1.00 80.19 333 LYS A N 1
ATOM 2798 C CA . LYS A 1 333 ? 29.081 -17.779 -20.063 1.00 80.19 333 LYS A CA 1
ATOM 2799 C C . LYS A 1 333 ? 28.301 -18.235 -18.827 1.00 80.19 333 LYS A C 1
ATOM 2801 O O . LYS A 1 333 ? 27.743 -17.394 -18.123 1.00 80.19 333 LYS A O 1
ATOM 2806 N N . PHE A 1 334 ? 28.214 -19.541 -18.567 1.00 81.75 334 PHE A N 1
ATOM 2807 C CA . PHE A 1 334 ? 27.441 -20.050 -17.435 1.00 81.75 334 PHE A CA 1
ATOM 2808 C C . PHE A 1 334 ? 28.158 -19.747 -16.118 1.00 81.75 334 PHE A C 1
ATOM 2810 O O . PHE A 1 334 ? 27.562 -19.158 -15.216 1.00 81.75 334 PHE A O 1
ATOM 2817 N N . ALA A 1 335 ? 29.455 -20.054 -16.043 1.00 79.31 335 ALA A N 1
ATOM 2818 C CA . ALA A 1 335 ? 30.268 -19.768 -14.865 1.00 79.31 335 ALA A CA 1
ATOM 2819 C C . ALA A 1 335 ? 30.381 -18.256 -14.579 1.00 79.31 335 ALA A C 1
ATOM 2821 O O . ALA A 1 335 ? 30.331 -17.842 -13.421 1.00 79.31 335 ALA A O 1
ATOM 2822 N N . GLN A 1 336 ? 30.450 -17.418 -15.620 1.00 78.62 336 GLN A N 1
ATOM 2823 C CA . GLN A 1 336 ? 30.409 -15.956 -15.470 1.00 78.62 336 GLN A CA 1
ATOM 2824 C C . GLN A 1 336 ? 29.080 -15.473 -14.888 1.00 78.62 336 GLN A C 1
ATOM 2826 O O . GLN A 1 336 ? 29.067 -14.637 -13.988 1.00 78.62 336 GLN A O 1
ATOM 2831 N N . LYS A 1 337 ? 27.954 -16.035 -15.348 1.00 82.75 337 LYS A N 1
ATOM 2832 C CA . LYS A 1 337 ? 26.629 -15.696 -14.818 1.00 82.75 337 LYS A CA 1
ATOM 2833 C C . LYS A 1 337 ? 26.490 -16.059 -13.338 1.00 82.75 337 LYS A C 1
ATOM 2835 O O . LYS A 1 337 ? 25.863 -15.311 -12.593 1.00 82.75 337 LYS A O 1
ATOM 2840 N N . GLU A 1 338 ? 27.065 -17.179 -12.899 1.00 83.94 338 GLU A N 1
ATOM 2841 C CA . GLU A 1 338 ? 27.069 -17.549 -11.478 1.00 83.94 338 GLU A CA 1
ATOM 2842 C C . GLU A 1 338 ? 27.787 -16.503 -10.622 1.00 83.94 338 GLU A C 1
ATOM 2844 O O . GLU A 1 338 ? 27.243 -16.071 -9.610 1.00 83.94 338 GLU A O 1
ATOM 2849 N N . VAL A 1 339 ? 28.975 -16.062 -11.043 1.00 83.81 339 VAL A N 1
ATOM 2850 C CA . VAL A 1 339 ? 29.765 -15.060 -10.310 1.00 83.81 339 VAL A CA 1
ATOM 2851 C C . VAL A 1 339 ? 29.109 -13.682 -10.363 1.00 83.81 339 VAL A C 1
ATOM 2853 O O . VAL A 1 339 ? 29.019 -13.007 -9.338 1.00 83.81 339 VAL A O 1
ATOM 2856 N N . TYR A 1 340 ? 28.546 -13.306 -11.511 1.00 83.56 340 TYR A N 1
ATOM 2857 C CA . TYR A 1 340 ? 27.737 -12.098 -11.645 1.00 83.56 340 TYR A CA 1
ATOM 2858 C C . TYR A 1 340 ? 26.565 -12.081 -10.659 1.00 83.56 340 TYR A C 1
ATOM 2860 O O . TYR A 1 340 ? 26.350 -11.076 -9.988 1.00 83.56 340 TYR A O 1
ATOM 2868 N N . ASN A 1 341 ? 25.831 -13.190 -10.526 1.00 87.25 341 ASN A N 1
ATOM 2869 C CA . ASN A 1 341 ? 24.701 -13.264 -9.601 1.00 87.25 341 ASN A CA 1
ATOM 2870 C C . ASN A 1 341 ? 25.135 -13.004 -8.151 1.00 87.25 341 ASN A C 1
ATOM 2872 O O . ASN A 1 341 ? 24.409 -12.337 -7.420 1.00 87.25 341 ASN A O 1
ATOM 2876 N N . VAL A 1 342 ? 26.312 -13.487 -7.737 1.00 88.56 342 VAL A N 1
ATOM 2877 C CA . VAL A 1 342 ? 26.851 -13.212 -6.395 1.00 88.56 342 VAL A CA 1
ATOM 2878 C C . VAL A 1 342 ? 27.029 -11.705 -6.192 1.00 88.56 342 VAL A C 1
ATOM 2880 O O . VAL A 1 342 ? 26.506 -11.150 -5.227 1.00 88.56 342 VAL A O 1
ATOM 2883 N N . PHE A 1 343 ? 27.709 -11.022 -7.118 1.00 86.75 343 PHE A N 1
ATOM 2884 C CA . PHE A 1 343 ? 27.932 -9.577 -7.018 1.00 86.75 343 PHE A CA 1
ATOM 2885 C C . PHE A 1 343 ? 26.638 -8.765 -7.147 1.00 86.75 343 PHE A C 1
ATOM 2887 O O . PHE A 1 343 ? 26.458 -7.796 -6.415 1.00 86.75 343 PHE A O 1
ATOM 2894 N N . TYR A 1 344 ? 25.697 -9.199 -7.988 1.00 88.00 344 TYR A N 1
ATOM 2895 C CA . TYR A 1 344 ? 24.366 -8.602 -8.105 1.00 88.00 344 TYR A CA 1
ATOM 2896 C C . TYR A 1 344 ? 23.644 -8.540 -6.751 1.00 88.00 344 TYR A C 1
ATOM 2898 O O . TYR A 1 344 ? 23.144 -7.481 -6.365 1.00 88.00 344 TYR A O 1
ATOM 2906 N N . TRP A 1 345 ? 23.608 -9.656 -6.012 1.00 90.06 345 TRP A N 1
ATOM 2907 C CA . TRP A 1 345 ? 22.928 -9.727 -4.714 1.00 90.06 345 TRP A CA 1
ATOM 2908 C C . TRP A 1 345 ? 23.609 -8.885 -3.641 1.00 90.06 345 TRP A C 1
ATOM 2910 O O . TRP A 1 345 ? 22.937 -8.393 -2.739 1.00 90.06 345 TRP A O 1
ATOM 2920 N N . LEU A 1 346 ? 24.924 -8.694 -3.732 1.00 89.19 346 LEU A N 1
ATOM 2921 C CA . LEU A 1 346 ? 25.674 -7.882 -2.779 1.00 89.19 346 LEU A CA 1
ATOM 2922 C C . LEU A 1 346 ? 25.624 -6.392 -3.103 1.00 89.19 346 LEU A C 1
ATOM 2924 O O . LEU A 1 346 ? 25.708 -5.582 -2.183 1.00 89.19 346 LEU A O 1
ATOM 2928 N N . ASN A 1 347 ? 25.473 -6.025 -4.374 1.00 88.12 347 ASN A N 1
ATOM 2929 C CA . ASN A 1 347 ? 25.512 -4.637 -4.804 1.00 88.12 347 ASN A CA 1
ATOM 2930 C C . ASN A 1 347 ? 24.273 -3.862 -4.350 1.00 88.12 347 ASN A C 1
ATOM 2932 O O . ASN A 1 347 ? 23.150 -4.198 -4.730 1.00 88.12 347 ASN A O 1
ATOM 2936 N N . SER A 1 348 ? 24.464 -2.810 -3.556 1.00 87.56 348 SER A N 1
ATOM 2937 C CA . SER A 1 348 ? 23.374 -1.930 -3.119 1.00 87.56 348 SER A CA 1
ATOM 2938 C C . SER A 1 348 ? 22.969 -0.862 -4.133 1.00 87.56 348 SER A C 1
ATOM 2940 O O . SER A 1 348 ? 21.927 -0.232 -3.946 1.00 87.56 348 SER A O 1
ATOM 2942 N N . ASP A 1 349 ? 23.735 -0.679 -5.207 1.00 85.62 349 ASP A N 1
ATOM 2943 C CA . ASP A 1 349 ? 23.402 0.292 -6.240 1.00 85.62 349 ASP A CA 1
ATOM 2944 C C . ASP A 1 349 ? 22.201 -0.173 -7.081 1.00 85.62 349 ASP A C 1
ATOM 2946 O O . ASP A 1 349 ? 22.230 -1.209 -7.754 1.00 85.62 349 ASP A O 1
ATOM 2950 N N . ARG A 1 350 ? 21.132 0.630 -7.030 1.00 87.19 350 ARG A N 1
ATOM 2951 C CA . ARG A 1 350 ? 19.829 0.348 -7.638 1.00 87.19 350 ARG A CA 1
ATOM 2952 C C . ARG A 1 350 ? 19.842 0.418 -9.160 1.00 87.19 350 ARG A C 1
ATOM 2954 O O . ARG A 1 350 ? 18.964 -0.190 -9.767 1.00 87.19 350 ARG A O 1
ATOM 2961 N N . PHE A 1 351 ? 20.802 1.110 -9.781 1.00 85.38 351 PHE A N 1
ATOM 2962 C CA . PHE A 1 351 ? 20.891 1.179 -11.247 1.00 85.38 351 PHE A CA 1
ATOM 2963 C C . PHE A 1 351 ? 21.091 -0.197 -11.888 1.00 85.38 351 PHE A C 1
ATOM 2965 O O . PHE A 1 351 ? 20.653 -0.428 -13.013 1.00 85.38 351 PHE A O 1
ATOM 2972 N N . TYR A 1 352 ? 21.700 -1.126 -11.150 1.00 83.31 352 TYR A N 1
ATOM 2973 C CA . TYR A 1 352 ? 22.007 -2.473 -11.626 1.00 83.31 352 TYR A CA 1
ATOM 2974 C C . TYR A 1 352 ? 20.975 -3.523 -11.214 1.00 83.31 352 TYR A C 1
ATOM 2976 O O . TYR A 1 352 ? 21.129 -4.701 -11.541 1.00 83.31 352 TYR A O 1
ATOM 2984 N N . TRP A 1 353 ? 19.938 -3.134 -10.470 1.00 89.19 353 TRP A N 1
ATOM 2985 C CA . TRP A 1 353 ? 18.913 -4.064 -10.010 1.00 89.19 353 TRP A CA 1
ATOM 2986 C C . TRP A 1 353 ? 17.947 -4.407 -11.138 1.00 89.19 353 TRP A C 1
ATOM 2988 O O . TRP A 1 353 ? 17.563 -3.566 -11.948 1.00 89.19 353 TRP A O 1
ATOM 2998 N N . GLN A 1 354 ? 17.501 -5.659 -11.171 1.00 88.88 354 GLN A N 1
ATOM 2999 C CA . GLN A 1 354 ? 16.455 -6.072 -12.096 1.00 88.88 354 GLN A CA 1
ATOM 3000 C C . GLN A 1 354 ? 15.114 -5.430 -11.708 1.00 88.88 354 GLN A C 1
ATOM 3002 O O . GLN A 1 354 ? 14.834 -5.189 -10.532 1.00 88.88 354 GLN A O 1
ATOM 3007 N N . ASN A 1 355 ? 14.227 -5.234 -12.690 1.00 88.81 355 ASN A N 1
ATOM 3008 C CA . ASN A 1 355 ? 12.894 -4.650 -12.468 1.00 88.81 355 ASN A CA 1
ATOM 3009 C C . ASN A 1 355 ? 12.075 -5.390 -11.391 1.00 88.81 355 ASN A C 1
ATOM 3011 O O . ASN A 1 355 ? 11.288 -4.772 -10.680 1.00 88.81 355 ASN A O 1
ATOM 3015 N N . LEU A 1 356 ? 12.264 -6.709 -11.264 1.00 90.69 356 LEU A N 1
ATOM 3016 C CA . LEU A 1 356 ? 11.587 -7.574 -10.289 1.00 90.69 356 LEU A CA 1
ATOM 3017 C C . LEU A 1 356 ? 12.474 -7.932 -9.081 1.00 90.69 356 LEU A C 1
ATOM 3019 O O . LEU A 1 356 ? 12.263 -8.973 -8.459 1.00 90.69 356 LEU A O 1
ATOM 3023 N N . ASP A 1 357 ? 13.464 -7.100 -8.740 1.00 92.94 357 ASP A N 1
ATOM 3024 C CA . ASP A 1 357 ? 14.261 -7.307 -7.528 1.00 92.94 357 ASP A CA 1
ATOM 3025 C C . ASP A 1 357 ? 13.347 -7.374 -6.280 1.00 92.94 357 ASP A C 1
ATOM 3027 O O . ASP A 1 357 ? 12.453 -6.527 -6.121 1.00 92.94 357 ASP A O 1
ATOM 3031 N N . PRO A 1 358 ? 13.536 -8.358 -5.377 1.00 93.81 358 PRO A N 1
ATOM 3032 C CA . PRO A 1 358 ? 12.685 -8.515 -4.199 1.00 93.81 358 PRO A CA 1
ATOM 3033 C C . PRO A 1 358 ? 12.626 -7.278 -3.302 1.00 93.81 358 PRO A C 1
ATOM 3035 O O . PRO A 1 358 ? 11.591 -7.049 -2.673 1.00 93.81 358 PRO A O 1
ATOM 3038 N N . ILE A 1 359 ? 13.691 -6.468 -3.250 1.00 93.06 359 ILE A N 1
ATOM 3039 C CA . ILE A 1 359 ? 13.710 -5.238 -2.455 1.00 93.06 359 ILE A CA 1
ATOM 3040 C C . ILE A 1 359 ? 12.754 -4.212 -3.064 1.00 93.06 359 ILE A C 1
ATOM 3042 O O . ILE A 1 359 ? 11.912 -3.686 -2.336 1.00 93.06 359 ILE A O 1
ATOM 3046 N N . ASN A 1 360 ? 12.797 -3.998 -4.383 1.00 93.94 360 ASN A N 1
ATOM 3047 C CA . ASN A 1 360 ? 11.888 -3.078 -5.077 1.00 93.94 360 ASN A CA 1
ATOM 3048 C C . ASN A 1 360 ? 10.420 -3.466 -4.845 1.00 93.94 360 ASN A C 1
ATOM 3050 O O . ASN A 1 360 ? 9.587 -2.622 -4.507 1.00 93.94 360 ASN A O 1
ATOM 3054 N N . LEU A 1 361 ? 10.107 -4.763 -4.947 1.00 95.00 361 LEU A N 1
ATOM 3055 C CA . LEU A 1 361 ? 8.768 -5.266 -4.642 1.00 95.00 361 LEU A CA 1
ATOM 3056 C C . LEU A 1 361 ? 8.409 -5.068 -3.158 1.00 95.00 361 LEU A C 1
ATOM 3058 O O . LEU A 1 361 ? 7.292 -4.650 -2.844 1.00 95.00 361 LEU A O 1
ATOM 3062 N N . SER A 1 362 ? 9.344 -5.328 -2.240 1.00 95.06 362 SER A N 1
ATOM 3063 C CA . SER A 1 362 ? 9.128 -5.157 -0.799 1.00 95.06 362 SER A CA 1
ATOM 3064 C C . SER A 1 362 ? 8.823 -3.708 -0.419 1.00 95.06 362 SER A C 1
ATOM 3066 O O . SER A 1 362 ? 7.911 -3.471 0.375 1.00 95.06 362 SER A O 1
ATOM 3068 N N . GLU A 1 363 ? 9.525 -2.743 -1.016 1.00 93.19 363 GLU A N 1
ATOM 3069 C CA . GLU A 1 363 ? 9.343 -1.310 -0.785 1.00 93.19 363 GLU A CA 1
ATOM 3070 C C . GLU A 1 363 ? 8.015 -0.822 -1.371 1.00 93.19 363 GLU A C 1
ATOM 3072 O O . GLU A 1 363 ? 7.286 -0.085 -0.705 1.00 93.19 363 GLU A O 1
ATOM 3077 N N . GLY A 1 364 ? 7.641 -1.303 -2.562 1.00 95.38 364 GLY A N 1
ATOM 3078 C CA . GLY A 1 364 ? 6.332 -1.025 -3.154 1.00 95.38 364 GLY A CA 1
ATOM 3079 C C . GLY A 1 364 ? 5.180 -1.534 -2.281 1.00 95.38 364 GLY A C 1
ATOM 3080 O O . GLY A 1 364 ? 4.247 -0.790 -1.970 1.00 95.38 364 GLY A O 1
ATOM 3081 N N . LEU A 1 365 ? 5.268 -2.780 -1.802 1.00 96.50 365 LEU A N 1
ATOM 3082 C CA . LEU A 1 365 ? 4.277 -3.353 -0.884 1.00 96.50 365 LEU A CA 1
ATOM 3083 C C . LEU A 1 365 ? 4.243 -2.613 0.460 1.00 96.50 365 LEU A C 1
ATOM 3085 O O . LEU A 1 365 ? 3.160 -2.382 0.999 1.00 96.50 365 LEU A O 1
ATOM 3089 N N . PHE A 1 366 ? 5.404 -2.203 0.983 1.00 95.25 366 PHE A N 1
ATOM 3090 C CA . PHE A 1 366 ? 5.506 -1.407 2.207 1.00 95.25 366 PHE A CA 1
ATOM 3091 C C . PHE A 1 366 ? 4.805 -0.054 2.059 1.00 95.25 366 PHE A C 1
ATOM 3093 O O . PHE A 1 366 ? 4.040 0.347 2.937 1.00 95.25 366 PHE A O 1
ATOM 3100 N N . ALA A 1 367 ? 5.018 0.636 0.935 1.00 95.44 367 ALA A N 1
ATOM 3101 C CA . ALA A 1 367 ? 4.393 1.921 0.648 1.00 95.44 367 ALA A CA 1
ATOM 3102 C C . ALA A 1 367 ? 2.862 1.807 0.605 1.00 95.44 367 ALA A C 1
ATOM 3104 O O . ALA A 1 367 ? 2.165 2.587 1.261 1.00 95.44 367 ALA A O 1
ATOM 3105 N N . ILE A 1 368 ? 2.331 0.788 -0.080 1.00 96.50 368 ILE A N 1
ATOM 3106 C CA . ILE A 1 368 ? 0.887 0.521 -0.108 1.00 96.50 368 ILE A CA 1
ATOM 3107 C C . ILE A 1 368 ? 0.385 0.200 1.307 1.00 96.50 368 ILE A C 1
ATOM 3109 O O . ILE A 1 368 ? -0.594 0.794 1.759 1.00 96.50 368 ILE A O 1
ATOM 3113 N N . ALA A 1 369 ? 1.070 -0.672 2.051 1.00 96.00 369 ALA A N 1
ATOM 3114 C CA . ALA A 1 369 ? 0.693 -1.022 3.422 1.00 96.00 369 ALA A CA 1
ATOM 3115 C C . ALA A 1 369 ? 0.624 0.210 4.345 1.00 96.00 369 ALA A C 1
ATOM 3117 O O . ALA A 1 369 ? -0.298 0.331 5.155 1.00 96.00 369 ALA A O 1
ATOM 3118 N N . ASN A 1 370 ? 1.541 1.166 4.181 1.00 94.56 370 ASN A N 1
ATOM 3119 C CA . ASN A 1 370 ? 1.550 2.412 4.944 1.00 94.56 370 ASN A CA 1
ATOM 3120 C C . ASN A 1 370 ? 0.313 3.276 4.665 1.00 94.56 370 ASN A C 1
ATOM 3122 O O . ASN A 1 370 ? -0.278 3.805 5.608 1.00 94.56 370 ASN A O 1
ATOM 3126 N N . ILE A 1 371 ? -0.151 3.360 3.413 1.00 95.81 371 ILE A N 1
ATOM 3127 C CA . ILE A 1 371 ? -1.410 4.050 3.076 1.00 95.81 371 ILE A CA 1
ATOM 3128 C C . ILE A 1 371 ? -2.588 3.404 3.814 1.00 95.81 371 ILE A C 1
ATOM 3130 O O . ILE A 1 371 ? -3.422 4.107 4.400 1.00 95.81 371 ILE A O 1
ATOM 3134 N N . PHE A 1 372 ? -2.642 2.068 3.845 1.00 94.62 372 PHE A N 1
ATOM 3135 C CA . PHE A 1 372 ? -3.670 1.348 4.598 1.00 94.62 372 PHE A CA 1
ATOM 3136 C C . PHE A 1 372 ? -3.589 1.664 6.098 1.00 94.62 372 PHE A C 1
ATOM 3138 O O . PHE A 1 372 ? -4.611 1.944 6.729 1.00 94.62 372 PHE A O 1
ATOM 3145 N N . THR A 1 373 ? -2.383 1.714 6.661 1.00 93.88 373 THR A N 1
ATOM 3146 C CA . THR A 1 373 ? -2.158 2.069 8.066 1.00 93.8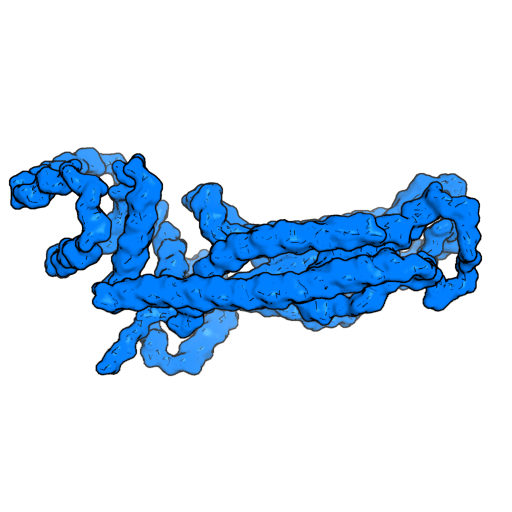8 373 THR A CA 1
ATOM 3147 C C . THR A 1 373 ? -2.691 3.461 8.414 1.00 93.88 373 THR A C 1
ATOM 3149 O O . THR A 1 373 ? -3.418 3.621 9.400 1.00 93.88 373 THR A O 1
ATOM 3152 N N . PHE A 1 374 ? -2.409 4.483 7.608 1.00 92.56 374 PHE A N 1
ATOM 3153 C CA . PHE A 1 374 ? -2.959 5.818 7.868 1.00 92.56 374 PHE A CA 1
ATOM 3154 C C . PHE A 1 374 ? -4.478 5.853 7.691 1.00 92.56 374 PHE A C 1
ATOM 3156 O O . PHE A 1 374 ? -5.192 6.399 8.531 1.00 92.56 374 PHE A O 1
ATOM 3163 N N . THR A 1 375 ? -4.999 5.194 6.658 1.00 91.88 375 THR A N 1
ATOM 3164 C CA . THR A 1 375 ? -6.441 5.145 6.382 1.00 91.88 375 THR A CA 1
ATOM 3165 C C . THR A 1 375 ? -7.218 4.464 7.514 1.00 91.88 375 THR A C 1
ATOM 3167 O O . THR A 1 375 ? -8.291 4.931 7.898 1.00 91.88 375 THR A O 1
ATOM 3170 N N . ARG A 1 376 ? -6.660 3.420 8.142 1.00 90.50 376 ARG A N 1
ATOM 3171 C CA . ARG A 1 376 ? -7.273 2.738 9.294 1.00 90.50 376 ARG A CA 1
ATOM 3172 C C . ARG A 1 376 ? -7.459 3.649 10.515 1.00 90.50 376 ARG A C 1
ATOM 3174 O O . ARG A 1 376 ? -8.364 3.385 11.310 1.00 90.50 376 ARG A O 1
ATOM 3181 N N . LEU A 1 377 ? -6.707 4.749 10.654 1.00 89.44 377 LEU A N 1
ATOM 3182 C CA . LEU A 1 377 ? -6.972 5.750 11.704 1.00 89.44 377 LEU A CA 1
ATOM 3183 C C . LEU A 1 377 ? -8.385 6.327 11.597 1.00 89.44 377 LEU A C 1
ATOM 3185 O O . LEU A 1 377 ? -9.014 6.600 12.623 1.00 89.44 377 LEU A O 1
ATOM 3189 N N . CYS A 1 378 ? -8.925 6.431 10.379 1.00 87.19 378 CYS A N 1
ATOM 3190 C CA . CYS A 1 378 ? -10.282 6.911 10.159 1.00 87.19 378 CYS A CA 1
ATOM 3191 C C . CYS A 1 378 ? -11.306 6.050 10.902 1.00 87.19 378 CYS A C 1
ATOM 3193 O O . CYS A 1 378 ? -12.291 6.580 11.396 1.00 87.19 378 CYS A O 1
ATOM 3195 N N . PHE A 1 379 ? -11.091 4.740 11.064 1.00 85.31 379 PHE A N 1
ATOM 3196 C CA . PHE A 1 379 ? -12.024 3.863 11.788 1.00 85.31 379 PHE A CA 1
ATOM 3197 C C . PHE A 1 379 ? -12.167 4.219 13.274 1.00 85.31 379 PHE A C 1
ATOM 3199 O O . PHE A 1 379 ? -13.225 3.972 13.856 1.00 85.31 379 PHE A O 1
ATOM 3206 N N . TYR A 1 380 ? -11.165 4.866 13.876 1.00 85.31 380 TYR A N 1
ATOM 3207 C CA . TYR A 1 380 ? -11.246 5.363 15.251 1.00 85.31 380 TYR A CA 1
ATOM 3208 C C . TYR A 1 380 ? -12.028 6.678 15.371 1.00 85.31 380 TYR A C 1
ATOM 3210 O O . TYR A 1 380 ? -12.579 6.945 16.439 1.00 85.31 380 TYR A O 1
ATOM 3218 N N . LEU A 1 381 ? -12.154 7.466 14.290 1.00 82.31 381 LEU A N 1
ATOM 3219 C CA . LEU A 1 381 ? -12.953 8.705 14.280 1.00 82.31 381 LEU A CA 1
ATOM 3220 C C . LEU A 1 381 ? -14.423 8.439 14.590 1.00 82.31 381 LEU A C 1
ATOM 3222 O O . LEU A 1 381 ? -15.107 9.301 15.143 1.00 82.31 381 LEU A O 1
ATOM 3226 N N . SER A 1 382 ? -14.874 7.216 14.309 1.00 81.19 382 SER A N 1
ATOM 3227 C CA . SER A 1 382 ? -16.212 6.752 14.617 1.00 81.19 382 SER A CA 1
ATOM 3228 C C . SER A 1 382 ? -16.548 6.974 16.091 1.00 81.19 382 SER A C 1
ATOM 3230 O O . SER A 1 382 ? -17.682 7.338 16.395 1.00 81.19 382 SER A O 1
ATOM 3232 N N . ALA A 1 383 ? -15.579 6.826 17.003 1.00 81.25 383 ALA A N 1
ATOM 3233 C CA . ALA A 1 383 ? -15.752 6.983 18.447 1.00 81.25 383 ALA A CA 1
ATOM 3234 C C . ALA A 1 383 ? -15.993 8.436 18.904 1.00 81.25 383 ALA A C 1
ATOM 3236 O O . ALA A 1 383 ? -16.414 8.655 20.041 1.00 81.25 383 ALA A O 1
ATOM 3237 N N . ASN A 1 384 ? -15.746 9.429 18.045 1.00 83.75 384 ASN A N 1
ATOM 3238 C CA . ASN A 1 384 ? -15.987 10.836 18.352 1.00 83.75 384 ASN A CA 1
ATOM 3239 C C . ASN A 1 384 ? -17.455 11.211 18.081 1.00 83.75 384 ASN A C 1
ATOM 3241 O O . ASN A 1 384 ? -18.007 10.895 17.029 1.00 83.75 384 ASN A O 1
ATOM 3245 N N . GLN A 1 385 ? -18.083 11.931 19.015 1.00 80.00 385 GLN A N 1
ATOM 3246 C CA . GLN A 1 385 ? -19.478 12.369 18.921 1.00 80.00 385 GLN A CA 1
ATOM 3247 C C . GLN A 1 385 ? -19.754 13.226 17.673 1.00 80.00 385 GLN A C 1
ATOM 3249 O O . GLN A 1 385 ? -20.844 13.141 17.112 1.00 80.00 385 GLN A O 1
ATOM 3254 N N . GLN A 1 386 ? -18.784 14.034 17.234 1.00 80.88 386 GLN A N 1
ATOM 3255 C CA . GLN A 1 386 ? -18.947 14.917 16.072 1.00 80.88 386 GLN A CA 1
ATOM 3256 C C . GLN A 1 386 ? -18.604 14.224 14.747 1.00 80.88 386 GLN A C 1
ATOM 3258 O O . GLN A 1 386 ? -19.350 14.340 13.779 1.00 80.88 386 GLN A O 1
ATOM 3263 N N . LEU A 1 387 ? -17.494 13.480 14.703 1.00 82.19 387 LEU A N 1
ATOM 3264 C CA . LEU A 1 387 ? -16.989 12.873 13.463 1.00 82.19 387 LEU A CA 1
ATOM 3265 C C . LEU A 1 387 ? -17.624 11.510 13.154 1.00 82.19 387 LEU A C 1
ATOM 3267 O O . LEU A 1 387 ? -17.667 11.100 11.997 1.00 82.19 387 LEU A O 1
ATOM 3271 N N . GLY A 1 388 ? -18.155 10.813 14.160 1.00 84.69 388 GLY A N 1
ATOM 3272 C CA . GLY A 1 388 ? -18.720 9.479 13.982 1.00 84.69 388 GLY A CA 1
ATOM 3273 C C . GLY A 1 388 ? -19.927 9.415 13.043 1.00 84.69 388 GLY A C 1
ATOM 3274 O O . GLY A 1 388 ? -19.913 8.593 12.124 1.00 84.69 388 GLY A O 1
ATOM 3275 N N . PRO A 1 389 ? -20.948 10.281 13.194 1.00 83.62 389 PRO A N 1
ATOM 3276 C CA . PRO A 1 389 ? -22.069 10.331 12.256 1.00 83.62 389 PRO A CA 1
ATOM 3277 C C . PRO A 1 389 ? -21.629 10.631 10.814 1.00 83.62 389 PRO A C 1
ATOM 3279 O O . PRO A 1 389 ? -22.130 10.012 9.873 1.00 83.62 389 PRO A O 1
ATOM 3282 N N . LEU A 1 390 ? -20.648 11.523 10.634 1.00 82.50 390 LEU A N 1
ATOM 3283 C CA . LEU A 1 390 ? -20.095 11.857 9.319 1.00 82.50 390 LEU A CA 1
ATOM 3284 C C . LEU A 1 390 ? -19.403 10.649 8.669 1.00 82.50 390 LEU A C 1
ATOM 3286 O O . LEU A 1 390 ? -19.582 10.374 7.488 1.00 82.50 390 LEU A O 1
ATOM 3290 N N . GLN A 1 391 ? -18.661 9.864 9.445 1.00 85.56 391 GLN A N 1
ATOM 3291 C CA . GLN A 1 391 ? -18.032 8.658 8.921 1.00 85.56 391 GLN A CA 1
ATOM 3292 C C . GLN A 1 391 ? -19.051 7.575 8.540 1.00 85.56 391 GLN A C 1
ATOM 3294 O O . GLN A 1 391 ? -18.893 6.903 7.521 1.00 85.56 391 GLN A O 1
ATOM 3299 N N . ILE A 1 392 ? -20.092 7.376 9.352 1.00 81.81 392 ILE A N 1
ATOM 3300 C CA . ILE A 1 392 ? -21.122 6.362 9.077 1.00 81.81 392 ILE A CA 1
ATOM 3301 C C . ILE A 1 392 ? -21.909 6.725 7.814 1.00 81.81 392 ILE A C 1
ATOM 3303 O O . ILE A 1 392 ? -22.218 5.844 7.010 1.00 81.81 392 ILE A O 1
ATOM 3307 N N . THR A 1 393 ? -22.228 8.009 7.631 1.00 83.88 393 THR A N 1
ATOM 3308 C CA . THR A 1 393 ? -22.883 8.499 6.407 1.00 83.88 393 THR A CA 1
ATOM 3309 C C . THR A 1 393 ? -21.985 8.282 5.191 1.00 83.88 393 THR A C 1
ATOM 3311 O O . THR A 1 393 ? -22.445 7.680 4.223 1.00 83.88 393 THR A O 1
ATOM 3314 N N . LEU A 1 394 ? -20.693 8.624 5.276 1.00 83.56 394 LEU A N 1
ATOM 3315 C CA . LEU A 1 394 ? -19.714 8.338 4.220 1.00 83.56 394 LEU A CA 1
ATOM 3316 C C . LEU A 1 394 ? -19.671 6.846 3.853 1.00 83.56 394 LEU A C 1
ATOM 3318 O O . LEU A 1 394 ? -19.774 6.498 2.681 1.00 83.56 394 LEU A O 1
ATOM 3322 N N . GLY A 1 395 ? -19.595 5.957 4.848 1.00 83.38 395 GLY A N 1
ATOM 3323 C CA . GLY A 1 395 ? -19.557 4.510 4.623 1.00 83.38 395 GLY A CA 1
ATOM 3324 C C . GLY A 1 395 ? -20.793 3.965 3.899 1.00 83.38 395 GLY A C 1
ATOM 3325 O O . GLY A 1 395 ? -20.675 3.057 3.081 1.00 83.38 395 GLY A O 1
ATOM 3326 N N . LYS A 1 396 ? -21.979 4.532 4.157 1.00 82.69 396 LYS A N 1
ATOM 3327 C CA . LYS A 1 396 ? -23.212 4.161 3.445 1.00 82.69 396 LYS A CA 1
ATOM 3328 C C . LYS A 1 396 ? -23.226 4.688 2.007 1.00 82.69 396 LYS A C 1
ATOM 3330 O O . LYS A 1 396 ? -23.625 3.943 1.117 1.00 82.69 396 LYS A O 1
ATOM 3335 N N . MET A 1 397 ? -22.745 5.915 1.782 1.00 87.44 397 MET A N 1
ATOM 3336 C CA . MET A 1 397 ? -22.679 6.523 0.446 1.00 87.44 397 MET A CA 1
ATOM 3337 C C . MET A 1 397 ? -21.727 5.770 -0.496 1.00 87.44 397 MET A C 1
ATOM 3339 O O . MET A 1 397 ? -22.007 5.680 -1.688 1.00 87.44 397 MET A O 1
ATOM 3343 N N . ILE A 1 398 ? -20.648 5.160 0.021 1.00 85.75 398 ILE A N 1
ATOM 3344 C CA . ILE A 1 398 ? -19.697 4.371 -0.790 1.00 85.75 398 ILE A CA 1
ATOM 3345 C C . ILE A 1 398 ? -20.402 3.275 -1.603 1.00 85.75 398 ILE A C 1
ATOM 3347 O O . ILE A 1 398 ? -20.060 3.068 -2.763 1.00 85.75 398 ILE A O 1
ATOM 3351 N N . ASN A 1 399 ? -21.417 2.605 -1.049 1.00 82.94 399 ASN A N 1
ATOM 3352 C CA . ASN A 1 399 ? -22.140 1.556 -1.778 1.00 82.94 399 ASN A CA 1
ATOM 3353 C C . ASN A 1 399 ? -22.924 2.094 -2.981 1.00 82.94 399 ASN A C 1
ATOM 3355 O O . ASN A 1 399 ? -23.101 1.376 -3.964 1.00 82.94 399 ASN A O 1
ATOM 3359 N N . ASP A 1 400 ? -23.401 3.335 -2.915 1.00 85.75 400 ASP A N 1
ATOM 3360 C CA . ASP A 1 400 ? -24.076 3.972 -4.044 1.00 85.75 400 ASP A CA 1
ATOM 3361 C C . ASP A 1 400 ? -23.063 4.480 -5.075 1.00 85.75 400 ASP A C 1
ATOM 3363 O O . ASP A 1 400 ? -23.269 4.293 -6.274 1.00 85.75 400 ASP A O 1
ATOM 3367 N N . ILE A 1 401 ? -21.920 5.002 -4.618 1.00 88.00 401 ILE A N 1
ATOM 3368 C CA . ILE A 1 401 ? -20.794 5.386 -5.482 1.00 88.00 401 ILE A CA 1
ATOM 3369 C C . ILE A 1 401 ? -20.278 4.173 -6.273 1.00 88.00 401 ILE A C 1
ATOM 3371 O O . ILE A 1 401 ? -20.057 4.275 -7.477 1.00 88.00 401 ILE A O 1
ATOM 3375 N N . LEU A 1 402 ? -20.143 3.001 -5.641 1.00 86.56 402 LEU A N 1
ATOM 3376 C CA . LEU A 1 402 ? -19.673 1.783 -6.312 1.00 86.56 402 LEU A CA 1
ATOM 3377 C C . LEU A 1 402 ? -20.588 1.349 -7.465 1.00 86.56 402 LEU A C 1
ATOM 3379 O O . LEU A 1 402 ? -20.090 0.957 -8.517 1.00 86.56 402 LEU A O 1
ATOM 3383 N N . LYS A 1 403 ? -21.916 1.457 -7.314 1.00 86.56 403 LYS A N 1
ATOM 3384 C CA . LYS A 1 403 ? -22.865 1.148 -8.403 1.00 86.56 403 LYS A CA 1
ATOM 3385 C C . LYS A 1 403 ? -22.661 2.075 -9.600 1.00 86.56 403 LYS A C 1
ATOM 3387 O O . LYS A 1 403 ? -22.747 1.635 -10.742 1.00 86.56 403 LYS A O 1
ATOM 3392 N N . PHE A 1 404 ? -22.379 3.348 -9.338 1.00 85.31 404 PHE A N 1
ATOM 3393 C CA . PHE A 1 404 ? -22.099 4.317 -10.388 1.00 85.31 404 PHE A CA 1
ATOM 3394 C C . PHE A 1 404 ? -20.764 4.061 -11.090 1.00 85.31 404 PHE A C 1
ATOM 3396 O O . PHE A 1 404 ? -20.712 4.113 -12.318 1.00 85.31 404 PHE A O 1
ATOM 3403 N N . ILE A 1 405 ? -19.715 3.716 -10.334 1.00 87.69 405 ILE A N 1
ATOM 3404 C CA . ILE A 1 405 ? -18.402 3.361 -10.893 1.00 87.69 405 ILE A CA 1
ATOM 3405 C C . ILE A 1 405 ? -18.529 2.231 -11.923 1.00 87.69 405 ILE A C 1
ATOM 3407 O O . ILE A 1 405 ? -17.827 2.265 -12.924 1.00 87.69 405 ILE A O 1
ATOM 3411 N N . VAL A 1 406 ? -19.450 1.275 -11.746 1.00 88.88 406 VAL A N 1
ATOM 3412 C CA . VAL A 1 406 ? -19.692 0.211 -12.741 1.00 88.88 406 VAL A CA 1
ATOM 3413 C C . VAL A 1 406 ? -20.190 0.775 -14.076 1.00 88.88 406 VAL A C 1
ATOM 3415 O O . VAL A 1 406 ? -19.671 0.402 -15.125 1.00 88.88 406 VAL A O 1
ATOM 3418 N N . ILE A 1 407 ? -21.165 1.690 -14.054 1.00 85.94 407 ILE A N 1
ATOM 3419 C CA . ILE A 1 407 ? -21.694 2.326 -15.275 1.00 85.94 407 ILE A CA 1
ATOM 3420 C C . ILE A 1 407 ? -20.591 3.139 -15.954 1.00 85.94 407 ILE A C 1
ATOM 3422 O O . ILE A 1 407 ? -20.379 3.036 -17.162 1.00 85.94 407 ILE A O 1
ATOM 3426 N N . PHE A 1 408 ? -19.859 3.915 -15.159 1.00 87.81 408 PHE A N 1
ATOM 3427 C CA . PHE A 1 408 ? -18.743 4.713 -15.638 1.00 87.81 408 PHE A CA 1
ATOM 3428 C C . PHE A 1 408 ? -17.627 3.848 -16.244 1.00 87.81 408 PHE A C 1
ATOM 3430 O O . PHE A 1 408 ? -17.123 4.181 -17.311 1.00 87.81 408 PHE A O 1
ATOM 3437 N N . ALA A 1 409 ? -17.288 2.709 -15.632 1.00 90.94 409 ALA A N 1
ATOM 3438 C CA . ALA A 1 409 ? -16.251 1.802 -16.120 1.00 90.94 409 ALA A CA 1
ATOM 3439 C C . ALA A 1 409 ? -16.569 1.237 -17.513 1.00 90.94 409 ALA A C 1
ATOM 3441 O O . ALA A 1 409 ? -15.659 1.094 -18.326 1.00 90.94 409 ALA A O 1
ATOM 3442 N N . VAL A 1 410 ? -17.844 0.966 -17.820 1.00 91.75 410 VAL A N 1
ATOM 3443 C CA . VAL A 1 410 ? -18.265 0.517 -19.161 1.00 91.75 410 VAL A CA 1
ATOM 3444 C C . VAL A 1 410 ? -18.013 1.604 -20.207 1.00 91.75 410 VAL A C 1
ATOM 3446 O O . VAL A 1 410 ? -17.437 1.330 -21.259 1.00 91.75 410 VAL A O 1
ATOM 3449 N N . ILE A 1 411 ? -18.399 2.847 -19.907 1.00 90.69 411 ILE A N 1
ATOM 3450 C CA . ILE A 1 411 ? -18.175 3.990 -20.803 1.00 90.69 411 ILE A CA 1
ATOM 3451 C C . ILE A 1 411 ? -16.672 4.233 -20.964 1.00 90.69 411 ILE A C 1
ATOM 3453 O O . ILE A 1 411 ? -16.178 4.308 -22.086 1.00 90.69 411 ILE A O 1
ATOM 3457 N N . PHE A 1 412 ? -15.931 4.280 -19.859 1.00 93.31 412 PHE A N 1
ATOM 3458 C CA . PHE A 1 412 ? -14.485 4.473 -19.844 1.00 93.31 412 PHE A CA 1
ATOM 3459 C C . PHE A 1 412 ? -13.758 3.417 -20.688 1.00 93.31 412 PHE A C 1
ATOM 3461 O O . PHE A 1 412 ? -12.966 3.766 -21.560 1.00 93.31 412 PHE A O 1
ATOM 3468 N N . ALA A 1 413 ? -14.087 2.133 -20.510 1.00 94.50 413 ALA A N 1
ATOM 3469 C CA . ALA A 1 413 ? -13.503 1.048 -21.293 1.00 94.50 413 ALA A CA 1
ATOM 3470 C C . ALA A 1 413 ? -13.782 1.195 -22.798 1.00 94.50 413 ALA A C 1
ATOM 3472 O O . ALA A 1 413 ? -12.890 0.939 -23.604 1.00 94.50 413 ALA A O 1
ATOM 3473 N N . SER A 1 414 ? -14.978 1.654 -23.192 1.00 94.81 414 SER A N 1
ATOM 3474 C CA . SER A 1 414 ? -15.295 1.880 -24.611 1.00 94.81 414 SER A CA 1
ATOM 3475 C C . SER A 1 414 ? -14.369 2.914 -25.268 1.00 94.81 414 SER A C 1
ATOM 3477 O O . SER A 1 414 ? -13.933 2.706 -26.399 1.00 94.81 414 SER A O 1
ATOM 3479 N N . PHE A 1 415 ? -13.987 3.969 -24.538 1.00 94.50 415 PHE A N 1
ATOM 3480 C CA . PHE A 1 415 ? -13.023 4.966 -25.012 1.00 94.50 415 PHE A CA 1
ATOM 3481 C C . PHE A 1 415 ? -11.584 4.439 -25.007 1.00 94.50 415 PHE A C 1
ATOM 3483 O O . PHE A 1 415 ? -10.856 4.704 -25.960 1.00 94.50 415 PHE A O 1
ATOM 3490 N N . VAL A 1 416 ? -11.187 3.653 -23.995 1.00 95.94 416 VAL A N 1
ATOM 3491 C CA . VAL A 1 416 ? -9.864 2.995 -23.954 1.00 95.94 416 VAL A CA 1
ATOM 3492 C C . VAL A 1 416 ? -9.669 2.113 -25.187 1.00 95.94 416 VAL A C 1
ATOM 3494 O O . VAL A 1 416 ? -8.678 2.264 -25.899 1.00 95.94 416 VAL A O 1
ATOM 3497 N N . PHE A 1 417 ? -10.631 1.233 -25.477 1.00 96.00 417 PHE A N 1
ATOM 3498 C CA . PHE A 1 417 ? -10.572 0.378 -26.662 1.00 96.00 417 PHE A CA 1
ATOM 3499 C C . PHE A 1 417 ? -10.685 1.185 -27.958 1.00 96.00 417 PHE A C 1
ATOM 3501 O O . PHE A 1 417 ? -9.964 0.900 -28.908 1.00 96.00 417 PHE A O 1
ATOM 3508 N N . GLY A 1 418 ? -11.547 2.205 -28.006 1.00 95.75 418 GLY A N 1
ATOM 3509 C CA . GLY A 1 418 ? -11.720 3.053 -29.187 1.00 95.75 418 GLY A CA 1
ATOM 3510 C C . GLY A 1 418 ? -10.445 3.800 -29.585 1.00 95.75 418 GLY A C 1
ATOM 3511 O O . GLY A 1 418 ? -10.055 3.763 -30.749 1.00 95.75 418 GLY A O 1
ATOM 3512 N N . LEU A 1 419 ? -9.767 4.432 -28.624 1.00 93.88 419 LEU A N 1
ATOM 3513 C CA . LEU A 1 419 ? -8.531 5.178 -28.874 1.00 93.88 419 LEU A CA 1
ATOM 3514 C C . LEU A 1 419 ? -7.335 4.253 -29.109 1.00 93.88 419 LEU A C 1
ATOM 3516 O O . LEU A 1 419 ? -6.543 4.520 -30.009 1.00 93.88 419 LEU A O 1
ATOM 3520 N N . ASN A 1 420 ? -7.228 3.131 -28.389 1.00 94.81 420 ASN A N 1
ATOM 3521 C CA . ASN A 1 420 ? -6.186 2.151 -28.690 1.00 94.81 420 ASN A CA 1
ATOM 3522 C C . ASN A 1 420 ? -6.359 1.564 -30.101 1.00 94.81 420 ASN A C 1
ATOM 3524 O O . ASN A 1 420 ? -5.394 1.511 -30.850 1.00 94.81 420 ASN A O 1
ATOM 3528 N N . ASN A 1 421 ? -7.582 1.229 -30.523 1.00 94.38 421 ASN A N 1
ATOM 3529 C CA . ASN A 1 421 ? -7.846 0.746 -31.884 1.00 94.38 421 ASN A CA 1
ATOM 3530 C C . ASN A 1 421 ? -7.624 1.809 -32.972 1.00 94.38 421 ASN A C 1
ATOM 3532 O O . ASN A 1 421 ? -7.420 1.452 -34.130 1.00 94.38 421 ASN A O 1
ATOM 3536 N N . LEU A 1 422 ? -7.656 3.099 -32.631 1.00 93.69 422 LEU A N 1
ATOM 3537 C CA . LEU A 1 422 ? -7.283 4.165 -33.561 1.00 93.69 422 LEU A CA 1
ATOM 3538 C C . LEU A 1 422 ? -5.757 4.287 -33.696 1.00 93.69 422 LEU A C 1
ATOM 3540 O O . LEU A 1 422 ? -5.264 4.537 -34.795 1.00 93.69 422 LEU A O 1
ATOM 3544 N N . TYR A 1 423 ? -5.020 4.092 -32.595 1.00 92.12 423 TYR A N 1
ATOM 3545 C CA . TYR A 1 423 ? -3.587 4.387 -32.519 1.00 92.12 423 TYR A CA 1
ATOM 3546 C C . TYR A 1 423 ? -2.642 3.176 -32.473 1.00 92.12 423 TYR A C 1
ATOM 3548 O O . TYR A 1 423 ? -1.432 3.369 -32.555 1.00 92.12 423 TYR A O 1
ATOM 3556 N N . TRP A 1 424 ? -3.142 1.938 -32.394 1.00 89.75 424 TRP A N 1
ATOM 3557 C CA . TRP A 1 424 ? -2.307 0.729 -32.268 1.00 89.75 424 TRP A CA 1
ATOM 3558 C C . TRP A 1 424 ? -1.286 0.572 -33.402 1.00 89.75 424 TRP A C 1
ATOM 3560 O O . TRP A 1 424 ? -0.190 0.078 -33.161 1.00 89.75 424 TRP A O 1
ATOM 3570 N N . TYR A 1 425 ? -1.625 1.017 -34.620 1.00 88.38 425 TYR A N 1
ATOM 3571 C CA . TYR A 1 425 ? -0.720 0.969 -35.772 1.00 88.38 425 TYR A CA 1
ATOM 3572 C C . TYR A 1 425 ? 0.515 1.857 -35.581 1.00 88.38 425 TYR A C 1
ATOM 3574 O O . TYR A 1 425 ? 1.574 1.529 -36.092 1.00 88.38 425 TYR A O 1
ATOM 3582 N N . TYR A 1 426 ? 0.402 2.968 -34.847 1.00 85.88 426 TYR A N 1
ATOM 3583 C CA . TYR A 1 426 ? 1.503 3.921 -34.670 1.00 85.88 426 TYR A CA 1
ATOM 3584 C C . TYR A 1 426 ? 2.548 3.458 -33.648 1.00 85.88 426 TYR A C 1
ATOM 3586 O O . TYR A 1 426 ? 3.535 4.154 -33.442 1.00 85.88 426 TYR A O 1
ATOM 3594 N N . ASN A 1 427 ? 2.348 2.293 -33.030 1.00 84.31 427 ASN A N 1
ATOM 3595 C CA . ASN A 1 427 ? 3.316 1.659 -32.146 1.00 84.31 427 ASN A CA 1
ATOM 3596 C C . ASN A 1 427 ? 4.565 1.210 -32.924 1.00 84.31 427 ASN A C 1
ATOM 3598 O O . ASN A 1 427 ? 4.438 0.531 -33.946 1.00 84.31 427 ASN A O 1
ATOM 3602 N N . ALA A 1 428 ? 5.756 1.555 -32.432 1.00 78.75 428 ALA A N 1
ATOM 3603 C CA . ALA A 1 428 ? 7.030 1.245 -33.075 1.00 78.75 428 ALA A CA 1
ATOM 3604 C C . ALA A 1 428 ? 7.200 -0.247 -33.419 1.00 78.75 428 ALA A C 1
ATOM 3606 O O . ALA A 1 428 ? 7.616 -0.564 -34.535 1.00 78.75 428 ALA A O 1
ATOM 3607 N N . ASP A 1 429 ? 6.794 -1.158 -32.528 1.00 80.31 429 ASP A N 1
ATOM 3608 C CA . ASP A 1 429 ? 6.943 -2.610 -32.726 1.00 80.31 429 ASP A CA 1
ATOM 3609 C C . ASP A 1 429 ? 6.103 -3.120 -33.911 1.00 80.31 429 ASP A C 1
ATOM 3611 O O . ASP A 1 429 ? 6.516 -3.989 -34.680 1.00 80.31 429 ASP A O 1
ATOM 3615 N N . VAL A 1 430 ? 4.895 -2.571 -34.071 1.00 83.25 430 VAL A N 1
ATOM 3616 C CA . VAL A 1 430 ? 3.973 -2.935 -35.158 1.00 83.25 430 VAL A CA 1
ATOM 3617 C C . VAL A 1 430 ? 4.473 -2.368 -36.482 1.00 83.25 430 VAL A C 1
ATOM 3619 O O . VAL A 1 430 ? 4.412 -3.035 -37.516 1.00 83.25 430 VAL A O 1
ATOM 3622 N N . ARG A 1 431 ? 4.987 -1.139 -36.444 1.00 79.12 431 ARG A N 1
ATOM 3623 C CA . ARG A 1 431 ? 5.517 -0.440 -37.612 1.00 79.12 431 ARG A CA 1
ATOM 3624 C C . ARG A 1 431 ? 6.739 -1.138 -38.181 1.00 79.12 431 ARG A C 1
ATOM 3626 O O . ARG A 1 431 ? 6.800 -1.321 -39.394 1.00 79.12 431 ARG A O 1
ATOM 3633 N N . GLU A 1 432 ? 7.656 -1.597 -37.328 1.00 76.31 432 GLU A N 1
ATOM 3634 C CA . GLU A 1 432 ? 8.851 -2.320 -37.774 1.00 76.31 432 GLU A CA 1
ATOM 3635 C C . GLU A 1 432 ? 8.503 -3.575 -38.594 1.00 76.31 432 GLU A C 1
ATOM 3637 O O . GLU A 1 432 ? 9.210 -3.908 -39.544 1.00 76.31 432 GLU A O 1
ATOM 3642 N N . ALA A 1 433 ? 7.391 -4.246 -38.284 1.00 80.88 433 ALA A N 1
ATOM 3643 C CA . ALA A 1 433 ? 6.970 -5.453 -38.989 1.00 80.88 433 ALA A CA 1
ATOM 3644 C C . ALA A 1 433 ? 6.301 -5.199 -40.357 1.00 80.88 433 ALA A C 1
ATOM 3646 O O . ALA A 1 433 ? 6.203 -6.128 -41.161 1.00 80.88 433 ALA A O 1
ATOM 3647 N N . VAL A 1 434 ? 5.797 -3.986 -40.617 1.00 81.75 434 VAL A N 1
ATOM 3648 C CA . VAL A 1 434 ? 4.929 -3.686 -41.776 1.00 81.75 434 VAL A CA 1
ATOM 3649 C C . VAL A 1 434 ? 5.538 -2.649 -42.727 1.00 81.75 434 VAL A C 1
ATOM 3651 O O . VAL A 1 434 ? 5.286 -2.708 -43.932 1.00 81.75 434 VAL A O 1
ATOM 3654 N N . GLU A 1 435 ? 6.326 -1.694 -42.225 1.00 78.31 435 GLU A N 1
ATOM 3655 C CA . GLU A 1 435 ? 6.894 -0.616 -43.039 1.00 78.31 435 GLU A CA 1
ATOM 3656 C C . GLU A 1 435 ? 7.941 -1.156 -44.036 1.00 78.31 435 GLU A C 1
ATOM 3658 O O . GLU A 1 435 ? 8.972 -1.711 -43.664 1.00 78.31 435 GLU A O 1
ATOM 3663 N N . ILE A 1 436 ? 7.672 -0.979 -45.338 1.00 74.12 436 ILE A N 1
ATOM 3664 C CA . ILE A 1 436 ? 8.502 -1.490 -46.451 1.00 74.12 436 ILE A CA 1
ATOM 3665 C C . ILE A 1 436 ? 9.873 -0.800 -46.502 1.00 74.12 436 ILE A C 1
ATOM 3667 O O . ILE A 1 436 ? 10.878 -1.417 -46.853 1.00 74.12 436 ILE A O 1
ATOM 3671 N N . THR A 1 437 ? 9.913 0.483 -46.145 1.00 65.56 437 THR A N 1
ATOM 3672 C CA . THR A 1 437 ? 11.135 1.280 -46.070 1.00 65.56 437 THR A CA 1
ATOM 3673 C C . THR A 1 437 ? 11.260 1.792 -44.649 1.00 65.56 437 THR A C 1
ATOM 3675 O O . THR A 1 437 ? 10.358 2.470 -44.160 1.00 65.56 437 THR A O 1
ATOM 3678 N N . ARG A 1 438 ? 12.395 1.525 -43.996 1.00 59.25 438 ARG A N 1
ATOM 3679 C CA . ARG A 1 438 ? 12.751 2.236 -42.766 1.00 59.25 438 ARG A CA 1
ATOM 3680 C C . ARG A 1 438 ? 12.967 3.694 -43.142 1.00 59.25 438 ARG A C 1
ATOM 3682 O O . ARG A 1 438 ? 13.978 4.039 -43.743 1.00 59.25 438 ARG A O 1
ATOM 3689 N N . HIS A 1 439 ? 11.982 4.535 -42.861 1.00 58.41 439 HIS A N 1
ATOM 3690 C CA . HIS A 1 439 ? 12.006 5.923 -43.304 1.00 58.41 439 HIS A CA 1
ATOM 3691 C C . HIS A 1 439 ? 13.004 6.811 -42.527 1.00 58.41 439 HIS A C 1
ATOM 3693 O O . HIS A 1 439 ? 13.106 7.986 -42.866 1.00 58.41 439 HIS A O 1
ATOM 3699 N N . TYR A 1 440 ? 13.753 6.304 -41.527 1.00 54.28 440 TYR A N 1
ATOM 3700 C CA . TYR A 1 440 ? 14.529 7.149 -40.599 1.00 54.28 440 TYR A CA 1
ATOM 3701 C C . TYR A 1 440 ? 15.808 6.476 -40.036 1.00 54.28 440 TYR A C 1
ATOM 3703 O O . TYR A 1 440 ? 15.808 5.275 -39.764 1.00 54.28 440 TYR A O 1
ATOM 3711 N N . ASN A 1 441 ? 16.889 7.268 -39.887 1.00 44.94 441 ASN A N 1
ATOM 3712 C CA . ASN A 1 441 ? 18.231 6.890 -39.396 1.00 44.94 441 ASN A CA 1
ATOM 3713 C C . ASN A 1 441 ? 18.402 7.152 -37.884 1.00 44.94 441 ASN A C 1
ATOM 3715 O O . ASN A 1 441 ? 17.885 8.128 -37.345 1.00 44.94 441 ASN A O 1
ATOM 3719 N N . SER A 1 442 ? 19.152 6.289 -37.196 1.00 49.22 442 SER A N 1
ATOM 3720 C CA . SER A 1 442 ? 19.260 6.138 -35.731 1.00 49.22 442 SER A CA 1
ATOM 3721 C C . SER A 1 442 ? 20.140 7.154 -34.982 1.00 49.22 442 SER A C 1
ATOM 3723 O O . SER A 1 442 ? 20.562 6.859 -33.868 1.00 49.22 442 SER A O 1
ATOM 3725 N N . GLU A 1 443 ? 20.472 8.306 -35.566 1.00 50.91 443 GLU A N 1
ATOM 3726 C CA . GLU A 1 443 ? 21.566 9.161 -35.061 1.00 50.91 443 GLU A CA 1
ATOM 3727 C C . GLU A 1 443 ? 21.141 10.499 -34.433 1.00 50.91 443 GLU A C 1
ATOM 3729 O O . GLU A 1 443 ? 22.015 11.243 -33.999 1.00 50.91 443 GLU A O 1
ATOM 3734 N N . ASP A 1 444 ? 19.843 10.809 -34.320 1.00 48.38 444 ASP A N 1
ATOM 3735 C CA . ASP A 1 444 ? 19.390 12.076 -33.722 1.00 48.38 444 ASP A CA 1
ATOM 3736 C C . ASP A 1 444 ? 18.909 11.889 -32.260 1.00 48.38 444 ASP A C 1
ATOM 3738 O O . ASP A 1 444 ? 17.878 11.248 -32.030 1.00 48.38 444 ASP A O 1
ATOM 3742 N N . PRO A 1 445 ? 19.635 12.406 -31.248 1.00 49.31 445 PRO A N 1
ATOM 3743 C CA . PRO A 1 445 ? 19.334 12.186 -29.830 1.00 49.31 445 PRO A CA 1
ATOM 3744 C C . PRO A 1 445 ? 18.159 13.019 -29.284 1.00 49.31 445 PRO A C 1
ATOM 3746 O O . PRO A 1 445 ? 17.734 12.780 -28.155 1.00 49.31 445 PRO A O 1
ATOM 3749 N N . GLU A 1 446 ? 17.614 13.975 -30.047 1.00 46.56 446 GLU A N 1
ATOM 3750 C CA . GLU A 1 446 ? 16.508 14.836 -29.589 1.00 46.56 446 GLU A CA 1
ATOM 3751 C C . GLU A 1 446 ? 15.104 14.323 -29.969 1.00 46.56 446 GLU A C 1
ATOM 3753 O O . GLU A 1 446 ? 14.125 14.706 -29.322 1.00 46.56 446 GLU A O 1
ATOM 3758 N N . HIS A 1 447 ? 14.968 13.427 -30.958 1.00 49.66 447 HIS A N 1
ATOM 3759 C CA . HIS A 1 447 ? 13.667 12.924 -31.436 1.00 49.66 447 HIS A CA 1
ATOM 3760 C C . HIS A 1 447 ? 13.661 11.397 -31.634 1.00 49.66 447 HIS A C 1
ATOM 3762 O O . HIS A 1 447 ? 13.778 10.905 -32.760 1.00 49.66 447 HIS A O 1
ATOM 3768 N N . PRO A 1 448 ? 13.493 10.610 -30.557 1.00 51.50 448 PRO A N 1
ATOM 3769 C CA . PRO A 1 448 ? 13.554 9.162 -30.647 1.00 51.50 448 PRO A CA 1
ATOM 3770 C C . PRO A 1 448 ? 12.195 8.592 -31.065 1.00 51.50 448 PRO A C 1
ATOM 3772 O O . PRO A 1 448 ? 11.426 8.243 -30.192 1.00 51.50 448 PRO A O 1
ATOM 3775 N N . TYR A 1 449 ? 11.912 8.462 -32.368 1.00 59.56 449 TYR A N 1
ATOM 3776 C CA . TYR A 1 449 ? 10.956 7.510 -32.993 1.00 59.56 449 TYR A CA 1
ATOM 3777 C C . TYR A 1 449 ? 9.494 7.397 -32.485 1.00 59.56 449 TYR A C 1
ATOM 3779 O O . TYR A 1 449 ? 8.696 6.742 -33.162 1.00 59.56 449 TYR A O 1
ATOM 3787 N N . SER A 1 450 ? 9.115 8.030 -31.373 1.00 67.31 450 SER A N 1
ATOM 3788 C CA . SER A 1 450 ? 7.831 7.905 -30.700 1.00 67.31 450 SER A CA 1
ATOM 3789 C C . SER A 1 450 ? 6.922 9.057 -31.092 1.00 67.31 450 SER A C 1
ATOM 3791 O O . SER A 1 450 ? 7.248 10.241 -30.975 1.00 67.31 450 SER A O 1
ATOM 3793 N N . THR A 1 451 ? 5.737 8.712 -31.581 1.00 77.12 451 THR A N 1
ATOM 3794 C CA . THR A 1 451 ? 4.675 9.716 -31.678 1.00 77.12 451 THR A CA 1
ATOM 3795 C C . THR A 1 451 ? 4.101 9.951 -30.282 1.00 77.12 451 THR A C 1
ATOM 3797 O O . THR A 1 451 ? 3.998 9.018 -29.484 1.00 77.12 451 THR A O 1
ATOM 3800 N N . LYS A 1 452 ? 3.646 11.170 -29.975 1.00 83.62 452 LYS A N 1
ATOM 3801 C CA . LYS A 1 452 ? 2.924 11.416 -28.712 1.00 83.62 452 LYS A CA 1
ATOM 3802 C C . LYS A 1 452 ? 1.708 10.490 -28.570 1.00 83.62 452 LYS A C 1
ATOM 3804 O O . LYS A 1 452 ? 1.454 9.955 -27.495 1.00 83.62 452 LYS A O 1
ATOM 3809 N N . ALA A 1 453 ? 1.024 10.218 -29.682 1.00 84.50 453 ALA A N 1
ATOM 3810 C CA . ALA A 1 453 ? -0.069 9.252 -29.746 1.00 84.50 453 ALA A CA 1
ATOM 3811 C C . ALA A 1 453 ? 0.335 7.810 -29.402 1.00 84.50 453 ALA A C 1
ATOM 3813 O O . ALA A 1 453 ? -0.465 7.068 -28.834 1.00 84.50 453 ALA A O 1
ATOM 3814 N N . GLU A 1 454 ? 1.562 7.392 -29.699 1.00 85.81 454 GLU A N 1
ATOM 3815 C CA . GLU A 1 454 ? 2.085 6.081 -29.312 1.00 85.81 454 GLU A CA 1
ATOM 3816 C C . GLU A 1 454 ? 2.377 5.997 -27.807 1.00 85.81 454 GLU A C 1
ATOM 3818 O O . GLU A 1 454 ? 2.067 4.986 -27.160 1.00 85.81 454 GLU A O 1
ATOM 3823 N N . GLU A 1 455 ? 2.957 7.051 -27.234 1.00 86.38 455 GLU A N 1
ATOM 3824 C CA . GLU A 1 455 ? 3.209 7.146 -25.792 1.00 86.38 455 GLU A CA 1
ATOM 3825 C C . GLU A 1 455 ? 1.898 7.153 -25.002 1.00 86.38 455 GLU A C 1
ATOM 3827 O O . GLU A 1 455 ? 1.786 6.499 -23.963 1.00 86.38 455 GLU A O 1
ATOM 3832 N N . ALA A 1 456 ? 0.881 7.816 -25.548 1.00 89.38 456 ALA A N 1
ATOM 3833 C CA . ALA A 1 456 ? -0.427 7.965 -24.936 1.00 89.38 456 ALA A CA 1
ATOM 3834 C C . ALA A 1 456 ? -1.357 6.757 -25.149 1.00 89.38 456 ALA A C 1
ATOM 3836 O O . ALA A 1 456 ? -1.998 6.294 -24.203 1.00 89.38 456 ALA A O 1
ATOM 3837 N N . PHE A 1 457 ? -1.460 6.235 -26.375 1.00 92.19 457 PHE A N 1
ATOM 3838 C CA . PHE A 1 457 ? -2.511 5.292 -26.787 1.00 92.19 457 PHE A CA 1
ATOM 3839 C C . PHE A 1 457 ? -1.999 4.041 -27.518 1.00 92.19 457 PHE A C 1
ATOM 3841 O O . PHE A 1 457 ? -2.799 3.157 -27.840 1.00 92.19 457 PHE A O 1
ATOM 3848 N N . GLY A 1 458 ? -0.686 3.914 -27.745 1.00 86.88 458 GLY A N 1
ATOM 3849 C CA . GLY A 1 458 ? -0.088 2.831 -28.539 1.00 86.88 458 GLY A CA 1
ATOM 3850 C C . GLY A 1 458 ? -0.220 1.425 -27.936 1.00 86.88 458 GLY A C 1
ATOM 3851 O O . GLY A 1 458 ? -0.068 0.431 -28.642 1.00 86.88 458 GLY A O 1
ATOM 3852 N N . SER A 1 459 ? -0.544 1.311 -26.645 1.00 90.94 459 SER A N 1
ATOM 3853 C CA . SER A 1 459 ? -0.886 0.042 -25.991 1.00 90.94 459 SER A CA 1
ATOM 3854 C C . SER A 1 459 ? -2.114 0.196 -25.099 1.00 90.94 459 SER A C 1
ATOM 3856 O O . SER A 1 459 ? -2.415 1.294 -24.629 1.00 90.94 459 S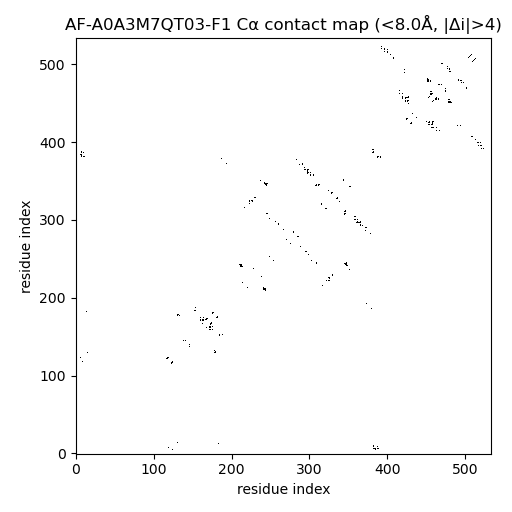ER A O 1
ATOM 3858 N N . LEU A 1 460 ? -2.811 -0.911 -24.821 1.00 93.06 460 LEU A N 1
ATOM 3859 C CA . LEU A 1 460 ? -4.014 -0.894 -23.984 1.00 93.06 460 LEU A CA 1
ATOM 3860 C C . LEU A 1 460 ? -3.737 -0.308 -22.587 1.00 93.06 460 LEU A C 1
ATOM 3862 O O . LEU A 1 460 ? -4.536 0.467 -22.067 1.00 93.06 460 LEU A O 1
ATOM 3866 N N . GLY A 1 461 ? -2.587 -0.650 -21.996 1.00 92.88 461 GLY A N 1
ATOM 3867 C CA . GLY A 1 461 ? -2.174 -0.138 -20.688 1.00 92.88 461 GLY A CA 1
ATOM 3868 C C . GLY A 1 461 ? -1.864 1.360 -20.705 1.00 92.88 461 GLY A C 1
ATOM 3869 O O . GLY A 1 461 ? -2.295 2.076 -19.804 1.00 92.88 461 GLY A O 1
ATOM 3870 N N . ARG A 1 462 ? -1.179 1.851 -21.748 1.00 90.56 462 ARG A N 1
ATOM 3871 C CA . ARG A 1 462 ? -0.914 3.288 -21.929 1.00 90.56 462 ARG A CA 1
ATOM 3872 C C . ARG A 1 462 ? -2.214 4.060 -22.144 1.00 90.56 462 ARG A C 1
ATOM 3874 O O . ARG A 1 462 ? -2.476 5.000 -21.404 1.00 90.56 462 ARG A O 1
ATOM 3881 N N . ALA A 1 463 ? -3.086 3.579 -23.035 1.00 93.38 463 ALA A N 1
ATOM 3882 C CA . ALA A 1 463 ? -4.390 4.186 -23.300 1.00 93.38 463 ALA A CA 1
ATOM 3883 C C . ALA A 1 463 ? -5.254 4.283 -22.032 1.00 93.38 463 ALA A C 1
ATOM 3885 O O . ALA A 1 463 ? -5.882 5.312 -21.783 1.00 93.38 463 ALA A O 1
ATOM 3886 N N . PHE A 1 464 ? -5.249 3.232 -21.201 1.00 95.06 464 PHE A N 1
ATOM 3887 C CA . PHE A 1 464 ? -5.895 3.247 -19.891 1.00 95.06 464 PHE A CA 1
ATOM 3888 C C . PHE A 1 464 ? -5.321 4.341 -18.982 1.00 95.06 464 PHE A C 1
ATOM 3890 O O . PHE A 1 464 ? -6.090 5.124 -18.430 1.00 95.06 464 PHE A O 1
ATOM 3897 N N . MET A 1 465 ? -3.993 4.415 -18.831 1.00 93.69 465 MET A N 1
ATOM 3898 C CA . MET A 1 465 ? -3.342 5.385 -17.940 1.00 93.69 465 MET A CA 1
ATOM 3899 C C . MET A 1 465 ? -3.561 6.827 -18.405 1.00 93.69 465 MET A C 1
ATOM 3901 O O . MET A 1 465 ? -3.926 7.675 -17.592 1.00 93.69 465 MET A O 1
ATOM 3905 N N . THR A 1 466 ? -3.424 7.098 -19.703 1.00 93.00 466 THR A N 1
ATOM 3906 C CA . THR A 1 466 ? -3.655 8.426 -20.287 1.00 93.00 466 THR A CA 1
ATOM 3907 C C . THR A 1 466 ? -5.088 8.887 -20.053 1.00 93.00 466 THR A C 1
ATOM 3909 O O . THR A 1 466 ? -5.313 9.978 -19.531 1.00 93.00 466 THR A O 1
ATOM 3912 N N . LEU A 1 467 ? -6.080 8.038 -20.349 1.00 93.00 467 LEU A N 1
ATOM 3913 C CA . LEU A 1 467 ? -7.482 8.378 -20.101 1.00 93.00 467 LEU A CA 1
ATOM 3914 C C . LEU A 1 467 ? -7.797 8.498 -18.611 1.00 93.00 467 LEU A C 1
ATOM 3916 O O . LEU A 1 467 ? -8.587 9.357 -18.228 1.00 93.00 467 LEU A O 1
ATOM 3920 N N . PHE A 1 468 ? -7.176 7.677 -17.762 1.00 92.56 468 PHE A N 1
ATOM 3921 C CA . PHE A 1 468 ? -7.336 7.759 -16.313 1.00 92.56 468 PHE A CA 1
ATOM 3922 C C . PHE A 1 468 ? -6.857 9.113 -15.778 1.00 92.56 468 PHE A C 1
ATOM 3924 O O . PHE A 1 468 ? -7.581 9.763 -15.027 1.00 92.56 468 PHE A O 1
ATOM 3931 N N . PHE A 1 469 ? -5.686 9.592 -16.203 1.00 91.19 469 PHE A N 1
ATOM 3932 C CA . PHE A 1 469 ? -5.203 10.924 -15.825 1.00 91.19 469 PHE A CA 1
ATOM 3933 C C . PHE A 1 469 ? -6.001 12.055 -16.486 1.00 91.19 469 PHE A C 1
ATOM 3935 O O . PHE A 1 469 ? -6.239 13.091 -15.858 1.00 91.19 469 PHE A O 1
ATOM 3942 N N . ALA A 1 470 ? -6.524 11.836 -17.694 1.00 90.44 470 ALA A N 1
ATOM 3943 C CA . ALA A 1 470 ? -7.444 12.764 -18.344 1.00 90.44 470 ALA A CA 1
ATOM 3944 C C . ALA A 1 470 ? -8.771 12.934 -17.571 1.00 90.44 470 ALA A C 1
ATOM 3946 O O . ALA A 1 470 ? -9.410 13.982 -17.702 1.00 90.44 470 ALA A O 1
ATOM 3947 N N . LEU A 1 471 ? -9.153 11.995 -16.686 1.00 89.19 471 LEU A N 1
ATOM 3948 C CA . LEU A 1 471 ? -10.285 12.191 -15.763 1.00 89.19 471 LEU A CA 1
ATOM 3949 C C . LEU A 1 471 ? -10.082 13.373 -14.823 1.00 89.19 471 LEU A C 1
ATOM 3951 O O . LEU A 1 471 ? -11.033 14.091 -14.513 1.00 89.19 471 LEU A O 1
ATOM 3955 N N . TYR A 1 472 ? -8.834 13.585 -14.410 1.00 87.38 472 TYR A N 1
ATOM 3956 C CA . TYR A 1 472 ? -8.408 14.689 -13.558 1.00 87.38 472 TYR A CA 1
ATOM 3957 C C . TYR A 1 472 ? -8.023 15.935 -14.366 1.00 87.38 472 TYR A C 1
ATOM 3959 O O . TYR A 1 472 ? -7.523 16.898 -13.795 1.00 87.38 472 TYR A O 1
ATOM 3967 N N . THR A 1 473 ? -8.293 15.952 -15.677 1.00 83.62 473 THR A N 1
ATOM 3968 C CA . THR A 1 473 ? -7.908 17.038 -16.598 1.00 83.62 473 THR A CA 1
ATOM 3969 C C . THR A 1 473 ? -6.382 17.200 -16.727 1.00 83.62 473 THR A C 1
ATOM 3971 O O . THR A 1 473 ? -5.892 18.294 -16.974 1.00 83.62 473 THR A O 1
ATOM 3974 N N . ILE A 1 474 ? -5.618 16.109 -16.566 1.00 84.25 474 ILE A N 1
ATOM 3975 C CA . ILE A 1 474 ? -4.142 16.083 -16.688 1.00 84.25 474 ILE A CA 1
ATOM 3976 C C . ILE A 1 474 ? -3.711 15.524 -18.069 1.00 84.25 474 ILE A C 1
ATOM 3978 O O . ILE A 1 474 ? -2.618 15.003 -18.225 1.00 84.25 474 ILE A O 1
ATOM 3982 N N . GLY A 1 475 ? -4.574 15.597 -19.087 1.00 77.50 475 GLY A N 1
ATOM 3983 C CA . GLY A 1 475 ? -4.262 15.160 -20.456 1.00 77.50 475 GLY A CA 1
ATOM 3984 C C . GLY A 1 475 ? -4.084 16.352 -21.388 1.00 77.50 475 GLY A C 1
ATOM 3985 O O . GLY A 1 475 ? -4.854 17.313 -21.292 1.00 77.50 475 GLY A O 1
ATOM 3986 N N . ASP A 1 476 ? -3.096 16.298 -22.278 1.00 82.19 476 ASP A N 1
ATOM 3987 C CA . ASP A 1 476 ? -2.896 17.336 -23.283 1.00 82.19 476 ASP A CA 1
ATOM 3988 C C . ASP A 1 476 ? -3.562 16.917 -24.599 1.00 82.19 476 ASP A C 1
ATOM 3990 O O . ASP A 1 476 ? -3.531 15.769 -25.029 1.00 82.19 476 ASP A O 1
ATOM 3994 N N . SER A 1 477 ? -4.144 17.884 -25.298 1.00 81.81 477 SER A N 1
ATOM 3995 C CA . SER A 1 477 ? -4.608 17.699 -26.673 1.00 81.81 477 SER A CA 1
ATOM 3996 C C . SER A 1 477 ? -3.484 17.191 -27.593 1.00 81.81 477 SER A C 1
ATOM 3998 O O . SER A 1 477 ? -3.745 16.478 -28.565 1.00 81.81 477 SER A O 1
ATOM 4000 N N . THR A 1 478 ? -2.224 17.505 -27.261 1.00 83.88 478 THR A N 1
ATOM 4001 C CA . THR A 1 478 ? -1.051 17.044 -28.009 1.00 83.88 478 THR A CA 1
ATOM 4002 C C . THR A 1 478 ? -0.815 15.535 -27.924 1.00 83.88 478 THR A C 1
ATOM 4004 O O . THR A 1 478 ? -0.136 14.998 -28.797 1.00 83.88 478 THR A O 1
ATOM 4007 N N . ASP A 1 479 ? -1.448 14.833 -26.981 1.00 84.94 479 ASP A N 1
ATOM 4008 C CA . ASP A 1 479 ? -1.367 13.373 -26.832 1.00 84.94 479 ASP A CA 1
ATOM 4009 C C . ASP A 1 479 ? -2.014 12.624 -28.010 1.00 84.94 479 ASP A C 1
ATOM 4011 O O . ASP A 1 479 ? -1.784 11.438 -28.204 1.00 84.94 479 ASP A O 1
ATOM 4015 N N . THR A 1 480 ? -2.818 13.306 -28.831 1.00 86.94 480 THR A N 1
ATOM 4016 C CA . THR A 1 480 ? -3.422 12.744 -30.056 1.00 86.94 480 THR A CA 1
ATOM 4017 C C . THR A 1 480 ? -2.584 12.985 -31.315 1.00 86.94 480 THR A C 1
ATOM 4019 O O . THR A 1 480 ? -2.945 12.540 -32.407 1.00 86.94 480 THR A O 1
ATOM 4022 N N . LEU A 1 481 ? -1.457 13.692 -31.192 1.00 87.19 481 LEU A N 1
ATOM 4023 C CA . LEU A 1 481 ? -0.611 14.014 -32.333 1.00 87.19 481 LEU A CA 1
ATOM 4024 C C . LEU A 1 481 ? 0.203 12.799 -32.773 1.00 87.19 481 LEU A C 1
ATOM 4026 O O . LEU A 1 481 ? 0.950 12.197 -32.002 1.00 87.19 481 LEU A O 1
ATOM 4030 N N . ILE A 1 482 ? 0.113 12.516 -34.068 1.00 85.19 482 ILE A N 1
ATOM 4031 C CA . ILE A 1 482 ? 0.872 11.466 -34.752 1.00 85.19 482 ILE A CA 1
ATOM 4032 C C . ILE A 1 482 ? 2.085 12.030 -35.503 1.00 85.19 482 ILE A C 1
ATOM 4034 O O . ILE A 1 482 ? 2.592 11.370 -36.396 1.00 85.19 482 ILE A O 1
ATOM 4038 N N . SER A 1 483 ? 2.549 13.249 -35.202 1.00 79.69 483 SER A N 1
ATOM 4039 C CA . SER A 1 483 ? 3.736 13.821 -35.866 1.00 79.69 483 SER A CA 1
ATOM 4040 C C . SER A 1 483 ? 4.918 12.845 -35.762 1.00 79.69 483 SER A C 1
ATOM 4042 O O . SER A 1 483 ? 5.175 12.380 -34.648 1.00 79.69 483 SER A O 1
ATOM 4044 N N . PRO A 1 484 ? 5.616 12.506 -36.867 1.00 74.62 484 PRO A N 1
ATOM 4045 C CA . PRO A 1 484 ? 5.656 13.194 -38.170 1.00 74.62 484 PRO A CA 1
ATOM 4046 C C . PRO A 1 484 ? 4.640 12.725 -39.237 1.00 74.62 484 PRO A C 1
ATOM 4048 O O . PRO A 1 484 ? 4.722 13.154 -40.384 1.00 74.62 484 PRO A O 1
ATOM 4051 N N . PHE A 1 485 ? 3.685 11.847 -38.921 1.00 78.75 485 PHE A N 1
ATOM 4052 C CA . PHE A 1 485 ? 2.710 11.355 -39.900 1.00 78.75 485 PHE A CA 1
ATOM 4053 C C . PHE A 1 485 ? 1.704 12.433 -40.331 1.00 78.75 485 PHE A C 1
ATOM 4055 O O . PHE A 1 485 ? 0.995 13.009 -39.510 1.00 78.75 485 PHE A O 1
ATOM 4062 N N . GLU A 1 486 ? 1.536 12.617 -41.641 1.00 81.94 486 GLU A N 1
ATOM 4063 C CA . GLU A 1 486 ? 0.605 13.598 -42.224 1.00 81.94 486 GLU A CA 1
ATOM 4064 C C . GLU A 1 486 ? -0.831 13.056 -42.403 1.00 81.94 486 GLU A C 1
ATOM 4066 O O . GLU A 1 486 ? -1.533 13.388 -43.360 1.00 81.94 486 GLU A O 1
ATOM 4071 N N . ASN A 1 487 ? -1.312 12.197 -41.495 1.00 87.19 487 ASN A N 1
ATOM 4072 C CA . ASN A 1 487 ? -2.695 11.706 -41.554 1.00 87.19 487 ASN A CA 1
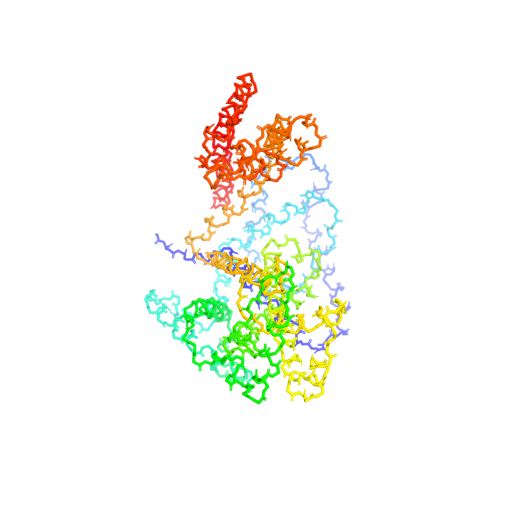ATOM 4073 C C . ASN A 1 487 ? -3.647 12.593 -40.738 1.00 87.19 487 ASN A C 1
ATOM 4075 O O . ASN A 1 487 ? -4.037 12.278 -39.610 1.00 87.19 487 ASN A O 1
ATOM 4079 N N . ASN A 1 488 ? -4.075 13.692 -41.359 1.00 88.50 488 ASN A N 1
ATOM 4080 C CA . ASN A 1 488 ? -4.990 14.662 -40.752 1.00 88.50 488 ASN A CA 1
ATOM 4081 C C . ASN A 1 488 ? -6.352 14.063 -40.359 1.00 88.50 488 ASN A C 1
ATOM 4083 O O . ASN A 1 488 ? -6.996 14.569 -39.437 1.00 88.50 488 ASN A O 1
ATOM 4087 N N . LEU A 1 489 ? -6.805 12.993 -41.028 1.00 91.38 489 LEU A N 1
ATOM 4088 C CA . LEU A 1 489 ? -8.075 12.341 -40.704 1.00 91.38 489 LEU A CA 1
ATOM 4089 C C . LEU A 1 489 ? -7.989 11.635 -39.349 1.00 91.38 489 LEU A C 1
ATOM 4091 O O . LEU A 1 489 ? -8.846 11.855 -38.496 1.00 91.38 489 LEU A O 1
ATOM 4095 N N . THR A 1 490 ? -6.942 10.834 -39.137 1.00 91.38 490 THR A N 1
ATOM 4096 C CA . THR A 1 490 ? -6.721 10.143 -37.860 1.00 91.38 490 THR A CA 1
ATOM 4097 C C . THR A 1 490 ? -6.583 11.142 -36.719 1.00 91.38 490 THR A C 1
ATOM 4099 O O . THR A 1 490 ? -7.242 10.979 -35.695 1.00 91.38 490 THR A O 1
ATOM 4102 N N . VAL A 1 491 ? -5.810 12.214 -36.923 1.00 90.38 491 VAL A N 1
ATOM 4103 C CA . VAL A 1 491 ? -5.657 13.298 -35.939 1.00 90.38 491 VAL A CA 1
ATOM 4104 C C . VAL A 1 491 ? -7.008 13.930 -35.599 1.00 90.38 491 VAL A C 1
ATOM 4106 O O . VAL A 1 491 ? -7.347 14.088 -34.430 1.00 90.38 491 VAL A O 1
ATOM 4109 N N . SER A 1 492 ? -7.826 14.235 -36.610 1.00 91.69 492 SER A N 1
ATOM 4110 C CA . SER A 1 492 ? -9.147 14.843 -36.407 1.00 91.69 492 SER A CA 1
ATOM 4111 C C . SER A 1 492 ? -10.104 13.921 -35.646 1.00 91.69 492 SER A C 1
ATOM 4113 O O . SER A 1 492 ? -10.790 14.364 -34.726 1.00 91.69 492 SER A O 1
ATOM 4115 N N . ILE A 1 493 ? -10.140 12.629 -35.993 1.00 94.88 493 ILE A N 1
ATOM 4116 C CA . ILE A 1 493 ? -10.949 11.627 -35.280 1.00 94.88 493 ILE A CA 1
ATOM 4117 C C . ILE A 1 493 ? -10.450 11.474 -33.839 1.00 94.88 493 ILE A C 1
ATOM 4119 O O . ILE A 1 493 ? -11.259 11.403 -32.916 1.00 94.88 493 ILE A O 1
ATOM 4123 N N . GLY A 1 494 ? -9.134 11.486 -33.636 1.00 92.81 494 GLY A N 1
ATOM 4124 C CA . GLY A 1 494 ? -8.494 11.474 -32.329 1.00 92.81 494 GLY A CA 1
ATOM 4125 C C . GLY A 1 494 ? -8.930 12.630 -31.438 1.00 92.81 494 GLY A C 1
ATOM 4126 O O . GLY A 1 494 ? -9.413 12.401 -30.328 1.00 92.81 494 GLY A O 1
ATOM 4127 N N . TYR A 1 495 ? -8.834 13.861 -31.949 1.00 93.19 495 TYR A N 1
ATOM 4128 C CA . TYR A 1 495 ? -9.312 15.059 -31.259 1.00 93.19 495 TYR A CA 1
ATOM 4129 C C . TYR A 1 495 ? -10.800 14.978 -30.918 1.00 93.19 495 TYR A C 1
ATOM 4131 O O . TYR A 1 495 ? -11.194 15.331 -29.807 1.00 93.19 495 TYR A O 1
ATOM 4139 N N . LEU A 1 496 ? -11.631 14.487 -31.842 1.00 93.75 496 LEU A N 1
ATOM 4140 C CA . LEU A 1 496 ? -13.066 14.329 -31.608 1.00 93.75 496 LEU A CA 1
ATOM 4141 C C . LEU A 1 496 ? -13.355 13.304 -30.509 1.00 93.75 496 LEU A C 1
ATOM 4143 O O . LEU A 1 496 ? -14.119 13.600 -29.594 1.00 93.75 496 LEU A O 1
ATOM 4147 N N . LEU A 1 497 ? -12.744 12.118 -30.564 1.00 94.19 497 LEU A N 1
ATOM 4148 C CA . LEU A 1 497 ? -12.941 11.067 -29.562 1.00 94.19 497 LEU A CA 1
ATOM 4149 C C . LEU A 1 497 ? -12.469 11.510 -28.176 1.00 94.19 497 LEU A C 1
ATOM 4151 O O . LEU A 1 497 ? -13.187 11.314 -27.195 1.00 94.19 497 LEU A O 1
ATOM 4155 N N . PHE A 1 498 ? -11.298 12.142 -28.095 1.00 92.75 498 PHE A N 1
ATOM 4156 C CA . PHE A 1 498 ? -10.756 12.648 -26.837 1.00 92.75 498 PHE A CA 1
ATOM 4157 C C . PHE A 1 498 ? -11.588 13.819 -26.284 1.00 92.75 498 PHE A C 1
ATOM 4159 O O . PHE A 1 498 ? -11.897 13.867 -25.093 1.00 92.75 498 PHE A O 1
ATOM 4166 N N . GLY A 1 499 ? -12.064 14.715 -27.153 1.00 91.81 499 GLY A N 1
ATOM 4167 C CA . GLY A 1 499 ? -12.998 15.779 -26.782 1.00 91.81 499 GLY A CA 1
ATOM 4168 C C . GLY A 1 499 ? -14.333 15.239 -26.259 1.00 91.81 499 GLY A C 1
ATOM 4169 O O . GLY A 1 499 ? -14.811 15.675 -25.209 1.00 91.81 499 GLY A O 1
ATOM 4170 N N . PHE A 1 500 ? -14.917 14.241 -26.932 1.00 92.00 500 PHE A N 1
ATOM 4171 C CA . PHE A 1 500 ? -16.132 13.574 -26.458 1.00 92.00 500 PHE A CA 1
ATOM 4172 C C . PHE A 1 500 ? -15.920 12.867 -25.124 1.00 92.00 500 PHE A C 1
ATOM 4174 O O . PHE A 1 500 ? -16.803 12.934 -24.269 1.00 92.00 500 PHE A O 1
ATOM 4181 N N . PHE A 1 501 ? -14.760 12.244 -24.915 1.00 92.56 501 PHE A N 1
ATOM 4182 C CA . PHE A 1 501 ? -14.402 11.665 -23.627 1.00 92.56 501 PHE A CA 1
ATOM 4183 C C . PHE A 1 501 ? -14.403 12.721 -22.514 1.00 92.56 501 PHE A C 1
ATOM 4185 O O . PHE A 1 501 ? -15.022 12.496 -21.478 1.00 92.56 501 PHE A O 1
ATOM 4192 N N . HIS A 1 502 ? -13.803 13.896 -22.727 1.00 89.69 502 HIS A N 1
ATOM 4193 C CA . HIS A 1 502 ? -13.821 14.975 -21.732 1.00 89.69 502 HIS A CA 1
ATOM 4194 C C . HIS A 1 502 ? -15.231 15.512 -21.449 1.00 89.69 502 HIS A C 1
ATOM 4196 O O . HIS A 1 502 ? -15.586 15.720 -20.287 1.00 89.69 502 HIS A O 1
ATOM 4202 N N . ILE A 1 503 ? -16.060 15.692 -22.483 1.00 89.25 503 ILE A N 1
ATOM 4203 C CA . ILE A 1 503 ? -17.461 16.112 -22.317 1.00 89.25 503 ILE A CA 1
ATOM 4204 C C . ILE A 1 503 ? -18.238 15.057 -21.524 1.00 89.25 503 ILE A C 1
ATOM 4206 O O . ILE A 1 503 ? -18.928 15.392 -20.558 1.00 89.25 503 ILE A O 1
ATOM 4210 N N . ALA A 1 504 ? -18.112 13.782 -21.899 1.00 87.31 504 ALA A N 1
ATOM 4211 C CA . ALA A 1 504 ? -18.738 12.668 -21.198 1.00 87.31 504 ALA A CA 1
ATOM 4212 C C . ALA A 1 504 ? -18.246 12.583 -19.747 1.00 87.31 504 ALA A C 1
ATOM 4214 O O . ALA A 1 504 ? -19.053 12.418 -18.839 1.00 87.31 504 ALA A O 1
ATOM 4215 N N . ASN A 1 505 ? -16.950 12.776 -19.506 1.00 85.38 505 ASN A N 1
ATOM 4216 C CA . ASN A 1 505 ? -16.370 12.779 -18.173 1.00 85.38 505 ASN A CA 1
ATOM 4217 C C . ASN A 1 505 ? -16.971 13.893 -17.299 1.00 85.38 505 ASN A C 1
ATOM 4219 O O . ASN A 1 505 ? -17.516 13.614 -16.239 1.00 85.38 505 ASN A O 1
ATOM 4223 N N . ILE A 1 506 ? -16.974 15.148 -17.750 1.00 83.75 506 ILE A N 1
ATOM 4224 C CA . ILE A 1 506 ? -17.517 16.263 -16.953 1.00 83.75 506 ILE A CA 1
ATOM 4225 C C . ILE A 1 506 ? -19.025 16.087 -16.708 1.00 83.75 506 ILE A C 1
ATOM 4227 O O . ILE A 1 506 ? -19.508 16.273 -15.588 1.00 83.75 506 ILE A O 1
ATOM 4231 N N . THR A 1 507 ? -19.779 15.702 -17.739 1.00 80.69 507 THR A N 1
ATOM 4232 C CA . THR A 1 507 ? -21.240 15.567 -17.642 1.00 80.69 507 THR A CA 1
ATOM 4233 C C . THR A 1 507 ? -21.674 14.362 -16.810 1.00 80.69 507 THR A C 1
ATOM 4235 O O . THR A 1 507 ? -22.585 14.490 -15.994 1.00 80.69 507 THR A O 1
ATOM 4238 N N . ILE A 1 508 ? -21.031 13.205 -16.979 1.00 78.19 508 ILE A N 1
ATOM 4239 C CA . ILE A 1 508 ? -21.406 11.956 -16.310 1.00 78.19 508 ILE A CA 1
ATOM 4240 C C . ILE A 1 508 ? -20.697 11.846 -14.961 1.00 78.19 508 ILE A C 1
ATOM 4242 O O . ILE A 1 508 ? -21.368 11.659 -13.951 1.00 78.19 508 ILE A O 1
ATOM 4246 N N . MET A 1 509 ? -19.369 11.996 -14.902 1.00 77.62 509 MET A N 1
ATOM 4247 C CA . MET A 1 509 ? -18.607 11.778 -13.666 1.00 77.62 509 MET A CA 1
ATOM 4248 C C . MET A 1 509 ? -18.947 12.810 -12.596 1.00 77.62 509 MET A C 1
ATOM 4250 O O . MET A 1 509 ? -19.187 12.422 -11.463 1.00 77.62 509 MET A O 1
ATOM 4254 N N . ILE A 1 510 ? -18.985 14.105 -12.916 1.00 79.38 510 ILE A N 1
ATOM 4255 C CA . ILE A 1 510 ? -19.133 15.140 -11.881 1.00 79.38 510 ILE A CA 1
ATOM 4256 C C . ILE A 1 510 ? -20.610 15.377 -11.560 1.00 79.38 510 ILE A C 1
ATOM 4258 O O . ILE A 1 510 ? -21.028 15.227 -10.411 1.00 79.38 510 ILE A O 1
ATOM 4262 N N . ASN A 1 511 ? -21.429 15.699 -12.564 1.00 83.44 511 ASN A N 1
ATOM 4263 C CA . ASN A 1 511 ? -22.805 16.135 -12.306 1.00 83.44 511 ASN A CA 1
ATOM 4264 C C . ASN A 1 511 ? -23.691 14.998 -11.779 1.00 83.44 511 ASN A C 1
ATOM 4266 O O . ASN A 1 511 ? -24.472 15.205 -10.848 1.00 83.44 511 ASN A O 1
ATOM 4270 N N . MET A 1 512 ? -23.557 13.786 -12.330 1.00 81.69 512 MET A N 1
ATOM 4271 C CA . MET A 1 512 ? -24.363 12.649 -11.882 1.00 81.69 512 MET A CA 1
ATOM 4272 C C . MET A 1 512 ? -23.909 12.142 -10.509 1.00 81.69 512 MET A C 1
ATOM 4274 O O . MET A 1 512 ? -24.757 11.845 -9.666 1.00 81.69 512 MET A O 1
ATOM 4278 N N . LEU A 1 513 ? -22.596 12.090 -10.249 1.00 83.31 513 LEU A N 1
ATOM 4279 C CA . LEU A 1 513 ? -22.062 11.675 -8.948 1.00 83.31 513 LEU A CA 1
ATOM 4280 C C . LEU A 1 513 ? -22.494 12.631 -7.836 1.00 83.31 513 LEU A C 1
ATOM 4282 O O . LEU A 1 513 ? -22.948 12.164 -6.794 1.00 83.31 513 LEU A O 1
ATOM 4286 N N . ILE A 1 514 ? -22.426 13.949 -8.063 1.00 87.00 514 ILE A N 1
ATOM 4287 C CA . ILE A 1 514 ? -22.908 14.944 -7.094 1.00 87.00 514 ILE A CA 1
ATOM 4288 C C . ILE A 1 514 ? -24.401 14.738 -6.827 1.00 87.00 514 ILE A C 1
ATOM 4290 O O . ILE A 1 514 ? -24.801 14.643 -5.669 1.00 87.00 514 ILE A O 1
ATOM 4294 N N . ALA A 1 515 ? -25.222 14.599 -7.872 1.00 86.19 515 ALA A N 1
ATOM 4295 C CA . ALA A 1 515 ? -26.661 14.396 -7.712 1.00 86.19 515 ALA A CA 1
ATOM 4296 C C . ALA A 1 515 ? -26.992 13.126 -6.905 1.00 86.19 515 ALA A C 1
ATOM 4298 O O . ALA A 1 515 ? -27.848 13.154 -6.017 1.00 86.19 515 ALA A O 1
ATOM 4299 N N . MET A 1 516 ? -26.294 12.016 -7.167 1.00 84.25 516 MET A N 1
ATOM 4300 C CA . MET A 1 516 ? -26.493 10.772 -6.418 1.00 84.25 516 MET A CA 1
ATOM 4301 C C . MET A 1 516 ? -25.994 10.859 -4.980 1.00 84.25 516 MET A C 1
ATOM 4303 O O . MET A 1 516 ? -26.674 10.357 -4.088 1.00 84.25 516 MET A O 1
ATOM 4307 N N . MET A 1 517 ? -24.847 11.499 -4.736 1.00 86.62 517 MET A N 1
ATOM 4308 C CA . MET A 1 517 ? -24.345 11.701 -3.377 1.00 86.62 517 MET A CA 1
ATOM 4309 C C . MET A 1 517 ? -25.297 12.578 -2.563 1.00 86.62 517 MET A C 1
ATOM 4311 O O . MET A 1 517 ? -25.622 12.210 -1.438 1.00 86.62 517 MET A O 1
ATOM 4315 N N . THR A 1 518 ? -25.808 13.676 -3.131 1.00 89.44 518 THR A N 1
ATOM 4316 C CA . THR A 1 518 ? -26.788 14.542 -2.456 1.00 89.44 518 THR A CA 1
ATOM 4317 C C . THR A 1 518 ? -28.057 13.768 -2.111 1.00 89.44 518 THR A C 1
ATOM 4319 O O . THR A 1 518 ? -28.488 13.782 -0.959 1.00 89.44 518 THR A O 1
ATOM 4322 N N . LYS A 1 519 ? -28.614 13.010 -3.064 1.00 88.19 519 LYS A N 1
ATOM 4323 C CA . LYS A 1 519 ? -29.806 12.190 -2.818 1.00 88.19 519 LYS A CA 1
ATOM 4324 C C . LYS A 1 519 ? -29.567 11.112 -1.755 1.00 88.19 519 LYS A C 1
ATOM 4326 O O . LYS A 1 519 ? -30.365 10.975 -0.835 1.00 88.19 519 LYS A O 1
ATOM 4331 N N . SER A 1 520 ? -28.460 10.372 -1.849 1.00 86.88 520 SER A N 1
ATOM 4332 C CA . SER A 1 520 ? -28.097 9.339 -0.867 1.00 86.88 520 SER A CA 1
ATOM 4333 C C . SER A 1 520 ? -27.914 9.943 0.530 1.00 86.88 520 SER A C 1
ATOM 4335 O O . SER A 1 520 ? -28.408 9.404 1.520 1.00 86.88 520 SER A O 1
ATOM 4337 N N . PHE A 1 521 ? -27.286 11.117 0.622 1.00 87.00 521 PHE A N 1
ATOM 4338 C CA . PHE A 1 521 ? -27.123 11.848 1.874 1.00 87.00 521 PHE A CA 1
ATOM 4339 C C . PHE A 1 521 ? -28.467 12.262 2.493 1.00 87.00 521 PHE A C 1
ATOM 4341 O O . PHE A 1 521 ? -28.693 12.005 3.678 1.00 87.00 521 PHE A O 1
ATOM 4348 N N . GLU A 1 522 ? -29.385 12.827 1.705 1.00 87.25 522 GLU A N 1
ATOM 4349 C CA . GLU A 1 522 ? -30.746 13.170 2.145 1.00 87.25 522 GLU A CA 1
ATOM 4350 C C . GLU A 1 522 ? -31.543 11.936 2.598 1.00 87.25 522 GLU A C 1
ATOM 4352 O O . GLU A 1 522 ? -32.197 11.960 3.648 1.00 87.25 522 GLU A O 1
ATOM 4357 N N . ASP A 1 523 ? -31.443 10.825 1.866 1.00 83.62 523 ASP A N 1
ATOM 4358 C CA . ASP A 1 523 ? -32.096 9.559 2.206 1.00 83.62 523 ASP A CA 1
ATOM 4359 C C . ASP A 1 523 ? -31.547 8.977 3.519 1.00 83.62 523 ASP A C 1
ATOM 4361 O O . ASP A 1 523 ? -32.303 8.497 4.371 1.00 83.62 523 ASP A O 1
ATOM 4365 N N . ILE A 1 524 ? -30.232 9.033 3.742 1.00 82.12 524 ILE A N 1
ATOM 4366 C CA . ILE A 1 524 ? -29.621 8.554 4.987 1.00 82.12 524 ILE A CA 1
ATOM 4367 C C . ILE A 1 524 ? -30.058 9.427 6.167 1.00 82.12 524 ILE A C 1
ATOM 4369 O O . ILE A 1 524 ? -30.422 8.899 7.220 1.00 82.12 524 ILE A O 1
ATOM 4373 N N . ILE A 1 525 ? -30.048 10.748 5.991 1.00 79.75 525 ILE A N 1
ATOM 4374 C CA . ILE A 1 525 ? -30.401 11.712 7.032 1.00 79.75 525 ILE A CA 1
ATOM 4375 C C . ILE A 1 525 ? -31.877 11.625 7.407 1.00 79.75 525 ILE A C 1
ATOM 4377 O O . ILE A 1 525 ? -32.208 11.587 8.592 1.00 79.75 525 ILE A O 1
ATOM 4381 N N . SER A 1 526 ? -32.775 11.575 6.425 1.00 76.12 526 SER A N 1
ATOM 4382 C CA . SER A 1 526 ? -34.218 11.490 6.667 1.00 76.12 526 SER A CA 1
ATOM 4383 C C . SER A 1 526 ? -34.587 10.218 7.437 1.00 76.12 526 SER A C 1
ATOM 4385 O O . SER A 1 526 ? -35.387 10.278 8.379 1.00 76.12 526 SER A O 1
ATOM 4387 N N . ASN A 1 527 ? -33.945 9.090 7.115 1.00 68.69 527 ASN A N 1
ATOM 4388 C CA . ASN A 1 527 ? -34.067 7.841 7.863 1.00 68.69 527 ASN A CA 1
ATOM 4389 C C . ASN A 1 527 ? -33.520 7.961 9.297 1.00 68.69 527 ASN A C 1
ATOM 4391 O O . ASN A 1 527 ? -34.124 7.416 10.215 1.00 68.69 527 ASN A O 1
ATOM 4395 N N . ASP A 1 528 ? -32.424 8.688 9.523 1.00 63.84 528 ASP A N 1
ATOM 4396 C CA . ASP A 1 528 ? -31.833 8.873 10.860 1.00 63.84 528 ASP A CA 1
ATOM 4397 C C . ASP A 1 528 ? -32.637 9.855 11.740 1.00 63.84 528 ASP A C 1
ATOM 4399 O O . ASP A 1 528 ? -32.776 9.668 12.949 1.00 63.84 528 ASP A O 1
ATOM 4403 N N . PHE A 1 529 ? -33.250 10.882 11.145 1.00 52.91 529 PHE A N 1
ATOM 4404 C CA . PHE A 1 529 ? -34.129 11.813 11.860 1.00 52.91 529 PHE A CA 1
ATOM 4405 C C . PHE A 1 529 ? -35.481 11.203 12.221 1.00 52.91 529 PHE A C 1
ATOM 4407 O O . PHE A 1 529 ? -35.982 11.459 13.317 1.00 52.91 529 PHE A O 1
ATOM 4414 N N . THR A 1 530 ? -36.069 10.376 11.351 1.00 41.91 530 THR A N 1
ATOM 4415 C CA . THR A 1 530 ? -37.274 9.615 11.725 1.00 41.91 530 THR A CA 1
ATOM 4416 C C . THR A 1 530 ? -36.991 8.653 12.879 1.00 41.91 530 THR A C 1
ATOM 4418 O O . THR A 1 530 ? -37.865 8.470 13.719 1.00 41.91 530 THR A O 1
ATOM 4421 N N . LEU A 1 531 ? -35.765 8.130 12.985 1.00 43.81 531 LEU A N 1
ATOM 4422 C CA . LEU A 1 531 ? -35.302 7.292 14.099 1.00 43.81 531 LEU A CA 1
ATOM 4423 C C . LEU A 1 531 ? -35.065 8.048 15.420 1.00 43.81 531 LEU A C 1
ATOM 4425 O O . LEU A 1 531 ? -35.067 7.409 16.461 1.00 43.81 531 LEU A O 1
ATOM 4429 N N . LYS A 1 532 ? -34.842 9.370 15.398 1.00 39.81 532 LYS A N 1
ATOM 4430 C CA . LYS A 1 532 ? -34.696 10.203 16.614 1.00 39.81 532 LYS A CA 1
ATOM 4431 C C . LYS A 1 532 ? -36.013 10.787 17.131 1.00 39.81 532 LYS A C 1
ATOM 4433 O O . LYS A 1 532 ? -36.055 11.288 18.252 1.00 39.81 532 LYS A O 1
ATOM 4438 N N . ARG A 1 533 ? -37.038 10.850 16.275 1.00 31.98 533 ARG A N 1
ATOM 4439 C CA . ARG A 1 533 ? -38.360 11.427 16.590 1.00 31.98 533 ARG A CA 1
ATOM 4440 C C . ARG A 1 533 ? -39.352 10.388 17.123 1.00 31.98 533 ARG A C 1
ATOM 4442 O O . ARG A 1 533 ? -40.375 10.778 17.678 1.00 31.98 533 ARG A O 1
ATOM 4449 N N . LEU A 1 534 ? -39.047 9.114 16.897 1.00 34.28 534 LEU A N 1
ATOM 4450 C CA . LEU A 1 534 ? -39.601 7.930 17.552 1.00 34.28 534 LEU A CA 1
ATOM 4451 C C . LEU A 1 534 ? -38.663 7.591 18.720 1.00 34.28 534 LEU A C 1
ATOM 4453 O O . LEU A 1 534 ? -39.156 7.202 19.799 1.00 34.28 534 LEU A O 1
#

Secondary structure (DSSP, 8-state):
--------HHHHHHHHHHHGGGSS------SSHHHHHHHHHHHHHHHHTT-TTSGGGSS-TTSTTS-TTHHHHTT--GGGGSS----HHHHSS--TTTT----HHHHHHHHHHHHHHHHSHHHHHHHHHHHTTTTTTGGGS-HHHHHHHHHHHHHHHHHHHHHHHH-TTSHHHHHHTSHHHHHHHHHHHHHHHHHHHHHHHH-----TT--BHHHH-GGGHHHHHHHHHH---SS-----SPBBPP-S--HHHHHHHHHHHHHHHHHHHHHHHH-HHHHHHSHHHHHHHHHHHHHHHHHHHHHHHHHHHHHHHHHHHSHHHHHHHHT--TT-HHHHHHHHHHHHHHB--GGGS-TT-HHHHHHHHHHHHHHHHHHHTHHHHTTSTTHHHHHHHHHHHHHHHHHHHHHHHHHHHHHHHHHHHHHGGGSHHHHHHH-SS----TT-TT--S--HHHHHHSSHHHHHHHHHHHTTT---GGGG--TT---HHHHHHHHHHHHHHHHHIIIIIIIIHHHHHHHHHHHHHHHHHHHHH-

Nearest PDB structures (foldseek):
  8wpm-assembly1_B  TM=8.737E-01  e=6.540E-15  Homo sapiens
  8wpm-assembly1_D  TM=8.295E-01  e=2.383E-15  Homo sapiens
  8wpl-assembly1_D  TM=8.352E-01  e=2.734E-15  Homo sapiens
  7x6c-assembly1_C  TM=6.374E-01  e=2.401E-16  Homo sapiens
  8wpm-assembly1_A  TM=8.352E-01  e=5.874E-13  Homo sapiens

Sequence (534 aa):
MRNINFLPFSVVIVAAKCSFYRSRNIPLFRQGQQNQIFCYRKIMLIALRKLPSLLFLYDTSTYFFKNRRSNIEICYDIRIFQDMPLNLTQLFEIDYFEIFEQNCCEIFTQKKIRHLFVAHSNCQQKIVEIWYTGVRKISKMNPLTIMLLILLHIILLPMSSIFFIILPKSKPGRFMTLPCVKFISHFASYLIFVGMIVSSFFKFPIHENAHNFLDLFPRFNESFHKYTDRNDLSVHIDFENFFIRENKPTGLEITISVWIIGQTWHEIKQLMTYGIYDYFYSSTNTFNLCMNVLYLSSFGLKYHTMLVVSDYLQLIGNDEFWTKVDRLNSTDKFAQKEVYNVFYWLNSDRFYWQNLDPINLSEGLFAIANIFTFTRLCFYLSANQQLGPLQITLGKMINDILKFIVIFAVIFASFVFGLNNLYWYYNADVREAVEITRHYNSEDPEHPYSTKAEEAFGSLGRAFMTLFFALYTIGDSTDTLISPFENNLTVSIGYLLFGFFHIANITIMINMLIAMMTKSFEDIISNDFTLKRL